Protein 6LP3 (pdb70)

Structure (mmCIF, N/CA/C/O backbone):
data_6LP3
#
_entry.id   6LP3
#
_cell.length_a   119.405
_cell.length_b   119.405
_cell.length_c   144.575
_cell.angle_alpha   90.000
_cell.angle_beta   90.000
_cell.angle_gamma   90.000
#
_symmetry.space_group_name_H-M   'P 41 21 2'
#
loop_
_entity.id
_entity.type
_entity.pdbx_description
1 polymer 'Uncharacterized protein YMR124W'
2 polymer 'GTPase-activating protein BEM3'
#
loop_
_atom_site.group_PDB
_atom_site.id
_atom_site.type_symbol
_atom_site.label_atom_id
_atom_site.label_alt_id
_atom_site.label_comp_id
_atom_site.label_asym_id
_atom_site.label_entity_id
_atom_site.label_seq_id
_atom_site.pdbx_PDB_ins_code
_atom_site.Cartn_x
_atom_site.Cartn_y
_atom_site.Cartn_z
_atom_site.occupancy
_atom_site.B_iso_or_equiv
_atom_site.auth_seq_id
_atom_site.auth_comp_id
_atom_site.auth_asym_id
_atom_site.auth_atom_id
_atom_site.pdbx_PDB_model_num
ATOM 1 N N . ILE A 1 62 ? -72.275 -34.323 17.703 1.00 186.22 807 ILE A N 1
ATOM 2 C CA . ILE A 1 62 ? -71.415 -34.342 16.526 1.00 190.80 807 ILE A CA 1
ATOM 3 C C . ILE A 1 62 ? -71.124 -32.919 16.050 1.00 203.37 807 ILE A C 1
ATOM 4 O O . ILE A 1 62 ? -70.294 -32.225 16.636 1.00 204.06 807 ILE A O 1
ATOM 9 N N . THR A 1 63 ? -71.825 -32.495 14.996 1.00 211.56 808 THR A N 1
ATOM 10 C CA . THR A 1 63 ? -71.663 -31.174 14.390 1.00 219.07 808 THR A CA 1
ATOM 11 C C . THR A 1 63 ? -70.189 -30.916 14.094 1.00 227.02 808 THR A C 1
ATOM 12 O O . THR A 1 63 ? -69.615 -29.917 14.541 1.00 234.93 808 THR A O 1
ATOM 16 N N . ILE A 1 64 ? -69.568 -31.820 13.335 1.00 228.95 809 ILE A N 1
ATOM 17 C CA . ILE A 1 64 ? -68.161 -31.706 12.974 1.00 231.38 809 ILE A CA 1
ATOM 18 C C . ILE A 1 64 ? -67.879 -30.536 12.044 1.00 239.09 809 ILE A C 1
ATOM 19 O O . ILE A 1 64 ? -66.708 -30.246 11.776 1.00 240.83 809 ILE A O 1
ATOM 24 N N . SER A 1 65 ? -68.911 -29.866 11.540 1.00 240.95 810 SER A N 1
ATOM 25 C CA . SER A 1 65 ? -68.738 -28.753 10.622 1.00 243.91 810 SER A CA 1
ATOM 26 C C . SER A 1 65 ? -69.228 -27.434 11.184 1.00 245.93 810 SER A C 1
ATOM 27 O O . SER A 1 65 ? -68.686 -26.388 10.830 1.00 250.21 810 SER A O 1
ATOM 30 N N . GLY A 1 66 ? -70.234 -27.460 12.053 1.00 242.91 811 GLY A N 1
ATOM 31 C CA . GLY A 1 66 ? -70.727 -26.252 12.685 1.00 238.34 811 GLY A CA 1
ATOM 32 C C . GLY A 1 66 ? -69.633 -25.551 13.462 1.00 239.81 811 GLY A C 1
ATOM 33 O O . GLY A 1 66 ? -69.706 -24.346 13.721 1.00 242.28 811 GLY A O 1
ATOM 34 N N . GLU A 1 67 ? -68.614 -26.316 13.849 1.00 239.70 812 GLU A N 1
ATOM 35 C CA . GLU A 1 67 ? -67.387 -25.758 14.398 1.00 236.06 812 GLU A CA 1
ATOM 36 C C . GLU A 1 67 ? -66.624 -25.001 13.315 1.00 229.73 812 GLU A C 1
ATOM 37 O O . GLU A 1 67 ? -66.615 -23.767 13.302 1.00 230.48 812 GLU A O 1
ATOM 43 N N . GLN A 1 68 ? -65.937 -25.807 12.533 1.00 230.08 813 GLN A N 1
ATOM 44 C CA . GLN A 1 68 ? -65.139 -25.241 11.525 1.00 227.23 813 GLN A CA 1
ATOM 45 C C . GLN A 1 68 ? -64.325 -24.225 12.295 1.00 226.23 813 GLN A C 1
ATOM 46 O O . GLN A 1 68 ? -64.826 -23.519 13.170 1.00 234.89 813 GLN A O 1
ATOM 52 N N . LEU A 1 69 ? -63.047 -24.204 11.988 1.00 219.20 814 LEU A N 1
ATOM 53 C CA . LEU A 1 69 ? -62.126 -23.265 12.557 1.00 215.36 814 LEU A CA 1
ATOM 54 C C . LEU A 1 69 ? -62.180 -23.171 14.064 1.00 210.71 814 LEU A C 1
ATOM 55 O O . LEU A 1 69 ? -61.484 -23.884 14.733 1.00 216.97 814 LEU A O 1
ATOM 60 N N . ASN A 1 70 ? -63.042 -22.317 14.584 1.00 212.62 815 ASN A N 1
ATOM 61 C CA . ASN A 1 70 ? -62.865 -21.706 15.896 1.00 207.19 815 ASN A CA 1
ATOM 62 C C . ASN A 1 70 ? -62.544 -22.640 17.042 1.00 201.26 815 ASN A C 1
ATOM 63 O O . ASN A 1 70 ? -63.430 -23.354 17.463 1.00 210.72 815 ASN A O 1
ATOM 68 N N . LEU A 1 71 ? -61.346 -22.578 17.637 1.00 196.97 816 LEU A N 1
ATOM 69 C CA . LEU A 1 71 ? -60.102 -22.109 17.031 1.00 193.58 816 LEU A CA 1
ATOM 70 C C . LEU A 1 71 ? -58.922 -23.040 17.290 1.00 193.36 816 LEU A C 1
ATOM 71 O O . LEU A 1 71 ? -58.374 -23.657 16.368 1.00 199.78 816 LEU A O 1
ATOM 76 N N . ILE A 1 72 ? -58.510 -23.201 18.531 1.00 184.84 817 ILE A N 1
ATOM 77 C CA . ILE A 1 72 ? -57.324 -24.025 18.599 1.00 180.86 817 ILE A CA 1
ATOM 78 C C . ILE A 1 72 ? -57.434 -25.095 17.533 1.00 183.87 817 ILE A C 1
ATOM 79 O O . ILE A 1 72 ? -57.812 -26.237 17.811 1.00 188.86 817 ILE A O 1
ATOM 84 N N . THR A 1 73 ? -57.161 -24.710 16.299 1.00 187.66 818 THR A N 1
ATOM 85 C CA . THR A 1 73 ? -56.861 -25.650 15.240 1.00 194.94 818 THR A CA 1
ATOM 86 C C . THR A 1 73 ? -55.456 -25.348 14.742 1.00 199.42 818 THR A C 1
ATOM 87 O O . THR A 1 73 ? -54.949 -24.233 14.903 1.00 212.02 818 THR A O 1
ATOM 91 N N . GLU A 1 74 ? -54.826 -26.366 14.157 1.00 207.40 819 GLU A N 1
ATOM 92 C CA . GLU A 1 74 ? -53.418 -26.296 13.785 1.00 199.92 819 GLU A CA 1
ATOM 93 C C . GLU A 1 74 ? -52.542 -26.042 15.006 1.00 187.56 819 GLU A C 1
ATOM 94 O O . GLU A 1 74 ? -52.242 -24.889 15.332 1.00 188.47 819 GLU A O 1
ATOM 100 N N . ASN A 1 75 ? -52.135 -27.105 15.695 1.00 169.70 820 ASN A N 1
ATOM 101 C CA . ASN A 1 75 ? -51.139 -26.971 16.750 1.00 154.99 820 ASN A CA 1
ATOM 102 C C . ASN A 1 75 ? -49.722 -26.915 16.202 1.00 144.07 820 ASN A C 1
ATOM 103 O O . ASN A 1 75 ? -48.781 -26.722 16.982 1.00 136.50 820 ASN A O 1
ATOM 108 N N . LYS A 1 76 ? -49.555 -27.079 14.885 1.00 146.92 821 LYS A N 1
ATOM 109 C CA . LYS A 1 76 ? -48.251 -27.000 14.237 1.00 141.98 821 LYS A CA 1
ATOM 110 C C . LYS A 1 76 ? -47.530 -25.700 14.576 1.00 138.72 821 LYS A C 1
ATOM 111 O O . LYS A 1 76 ? -46.312 -25.604 14.389 1.00 141.97 821 LYS A O 1
ATOM 117 N N . GLU A 1 77 ? -48.251 -24.714 15.108 1.00 143.32 822 GLU A N 1
ATOM 118 C CA . GLU A 1 77 ? -47.667 -23.554 15.768 1.00 139.14 822 GLU A CA 1
ATOM 119 C C . GLU A 1 77 ? -47.675 -23.671 17.288 1.00 129.15 822 GLU A C 1
ATOM 120 O O . GLU A 1 77 ? -46.740 -23.190 17.937 1.00 117.96 822 GLU A O 1
ATOM 126 N N . LEU A 1 78 ? -48.701 -24.299 17.870 1.00 130.23 823 LEU A N 1
ATOM 127 C CA . LEU A 1 78 ? -48.775 -24.404 19.325 1.00 124.69 823 LEU A CA 1
ATOM 128 C C . LEU A 1 78 ? -47.601 -25.197 19.888 1.00 118.91 823 LEU A C 1
ATOM 129 O O . LEU A 1 78 ? -47.034 -24.826 20.923 1.00 114.91 823 LEU A O 1
ATOM 134 N N . MET A 1 79 ? -47.228 -26.299 19.234 1.00 120.90 824 MET A N 1
ATOM 135 C CA . MET A 1 79 ? -46.056 -27.036 19.683 1.00 118.31 824 MET A CA 1
ATOM 136 C C . MET A 1 79 ? -44.762 -26.308 19.340 1.00 116.73 824 MET A C 1
ATOM 137 O O . MET A 1 79 ? -43.742 -26.553 19.990 1.00 120.64 824 MET A O 1
ATOM 142 N N . ASN A 1 80 ? -44.787 -25.414 18.346 1.00 112.47 825 ASN A N 1
ATOM 143 C CA . ASN A 1 80 ? -43.610 -24.606 18.031 1.00 112.53 825 ASN A CA 1
ATOM 144 C C . ASN A 1 80 ? -43.226 -23.725 19.217 1.00 110.59 825 ASN A C 1
ATOM 145 O O . ASN A 1 80 ? -42.067 -23.720 19.648 1.00 108.85 825 ASN A O 1
ATOM 150 N N . GLU A 1 81 ? -44.189 -22.969 19.756 1.00 106.50 826 GLU A N 1
ATOM 151 C CA . GLU A 1 81 ? -43.929 -22.193 20.965 1.00 100.37 826 GLU A CA 1
ATOM 152 C C . GLU A 1 81 ? -43.434 -23.086 22.093 1.00 99.36 826 GLU A C 1
ATOM 153 O O . GLU A 1 81 ? -42.580 -22.680 22.889 1.00 97.01 826 GLU A O 1
ATOM 159 N N . LEU A 1 82 ? -43.956 -24.313 22.169 1.00 106.58 827 LEU A N 1
ATOM 160 C CA . LEU A 1 82 ? -43.525 -25.242 23.207 1.00 103.76 827 LEU A CA 1
ATOM 161 C C . LEU A 1 82 ? -42.055 -25.611 23.042 1.00 104.88 827 LEU A C 1
ATOM 162 O O . LEU A 1 82 ? -41.344 -25.808 24.033 1.00 103.59 827 LEU A O 1
ATOM 167 N N . THR A 1 83 ? -41.581 -25.713 21.798 1.00 106.17 828 THR A N 1
ATOM 168 C CA . THR A 1 83 ? -40.160 -25.960 21.571 1.00 107.80 828 THR A CA 1
ATOM 169 C C . THR A 1 83 ? -39.341 -24.692 21.802 1.00 105.44 828 THR A C 1
ATOM 170 O O . THR A 1 83 ? -38.349 -24.710 22.540 1.00 100.36 828 THR A O 1
ATOM 174 N N . LEU A 1 84 ? -39.753 -23.572 21.193 1.00 106.46 829 LEU A N 1
ATOM 175 C CA . LEU A 1 84 ? -39.049 -22.304 21.375 1.00 105.00 829 LEU A CA 1
ATOM 176 C C . LEU A 1 84 ? -39.078 -21.800 22.819 1.00 93.63 829 LEU A C 1
ATOM 177 O O . LEU A 1 84 ? -38.445 -20.776 23.106 1.00 90.28 829 LEU A O 1
ATOM 182 N N . VAL A 1 85 ? -39.784 -22.465 23.733 1.00 90.59 830 VAL A N 1
ATOM 183 C CA . VAL A 1 85 ? -39.729 -22.109 25.139 1.00 92.30 830 VAL A CA 1
ATOM 184 C C . VAL A 1 85 ? -38.956 -23.132 25.959 1.00 96.59 830 VAL A C 1
ATOM 185 O O . VAL A 1 85 ? -38.333 -22.761 26.959 1.00 98.85 830 VAL A O 1
ATOM 189 N N . SER A 1 86 ? -38.961 -24.404 25.557 1.00 89.82 831 SER A N 1
ATOM 190 C CA . SER A 1 86 ? -38.053 -25.356 26.178 1.00 86.86 831 SER A CA 1
ATOM 191 C C . SER A 1 86 ? -36.611 -25.036 25.821 1.00 94.78 831 SER A C 1
ATOM 192 O O . SER A 1 86 ? -35.694 -25.356 26.586 1.00 98.98 831 SER A O 1
ATOM 195 N N . THR A 1 87 ? -36.394 -24.400 24.668 1.00 93.85 832 THR A N 1
ATOM 196 C CA . THR A 1 87 ? -35.047 -24.004 24.275 1.00 91.81 832 THR A CA 1
ATOM 197 C C . THR A 1 87 ? -34.581 -22.794 25.071 1.00 90.55 832 THR A C 1
ATOM 198 O O . THR A 1 87 ? -33.459 -22.774 25.584 1.00 93.45 832 THR A O 1
ATOM 202 N N . GLU A 1 88 ? -35.428 -21.769 25.183 1.00 90.24 833 GLU A N 1
ATOM 203 C CA . GLU A 1 88 ? -35.076 -20.652 26.050 1.00 90.26 833 GLU A CA 1
ATOM 204 C C . GLU A 1 88 ? -34.962 -21.114 27.495 1.00 88.49 833 GLU A C 1
ATOM 205 O O . GLU A 1 88 ? -34.215 -20.523 28.284 1.00 88.53 833 GLU A O 1
ATOM 211 N N . LEU A 1 89 ? -35.692 -22.173 27.852 1.00 85.28 834 LEU A N 1
ATOM 212 C CA . LEU A 1 89 ? -35.425 -22.880 29.098 1.00 88.85 834 LEU A CA 1
ATOM 213 C C . LEU A 1 89 ? -34.058 -23.554 29.058 1.00 97.50 834 LEU A C 1
ATOM 214 O O . LEU A 1 89 ? -33.298 -23.487 30.031 1.00 105.16 834 LEU A O 1
ATOM 219 N N . ALA A 1 90 ? -33.727 -24.201 27.936 1.00 94.29 835 ALA A N 1
ATOM 220 C CA . ALA A 1 90 ? -32.424 -24.847 27.800 1.00 91.12 835 ALA A CA 1
ATOM 221 C C . ALA A 1 90 ? -31.291 -23.864 28.073 1.00 94.08 835 ALA A C 1
ATOM 222 O O . ALA A 1 90 ? -30.471 -24.070 28.974 1.00 93.91 835 ALA A O 1
ATOM 224 N N . GLU A 1 91 ? -31.263 -22.759 27.334 1.00 93.54 836 GLU A N 1
ATOM 225 C CA . GLU A 1 91 ? -30.196 -21.776 27.473 1.00 87.90 836 GLU A CA 1
ATOM 226 C C . GLU A 1 91 ? -30.376 -20.920 28.722 1.00 93.75 836 GLU A C 1
ATOM 227 O O . GLU A 1 91 ? -29.896 -19.785 28.771 1.00 102.66 836 GLU A O 1
ATOM 233 N N . SER A 1 92 ? -31.058 -21.446 29.737 1.00 91.03 837 SER A N 1
ATOM 234 C CA . SER A 1 92 ? -31.261 -20.730 30.990 1.00 93.57 837 SER A CA 1
ATOM 235 C C . SER A 1 92 ? -30.544 -21.380 32.165 1.00 100.28 837 SER A C 1
ATOM 236 O O . SER A 1 92 ? -29.826 -20.694 32.899 1.00 104.95 837 SER A O 1
ATOM 239 N N . ILE A 1 93 ? -30.715 -22.689 32.365 1.00 105.57 838 ILE A N 1
ATOM 240 C CA . ILE A 1 93 ? -30.030 -23.366 33.463 1.00 106.57 838 ILE A CA 1
ATOM 241 C C . ILE A 1 93 ? -28.525 -23.315 33.251 1.00 107.62 838 ILE A C 1
ATOM 242 O O . ILE A 1 93 ? -27.759 -22.987 34.166 1.00 111.40 838 ILE A O 1
ATOM 247 N N . LYS A 1 94 ? -28.082 -23.659 32.040 1.00 105.68 839 LYS A N 1
ATOM 248 C CA . LYS A 1 94 ? -26.702 -23.437 31.630 1.00 106.98 839 LYS A CA 1
ATOM 249 C C . LYS A 1 94 ? -26.267 -22.012 31.941 1.00 111.08 839 LYS A C 1
ATOM 250 O O . LYS A 1 94 ? -25.269 -21.785 32.631 1.00 116.72 839 LYS A O 1
ATOM 256 N N . ARG A 1 95 ? -27.036 -21.041 31.438 1.00 106.84 840 ARG A N 1
ATOM 257 C CA . ARG A 1 95 ? -26.747 -19.630 31.679 1.00 108.64 840 ARG A CA 1
ATOM 258 C C . ARG A 1 95 ? -26.553 -19.351 33.160 1.00 107.31 840 ARG A C 1
ATOM 259 O O . ARG A 1 95 ? -25.741 -18.502 33.545 1.00 108.20 840 ARG A O 1
ATOM 267 N N . GLU A 1 96 ? -27.274 -20.078 34.006 1.00 104.39 841 GLU A N 1
ATOM 268 C CA . GLU A 1 96 ? -27.236 -19.859 35.442 1.00 107.71 841 GLU A CA 1
ATOM 269 C C . GLU A 1 96 ? -26.177 -20.715 36.129 1.00 111.46 841 GLU A C 1
ATOM 270 O O . GLU A 1 96 ? -25.597 -20.284 37.131 1.00 121.93 841 GLU A O 1
ATOM 276 N N . THR A 1 97 ? -25.887 -21.910 35.604 1.00 114.20 842 THR A N 1
ATOM 277 C CA . THR A 1 97 ? -24.853 -22.741 36.218 1.00 120.72 842 THR A CA 1
ATOM 278 C C . THR A 1 97 ? -23.477 -22.088 36.102 1.00 123.85 842 THR A C 1
ATOM 279 O O . THR A 1 97 ? -22.686 -22.130 37.050 1.00 131.82 842 THR A O 1
ATOM 283 N N . GLU A 1 98 ? -23.181 -21.466 34.955 1.00 122.75 843 GLU A N 1
ATOM 284 C CA . GLU A 1 98 ? -21.923 -20.737 34.790 1.00 126.02 843 GLU A CA 1
ATOM 285 C C . GLU A 1 98 ? -21.744 -19.695 35.887 1.00 131.79 843 GLU A C 1
ATOM 286 O O . GLU A 1 98 ? -20.721 -19.662 36.577 1.00 134.76 843 GLU A O 1
ATOM 292 N N . LEU A 1 99 ? -22.735 -18.816 36.040 1.00 132.33 844 LEU A N 1
ATOM 293 C CA . LEU A 1 99 ? -22.707 -17.821 37.109 1.00 133.70 844 LEU A CA 1
ATOM 294 C C . LEU A 1 99 ? -22.615 -18.495 38.472 1.00 144.31 844 LEU A C 1
ATOM 295 O O . LEU A 1 99 ? -21.741 -18.171 39.286 1.00 155.71 844 LEU A O 1
ATOM 300 N N . GLU A 1 100 ? -23.521 -19.441 38.736 1.00 135.64 845 GLU A N 1
ATOM 301 C CA . GLU A 1 100 ? -23.515 -20.217 39.970 1.00 132.10 845 GLU A CA 1
ATOM 302 C C . GLU A 1 100 ? -22.143 -20.820 40.228 1.00 144.01 845 GLU A C 1
ATOM 303 O O . GLU A 1 100 ? -21.679 -20.846 41.370 1.00 151.21 845 GLU A O 1
ATOM 309 N N . GLU A 1 101 ? -21.486 -21.306 39.174 1.00 143.01 846 GLU A N 1
ATOM 310 C CA . GLU A 1 101 ? -20.149 -21.861 39.341 1.00 151.12 846 GLU A CA 1
ATOM 311 C C . GLU A 1 101 ? -19.123 -20.766 39.600 1.00 157.15 846 GLU A C 1
ATOM 312 O O . GLU A 1 101 ? -18.215 -20.947 40.418 1.00 173.15 846 GLU A O 1
ATOM 318 N N . ARG A 1 102 ? -19.254 -19.618 38.927 1.00 153.20 847 ARG A N 1
ATOM 319 C CA . ARG A 1 102 ? -18.258 -18.564 39.098 1.00 157.85 847 ARG A CA 1
ATOM 320 C C . ARG A 1 102 ? -18.233 -18.054 40.532 1.00 168.06 847 ARG A C 1
ATOM 321 O O . ARG A 1 102 ? -17.156 -17.851 41.103 1.00 176.03 847 ARG A O 1
ATOM 329 N N . ILE A 1 103 ? -19.405 -17.840 41.133 1.00 164.11 848 ILE A N 1
ATOM 330 C CA . ILE A 1 103 ? -19.455 -17.491 42.550 1.00 173.44 848 ILE A CA 1
ATOM 331 C C . ILE A 1 103 ? -18.989 -18.666 43.399 1.00 182.40 848 ILE A C 1
ATOM 332 O O . ILE A 1 103 ? -18.235 -18.496 44.364 1.00 190.00 848 ILE A O 1
ATOM 337 N N . ARG A 1 104 ? -19.430 -19.878 43.048 1.00 178.85 849 ARG A N 1
ATOM 338 C CA . ARG A 1 104 ? -18.969 -21.070 43.753 1.00 183.36 849 ARG A CA 1
ATOM 339 C C . ARG A 1 104 ? -17.462 -21.233 43.627 1.00 190.95 849 ARG A C 1
ATOM 340 O O . ARG A 1 104 ? -16.793 -21.656 44.576 1.00 198.17 849 ARG A O 1
ATOM 348 N N . LEU A 1 105 ? -16.910 -20.907 42.460 1.00 190.29 850 LEU A N 1
ATOM 349 C CA . LEU A 1 105 ? -15.465 -20.889 42.302 1.00 202.34 850 LEU A CA 1
ATOM 350 C C . LEU A 1 105 ? -14.842 -19.591 42.800 1.00 201.19 850 LEU A C 1
ATOM 351 O O . LEU A 1 105 ? -13.614 -19.457 42.764 1.00 214.29 850 LEU A O 1
ATOM 356 N N . TYR A 1 106 ? -15.653 -18.639 43.266 1.00 196.24 851 TYR A N 1
ATOM 357 C CA . TYR A 1 106 ? -15.126 -17.409 43.875 1.00 197.00 851 TYR A CA 1
ATOM 358 C C . TYR A 1 106 ? -15.132 -17.543 45.389 1.00 197.87 851 TYR A C 1
ATOM 359 O O . TYR A 1 106 ? -14.070 -17.506 46.032 1.00 204.13 851 TYR A O 1
ATOM 368 N N . GLU A 1 107 ? -16.310 -17.702 45.982 1.00 196.40 852 GLU A N 1
ATOM 369 C CA . GLU A 1 107 ? -16.412 -18.018 47.403 1.00 194.82 852 GLU A CA 1
ATOM 370 C C . GLU A 1 107 ? -15.950 -19.444 47.680 1.00 198.26 852 GLU A C 1
ATOM 371 O O . GLU A 1 107 ? -15.681 -20.216 46.758 1.00 199.88 852 GLU A O 1
ATOM 377 N N . SER A 1 120 ? -17.685 -8.521 29.109 1.00 119.66 865 SER A N 1
ATOM 378 C CA . SER A 1 120 ? -17.439 -9.438 28.004 1.00 137.87 865 SER A CA 1
ATOM 379 C C . SER A 1 120 ? -18.518 -10.508 27.964 1.00 136.32 865 SER A C 1
ATOM 380 O O . SER A 1 120 ? -19.602 -10.289 27.421 1.00 135.32 865 SER A O 1
ATOM 383 N N . VAL A 1 121 ? -18.215 -11.673 28.538 1.00 144.02 866 VAL A N 1
ATOM 384 C CA . VAL A 1 121 ? -19.211 -12.737 28.598 1.00 136.71 866 VAL A CA 1
ATOM 385 C C . VAL A 1 121 ? -20.232 -12.445 29.686 1.00 126.19 866 VAL A C 1
ATOM 386 O O . VAL A 1 121 ? -21.438 -12.628 29.485 1.00 126.79 866 VAL A O 1
ATOM 390 N N . SER A 1 122 ? -19.762 -11.989 30.851 1.00 129.16 867 SER A N 1
ATOM 391 C CA . SER A 1 122 ? -20.656 -11.713 31.970 1.00 122.89 867 SER A CA 1
ATOM 392 C C . SER A 1 122 ? -21.743 -10.722 31.575 1.00 122.53 867 SER A C 1
ATOM 393 O O . SER A 1 122 ? -22.932 -10.951 31.826 1.00 121.56 867 SER A O 1
ATOM 396 N N . PHE A 1 123 ? -21.351 -9.616 30.939 1.00 125.84 868 PHE A N 1
ATOM 397 C CA . PHE A 1 123 ? -22.335 -8.628 30.508 1.00 125.70 868 PHE A CA 1
ATOM 398 C C . PHE A 1 123 ? -23.254 -9.190 29.432 1.00 115.74 868 PHE A C 1
ATOM 399 O O . PHE A 1 123 ? -24.457 -8.898 29.422 1.00 113.83 868 PHE A O 1
ATOM 407 N N . SER A 1 124 ? -22.703 -9.987 28.514 1.00 111.46 869 SER A N 1
ATOM 408 C CA . SER A 1 124 ? -23.512 -10.576 27.453 1.00 107.90 869 SER A CA 1
ATOM 409 C C . SER A 1 124 ? -24.671 -11.373 28.032 1.00 111.68 869 SER A C 1
ATOM 410 O O . SER A 1 124 ? -25.827 -11.184 27.639 1.00 117.25 869 SER A O 1
ATOM 413 N N . ASP A 1 125 ? -24.384 -12.248 28.997 1.00 109.52 870 ASP A N 1
ATOM 414 C CA . ASP A 1 125 ? -25.424 -13.082 29.582 1.00 105.72 870 ASP A CA 1
ATOM 415 C C . ASP A 1 125 ? -26.357 -12.293 30.494 1.00 104.60 870 ASP A C 1
ATOM 416 O O . ASP A 1 125 ? -27.487 -12.732 30.735 1.00 98.49 870 ASP A O 1
ATOM 421 N N . PHE A 1 126 ? -25.914 -11.142 31.008 1.00 108.77 871 PHE A N 1
ATOM 422 C CA . PHE A 1 126 ? -26.813 -10.307 31.796 1.00 107.84 871 PHE A CA 1
ATOM 423 C C . PHE A 1 126 ? -27.883 -9.689 30.907 1.00 103.55 871 PHE A C 1
ATOM 424 O O . PHE A 1 126 ? -29.055 -9.606 31.293 1.00 97.43 871 PHE A O 1
ATOM 432 N N . GLU A 1 127 ? -27.495 -9.257 29.708 1.00 105.20 872 GLU A N 1
ATOM 433 C CA . GLU A 1 127 ? -28.425 -8.699 28.740 1.00 99.01 872 GLU A CA 1
ATOM 434 C C . GLU A 1 127 ? -29.048 -9.756 27.839 1.00 99.76 872 GLU A C 1
ATOM 435 O O . GLU A 1 127 ? -30.128 -9.517 27.287 1.00 101.67 872 GLU A O 1
ATOM 441 N N . LYS A 1 128 ? -28.399 -10.912 27.669 1.00 101.17 873 LYS A N 1
ATOM 442 C CA . LYS A 1 128 ? -29.014 -11.986 26.900 1.00 99.29 873 LYS A CA 1
ATOM 443 C C . LYS A 1 128 ? -30.093 -12.707 27.692 1.00 97.82 873 LYS A C 1
ATOM 444 O O . LYS A 1 128 ? -30.992 -13.308 27.092 1.00 97.92 873 LYS A O 1
ATOM 450 N N . GLU A 1 129 ? -30.033 -12.654 29.022 1.00 96.69 874 GLU A N 1
ATOM 451 C CA . GLU A 1 129 ? -31.174 -13.084 29.813 1.00 96.23 874 GLU A CA 1
ATOM 452 C C . GLU A 1 129 ? -32.229 -11.990 29.908 1.00 99.08 874 GLU A C 1
ATOM 453 O O . GLU A 1 129 ? -33.405 -12.296 30.133 1.00 96.01 874 GLU A O 1
ATOM 459 N N . LEU A 1 130 ? -31.831 -10.727 29.718 1.00 102.50 875 LEU A N 1
ATOM 460 C CA . LEU A 1 130 ? -32.772 -9.617 29.642 1.00 97.55 875 LEU A CA 1
ATOM 461 C C . LEU A 1 130 ? -33.704 -9.734 28.445 1.00 92.31 875 LEU A C 1
ATOM 462 O O . LEU A 1 130 ? -34.685 -8.988 28.365 1.00 93.60 875 LEU A O 1
ATOM 467 N N . ARG A 1 131 ? -33.425 -10.651 27.519 1.00 88.91 876 ARG A N 1
ATOM 468 C CA . ARG A 1 131 ? -34.260 -10.847 26.348 1.00 85.77 876 ARG A CA 1
ATOM 469 C C . ARG A 1 131 ? -35.213 -12.021 26.499 1.00 91.30 876 ARG A C 1
ATOM 470 O O . ARG A 1 131 ? -36.258 -12.033 25.844 1.00 95.74 876 ARG A O 1
ATOM 478 N N . LYS A 1 132 ? -34.879 -12.999 27.342 1.00 94.51 877 LYS A N 1
ATOM 479 C CA . LYS A 1 132 ? -35.757 -14.142 27.554 1.00 94.63 877 LYS A CA 1
ATOM 480 C C . LYS A 1 132 ? -36.929 -13.786 28.457 1.00 98.05 877 LYS A C 1
ATOM 481 O O . LYS A 1 132 ? -38.012 -14.369 28.320 1.00 98.34 877 LYS A O 1
ATOM 487 N N . LYS A 1 133 ? -36.730 -12.847 29.384 1.00 93.83 878 LYS A N 1
ATOM 488 C CA . LYS A 1 133 ? -37.814 -12.332 30.212 1.00 86.40 878 LYS A CA 1
ATOM 489 C C . LYS A 1 133 ? -38.932 -11.781 29.339 1.00 88.51 878 LYS A C 1
ATOM 490 O O . LYS A 1 133 ? -40.031 -12.342 29.294 1.00 92.56 878 LYS A O 1
ATOM 496 N N . SER A 1 134 ? -38.654 -10.688 28.629 1.00 90.93 879 SER A N 1
ATOM 497 C CA . SER A 1 134 ? -39.609 -10.076 27.708 1.00 90.51 879 SER A CA 1
ATOM 498 C C . SER A 1 134 ? -39.950 -10.976 26.512 1.00 86.68 879 SER A C 1
ATOM 499 O O . SER A 1 134 ? -40.630 -10.503 25.601 1.00 91.96 879 SER A O 1
ATOM 502 N N . SER A 1 135 ? -39.485 -12.226 26.480 1.00 81.00 880 SER A N 1
ATOM 503 C CA . SER A 1 135 ? -39.939 -13.226 25.518 1.00 85.89 880 SER A CA 1
ATOM 504 C C . SER A 1 135 ? -41.021 -14.111 26.127 1.00 89.92 880 SER A C 1
ATOM 505 O O . SER A 1 135 ? -42.131 -14.209 25.599 1.00 88.98 880 SER A O 1
ATOM 508 N N . LYS A 1 136 ? -40.692 -14.770 27.238 1.00 88.48 881 LYS A N 1
ATOM 509 C CA . LYS A 1 136 ? -41.669 -15.479 28.056 1.00 85.81 881 LYS A CA 1
ATOM 510 C C . LYS A 1 136 ? -42.859 -14.594 28.388 1.00 87.09 881 LYS A C 1
ATOM 511 O O . LYS A 1 136 ? -44.015 -14.942 28.121 1.00 85.14 881 LYS A O 1
ATOM 517 N N . ILE A 1 137 ? -42.574 -13.431 28.985 1.00 84.97 882 ILE A N 1
ATOM 518 C CA . ILE A 1 137 ? -43.603 -12.513 29.460 1.00 81.45 882 ILE A CA 1
ATOM 519 C C . ILE A 1 137 ? -44.606 -12.232 28.358 1.00 82.44 882 ILE A C 1
ATOM 520 O O . ILE A 1 137 ? -45.774 -11.928 28.628 1.00 90.37 882 ILE A O 1
ATOM 525 N N . VAL A 1 138 ? -44.188 -12.381 27.102 1.00 76.95 883 VAL A N 1
ATOM 526 C CA . VAL A 1 138 ? -45.130 -12.289 25.997 1.00 77.72 883 VAL A CA 1
ATOM 527 C C . VAL A 1 138 ? -45.916 -13.586 25.850 1.00 79.01 883 VAL A C 1
ATOM 528 O O . VAL A 1 138 ? -47.131 -13.562 25.629 1.00 87.57 883 VAL A O 1
ATOM 532 N N . GLN A 1 139 ? -45.247 -14.736 25.964 1.00 78.62 884 GLN A N 1
ATOM 533 C CA . GLN A 1 139 ? -45.943 -16.008 25.789 1.00 82.98 884 GLN A CA 1
ATOM 534 C C . GLN A 1 139 ? -46.810 -16.354 26.993 1.00 82.60 884 GLN A C 1
ATOM 535 O O . GLN A 1 139 ? -47.875 -16.962 26.833 1.00 78.64 884 GLN A O 1
ATOM 541 N N . LEU A 1 140 ? -46.361 -16.011 28.205 1.00 82.55 885 LEU A N 1
ATOM 542 C CA . LEU A 1 140 ? -47.243 -16.113 29.363 1.00 83.14 885 LEU A CA 1
ATOM 543 C C . LEU A 1 140 ? -48.517 -15.310 29.139 1.00 84.59 885 LEU A C 1
ATOM 544 O O . LEU A 1 140 ? -49.598 -15.711 29.587 1.00 89.72 885 LEU A O 1
ATOM 549 N N . ILE A 1 141 ? -48.408 -14.185 28.432 1.00 79.25 886 ILE A N 1
ATOM 550 C CA . ILE A 1 141 ? -49.579 -13.419 28.020 1.00 75.75 886 ILE A CA 1
ATOM 551 C C . ILE A 1 141 ? -50.276 -14.094 26.842 1.00 73.20 886 ILE A C 1
ATOM 552 O O . ILE A 1 141 ? -51.508 -14.073 26.744 1.00 80.06 886 ILE A O 1
ATOM 557 N N . GLN A 1 142 ? -49.502 -14.710 25.942 1.00 72.37 887 GLN A N 1
ATOM 558 C CA . GLN A 1 142 ? -50.068 -15.395 24.781 1.00 75.99 887 GLN A CA 1
ATOM 559 C C . GLN A 1 142 ? -51.130 -16.404 25.198 1.00 79.86 887 GLN A C 1
ATOM 560 O O . GLN A 1 142 ? -52.278 -16.339 24.745 1.00 82.81 887 GLN A O 1
ATOM 566 N N . GLN A 1 143 ? -50.759 -17.349 26.064 1.00 82.58 888 GLN A N 1
ATOM 567 C CA . GLN A 1 143 ? -51.719 -18.321 26.577 1.00 78.65 888 GLN A CA 1
ATOM 568 C C . GLN A 1 143 ? -52.923 -17.637 27.209 1.00 80.67 888 GLN A C 1
ATOM 569 O O . GLN A 1 143 ? 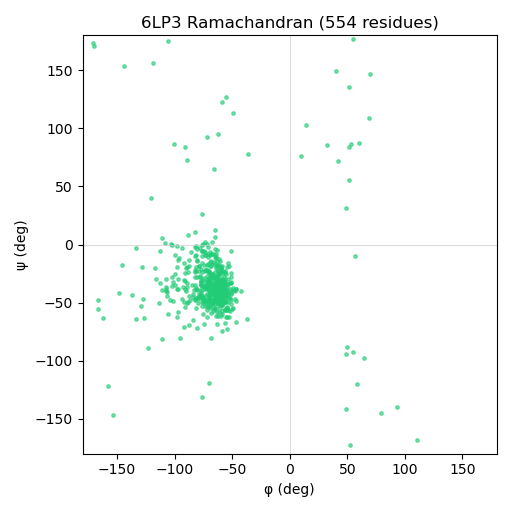-54.066 -17.910 26.837 1.00 86.51 888 GLN A O 1
ATOM 575 N N . LEU A 1 144 ? -52.675 -16.734 28.163 1.00 81.29 889 LEU A N 1
ATOM 576 C CA . LEU A 1 144 ? -53.757 -16.066 28.881 1.00 80.37 889 LEU A CA 1
ATOM 577 C C . LEU A 1 144 ? -54.822 -15.526 27.935 1.00 80.51 889 LEU A C 1
ATOM 578 O O . LEU A 1 144 ? -56.019 -15.744 28.141 1.00 86.39 889 LEU A O 1
ATOM 583 N N . ASN A 1 145 ? -54.401 -14.837 26.874 1.00 76.38 890 ASN A N 1
ATOM 584 C CA . ASN A 1 145 ? -55.365 -14.348 25.895 1.00 82.09 890 ASN A CA 1
ATOM 585 C C . ASN A 1 145 ? -55.867 -15.481 25.008 1.00 83.96 890 ASN A C 1
ATOM 586 O O . ASN A 1 145 ? -57.072 -15.591 24.754 1.00 87.20 890 ASN A O 1
ATOM 591 N N . ASP A 1 146 ? -54.957 -16.334 24.528 1.00 85.36 891 ASP A N 1
ATOM 592 C CA . ASP A 1 146 ? -55.371 -17.569 23.863 1.00 88.19 891 ASP A CA 1
ATOM 593 C C . ASP A 1 146 ? -56.343 -18.358 24.725 1.00 87.78 891 ASP A C 1
ATOM 594 O O . ASP A 1 146 ? -57.295 -18.965 24.217 1.00 90.80 891 ASP A O 1
ATOM 599 N N . GLU A 1 147 ? -56.111 -18.369 26.037 1.00 85.84 892 GLU A N 1
ATOM 600 C CA . GLU A 1 147 ? -57.088 -18.928 26.961 1.00 79.96 892 GLU A CA 1
ATOM 601 C C . GLU A 1 147 ? -58.352 -18.081 26.988 1.00 86.86 892 GLU A C 1
ATOM 602 O O . GLU A 1 147 ? -59.462 -18.590 26.793 1.00 97.36 892 GLU A O 1
ATOM 608 N N . ARG A 1 148 ? -58.202 -16.778 27.236 1.00 85.20 893 ARG A N 1
ATOM 609 C CA . ARG A 1 148 ? -59.369 -15.905 27.308 1.00 85.96 893 ARG A CA 1
ATOM 610 C C . ARG A 1 148 ? -60.141 -15.914 25.997 1.00 84.27 893 ARG A C 1
ATOM 611 O O . ARG A 1 148 ? -61.370 -15.778 25.995 1.00 82.96 893 ARG A O 1
ATOM 619 N N . LEU A 1 149 ? -59.435 -16.099 24.879 1.00 86.32 894 LEU A N 1
ATOM 620 C CA . LEU A 1 149 ? -60.093 -16.359 23.605 1.00 87.16 894 LEU A CA 1
ATOM 621 C C . LEU A 1 149 ? -60.800 -17.713 23.618 1.00 88.82 894 LEU A C 1
ATOM 622 O O . LEU A 1 149 ? -61.927 -17.836 23.121 1.00 90.85 894 LEU A O 1
ATOM 627 N N . LYS A 1 150 ? -60.161 -18.735 24.206 1.00 92.61 895 LYS A N 1
ATOM 628 C CA . LYS A 1 150 ? -60.753 -20.071 24.259 1.00 89.94 895 LYS A CA 1
ATOM 629 C C . LYS A 1 150 ? -61.963 -20.119 25.182 1.00 89.47 895 LYS A C 1
ATOM 630 O O . LYS A 1 150 ? -62.921 -20.856 24.921 1.00 87.11 895 LYS A O 1
ATOM 636 N N . ARG A 1 151 ? -61.938 -19.347 26.265 1.00 89.97 896 ARG A N 1
ATOM 637 C CA . ARG A 1 151 ? -62.965 -19.408 27.298 1.00 87.27 896 ARG A CA 1
ATOM 638 C C . ARG A 1 151 ? -64.326 -18.961 26.774 1.00 90.49 896 ARG A C 1
ATOM 639 O O . ARG A 1 151 ? -65.326 -19.020 27.496 1.00 88.72 896 ARG A O 1
ATOM 647 N N . PHE A 1 152 ? -64.380 -18.516 25.519 1.00 88.15 897 PHE A N 1
ATOM 648 C CA . PHE A 1 152 ? -65.543 -17.772 25.058 1.00 84.23 897 PHE A CA 1
ATOM 649 C C . PHE A 1 152 ? -66.146 -18.344 23.783 1.00 91.42 897 PHE A C 1
ATOM 650 O O . PHE A 1 152 ? -67.369 -18.489 23.694 1.00 102.48 897 PHE A O 1
ATOM 658 N N . ILE A 1 153 ? -65.314 -18.651 22.782 1.00 88.96 898 ILE A N 1
ATOM 659 C CA . ILE A 1 153 ? -65.838 -19.334 21.606 1.00 92.32 898 ILE A CA 1
ATOM 660 C C . ILE A 1 153 ? -66.385 -20.699 21.999 1.00 93.84 898 ILE A C 1
ATOM 661 O O . ILE A 1 153 ? -67.237 -21.255 21.297 1.00 97.31 898 ILE A O 1
ATOM 666 N N . ALA A 1 154 ? -65.924 -21.250 23.125 1.00 93.10 899 ALA A N 1
ATOM 667 C CA . ALA A 1 154 ? -66.554 -22.449 23.664 1.00 88.47 899 ALA A CA 1
ATOM 668 C C . ALA A 1 154 ? -68.047 -22.231 23.879 1.00 90.03 899 ALA A C 1
ATOM 669 O O . ALA A 1 154 ? -68.861 -23.096 23.539 1.00 99.26 899 ALA A O 1
ATOM 671 N N . GLU A 1 155 ? -68.428 -21.077 24.436 1.00 87.64 900 GLU A N 1
ATOM 672 C CA . GLU A 1 155 ? -69.844 -20.747 24.561 1.00 84.84 900 GLU A CA 1
ATOM 673 C C . GLU A 1 155 ? -70.439 -20.270 23.245 1.00 91.51 900 GLU A C 1
ATOM 674 O O . GLU A 1 155 ? -71.643 -20.434 23.021 1.00 90.53 900 GLU A O 1
ATOM 680 N N . GLU A 1 156 ? -69.620 -19.686 22.367 1.00 95.13 901 GLU A N 1
ATOM 681 C CA . GLU A 1 156 ? -70.093 -19.338 21.033 1.00 102.43 901 GLU A CA 1
ATOM 682 C C . GLU A 1 156 ? -70.484 -20.573 20.231 1.00 104.19 901 GLU A C 1
ATOM 683 O O . GLU A 1 156 ? -71.201 -20.454 19.231 1.00 104.46 901 GLU A O 1
ATOM 689 N N . GLN A 1 157 ? -70.019 -21.750 20.644 1.00 106.30 902 GLN A N 1
ATOM 690 C CA . GLN A 1 157 ? -70.414 -23.020 20.054 1.00 105.22 902 GLN A CA 1
ATOM 691 C C . GLN A 1 157 ? -71.608 -23.624 20.781 1.00 106.99 902 GLN A C 1
ATOM 692 O O . GLN A 1 157 ? -72.592 -24.011 20.144 1.00 114.23 902 GLN A O 1
ATOM 698 N N . LEU A 1 158 ? -71.532 -23.702 22.114 1.00 102.84 903 LEU A N 1
ATOM 699 C CA . LEU A 1 158 ? -72.594 -24.330 22.892 1.00 106.46 903 LEU A CA 1
ATOM 700 C C . LEU A 1 158 ? -73.903 -23.552 22.808 1.00 115.18 903 LEU A C 1
ATOM 701 O O . LEU A 1 158 ? -74.981 -24.146 22.933 1.00 117.54 903 LEU A O 1
ATOM 706 N N . LEU A 1 159 ? -73.840 -22.232 22.602 1.00 112.86 904 LEU A N 1
ATOM 707 C CA . LEU A 1 159 ? -75.074 -21.470 22.436 1.00 114.58 904 LEU A CA 1
ATOM 708 C C . LEU A 1 159 ? -75.647 -21.670 21.035 1.00 116.74 904 LEU A C 1
ATOM 709 O O . LEU A 1 159 ? -76.850 -21.910 20.885 1.00 122.71 904 LEU A O 1
ATOM 714 N N . LEU A 1 160 ? -74.802 -21.585 20.002 1.00 113.60 905 LEU A N 1
ATOM 715 C CA . LEU A 1 160 ? -75.221 -21.981 18.662 1.00 115.17 905 LEU A CA 1
ATOM 716 C C . LEU A 1 160 ? -75.655 -23.439 18.628 1.00 107.93 905 LEU A C 1
ATOM 717 O O . LEU A 1 160 ? -76.451 -23.825 17.763 1.00 101.28 905 LEU A O 1
ATOM 722 N N . GLN A 1 161 ? -75.148 -24.250 19.558 1.00 111.56 906 GLN A N 1
ATOM 723 C CA . GLN A 1 161 ? -75.665 -25.585 19.828 1.00 116.57 906 GLN A CA 1
ATOM 724 C C . GLN A 1 161 ? -76.960 -25.507 20.626 1.00 120.16 906 GLN A C 1
ATOM 725 O O . GLN A 1 161 ? -77.863 -24.741 20.278 1.00 117.92 906 GLN A O 1
ATOM 731 N N . GLU A 1 162 ? -77.052 -26.284 21.708 1.00 127.07 907 GLU A N 1
ATOM 732 C CA . GLU A 1 162 ? -78.279 -26.341 22.495 1.00 131.81 907 GLU A CA 1
ATOM 733 C C . GLU A 1 162 ? -78.273 -25.358 23.667 1.00 124.39 907 GLU A C 1
ATOM 734 O O . GLU A 1 162 ? -79.248 -24.626 23.853 1.00 128.14 907 GLU A O 1
ATOM 740 N N . ASN A 1 163 ? -77.187 -25.300 24.438 1.00 124.87 908 ASN A N 1
ATOM 741 C CA . ASN A 1 163 ? -77.114 -24.456 25.628 1.00 130.91 908 ASN A CA 1
ATOM 742 C C . ASN A 1 163 ? -75.679 -24.436 26.138 1.00 121.81 908 ASN A C 1
ATOM 743 O O . ASN A 1 163 ? -74.827 -25.207 25.690 1.00 117.10 908 ASN A O 1
ATOM 748 N N . GLY A 1 164 ? -75.433 -23.552 27.103 1.00 112.56 909 GLY A N 1
ATOM 749 C CA . GLY A 1 164 ? -74.139 -23.452 27.750 1.00 106.44 909 GLY A CA 1
ATOM 750 C C . GLY A 1 164 ? -74.058 -24.310 28.997 1.00 110.62 909 GLY A C 1
ATOM 751 O O . GLY A 1 164 ? -73.866 -23.807 30.103 1.00 132.54 909 GLY A O 1
ATOM 752 N N . SER A 1 168 ? -77.084 -21.854 32.373 1.00 152.27 913 SER A N 1
ATOM 753 C CA . SER A 1 168 ? -75.629 -21.916 32.286 1.00 139.21 913 SER A CA 1
ATOM 754 C C . SER A 1 168 ? -74.985 -21.389 33.563 1.00 135.06 913 SER A C 1
ATOM 755 O O . SER A 1 168 ? -74.208 -22.091 34.218 1.00 136.47 913 SER A O 1
ATOM 758 N N . SER A 1 169 ? -75.323 -20.153 33.941 1.00 135.02 914 SER A N 1
ATOM 759 C CA . SER A 1 169 ? -74.762 -19.549 35.148 1.00 125.73 914 SER A CA 1
ATOM 760 C C . SER A 1 169 ? -75.051 -20.396 36.380 1.00 114.51 914 SER A C 1
ATOM 761 O O . SER A 1 169 ? -74.154 -20.679 37.182 1.00 104.84 914 SER A O 1
ATOM 764 N N . MET A 1 170 ? -76.314 -20.791 36.554 1.00 123.21 915 MET A N 1
ATOM 765 C CA . MET A 1 170 ? -76.675 -21.646 37.681 1.00 121.28 915 MET A CA 1
ATOM 766 C C . MET A 1 170 ? -75.877 -22.945 37.663 1.00 116.33 915 MET A C 1
ATOM 767 O O . MET A 1 170 ? -75.515 -23.481 38.718 1.00 116.92 915 MET A O 1
ATOM 772 N N . GLU A 1 171 ? -75.582 -23.455 36.464 1.00 119.06 916 GLU A N 1
ATOM 773 C CA . GLU A 1 171 ? -74.838 -24.704 36.318 1.00 113.72 916 GLU A CA 1
ATOM 774 C C . GLU A 1 171 ? -73.383 -24.538 36.739 1.00 107.21 916 GLU A C 1
ATOM 775 O O . GLU A 1 171 ? -72.839 -25.368 37.477 1.00 102.35 916 GLU A O 1
ATOM 781 N N . LEU A 1 172 ? -72.728 -23.480 36.256 1.00 109.24 917 LEU A N 1
ATOM 782 C CA . LEU A 1 172 ? -71.307 -23.294 36.529 1.00 94.42 917 LEU A CA 1
ATOM 783 C C . LEU A 1 172 ? -71.062 -23.011 38.005 1.00 93.40 917 LEU A C 1
ATOM 784 O O . LEU A 1 172 ? -70.189 -23.624 38.627 1.00 99.25 917 LEU A O 1
ATOM 789 N N . VAL A 1 173 ? -71.831 -22.088 38.588 1.00 91.44 918 VAL A N 1
ATOM 790 C CA . VAL A 1 173 ? -71.779 -21.880 40.036 1.00 90.23 918 VAL A CA 1
ATOM 791 C C . VAL A 1 173 ? -72.043 -23.188 40.758 1.00 94.85 918 VAL A C 1
ATOM 792 O O . VAL A 1 173 ? -71.598 -23.392 41.894 1.00 94.79 918 VAL A O 1
ATOM 796 N N . GLY A 1 174 ? -72.753 -24.103 40.102 1.00 102.02 919 GLY A N 1
ATOM 797 C CA . GLY A 1 174 ? -72.854 -25.459 40.609 1.00 108.82 919 GLY A CA 1
ATOM 798 C C . GLY A 1 174 ? -71.512 -26.145 40.704 1.00 103.81 919 GLY A C 1
ATOM 799 O O . GLY A 1 174 ? -71.181 -26.754 41.724 1.00 109.44 919 GLY A O 1
ATOM 800 N N . ARG A 1 175 ? -70.709 -26.045 39.644 1.00 92.82 920 ARG A N 1
ATOM 801 C CA . ARG A 1 175 ? -69.466 -26.804 39.605 1.00 92.41 920 ARG A CA 1
ATOM 802 C C . ARG A 1 175 ? -68.381 -26.156 40.462 1.00 103.14 920 ARG A C 1
ATOM 803 O O . ARG A 1 175 ? -67.506 -26.856 40.985 1.00 109.78 920 ARG A O 1
ATOM 811 N N . ILE A 1 176 ? -68.429 -24.832 40.636 1.00 104.16 921 ILE A N 1
ATOM 812 C CA . ILE A 1 176 ? -67.517 -24.174 41.573 1.00 102.70 921 ILE A CA 1
ATOM 813 C C . ILE A 1 176 ? -67.744 -24.704 42.983 1.00 109.01 921 ILE A C 1
ATOM 814 O O . ILE A 1 176 ? -66.801 -25.103 43.678 1.00 113.09 921 ILE A O 1
ATOM 819 N N . GLU A 1 177 ? -69.008 -24.723 43.417 1.00 108.10 922 GLU A N 1
ATOM 820 C CA . GLU A 1 177 ? -69.352 -25.138 44.774 1.00 111.23 922 GLU A CA 1
ATOM 821 C C . GLU A 1 177 ? -68.830 -26.534 45.091 1.00 111.27 922 GLU A C 1
ATOM 822 O O . GLU A 1 177 ? -68.364 -26.794 46.206 1.00 108.36 922 GLU A O 1
ATOM 828 N N . ASN A 1 178 ? -68.908 -27.449 44.123 1.00 111.19 923 ASN A N 1
ATOM 829 C CA . ASN A 1 178 ? -68.372 -28.789 44.330 1.00 112.18 923 ASN A CA 1
ATOM 830 C C . ASN A 1 178 ? -66.849 -28.778 44.322 1.00 111.38 923 ASN A C 1
ATOM 831 O O . ASN A 1 178 ? -66.213 -29.501 45.099 1.00 115.07 923 ASN A O 1
ATOM 836 N N . LEU A 1 179 ? -66.250 -27.956 43.456 1.00 105.92 924 LEU A N 1
ATOM 837 C CA . LEU A 1 179 ? -64.801 -27.981 43.279 1.00 106.66 924 LEU A CA 1
ATOM 838 C C . LEU A 1 179 ? -64.079 -27.541 44.548 1.00 115.52 924 LEU A C 1
ATOM 839 O O . LEU A 1 179 ? -63.130 -28.198 44.993 1.00 127.55 924 LEU A O 1
ATOM 844 N N . ASN A 1 180 ? -64.513 -26.424 45.142 1.00 110.77 925 ASN A N 1
ATOM 845 C CA . ASN A 1 180 ? -63.925 -25.982 46.406 1.00 113.52 925 ASN A CA 1
ATOM 846 C C . ASN A 1 180 ? -64.069 -27.053 47.477 1.00 126.89 925 ASN A C 1
ATOM 847 O O . ASN A 1 180 ? -63.149 -27.271 48.276 1.00 133.00 925 ASN A O 1
ATOM 852 N N . LYS A 1 181 ? -65.221 -27.725 47.514 1.00 126.34 926 LYS A N 1
ATOM 853 C CA . LYS A 1 181 ? -65.404 -28.828 48.449 1.00 126.65 926 LYS A CA 1
ATOM 854 C C . LYS A 1 181 ? -64.470 -29.982 48.108 1.00 129.16 926 LYS A C 1
ATOM 855 O O . LYS A 1 181 ? -63.948 -30.656 49.003 1.00 137.58 926 LYS A O 1
ATOM 861 N N . LEU A 1 182 ? -64.233 -30.210 46.813 1.00 121.40 927 LEU A N 1
ATOM 862 C CA . LEU A 1 182 ? -63.263 -31.221 46.405 1.00 123.56 927 LEU A CA 1
ATOM 863 C C . LEU A 1 182 ? -61.836 -30.755 46.671 1.00 129.39 927 LEU A C 1
ATOM 864 O O . LEU A 1 182 ? -60.972 -31.561 47.035 1.00 142.08 927 LEU A O 1
ATOM 869 N N . ILE A 1 183 ? -61.569 -29.458 46.494 1.00 128.77 928 ILE A N 1
ATOM 870 C CA . ILE A 1 183 ? -60.264 -28.906 46.858 1.00 132.37 928 ILE A CA 1
ATOM 871 C C . ILE A 1 183 ? -60.015 -29.097 48.348 1.00 140.72 928 ILE A C 1
ATOM 872 O O . ILE A 1 183 ? -59.001 -29.670 48.760 1.00 148.74 928 ILE A O 1
ATOM 877 N N . ASP A 1 184 ? -60.952 -28.624 49.175 1.00 140.02 929 ASP A N 1
ATOM 878 C CA . ASP A 1 184 ? -60.801 -28.739 50.621 1.00 145.47 929 ASP A CA 1
ATOM 879 C C . ASP A 1 184 ? -60.668 -30.193 51.049 1.00 148.72 929 ASP A C 1
ATOM 880 O O . ASP A 1 184 ? -59.854 -30.517 51.921 1.00 159.09 929 ASP A O 1
ATOM 885 N N . GLU A 1 185 ? -61.460 -31.083 50.447 1.00 142.22 930 GLU A N 1
ATOM 886 C CA . GLU A 1 185 ? -61.299 -32.507 50.715 1.00 150.98 930 GLU A CA 1
ATOM 887 C C . GLU A 1 185 ? -59.910 -32.981 50.306 1.00 155.05 930 GLU A C 1
ATOM 888 O O . GLU A 1 185 ? -59.245 -33.698 51.060 1.00 158.90 930 GLU A O 1
ATOM 894 N N . ARG A 1 186 ? -59.443 -32.570 49.125 1.00 153.93 931 ARG A N 1
ATOM 895 C CA . ARG A 1 186 ? -58.101 -32.958 48.703 1.00 151.39 931 ARG A CA 1
ATOM 896 C C . ARG A 1 186 ? -57.036 -32.186 49.470 1.00 158.11 931 ARG A C 1
ATOM 897 O O . ARG A 1 186 ? -55.961 -32.724 49.761 1.00 167.35 931 ARG A O 1
ATOM 905 N N . ASP A 1 187 ? -57.309 -30.921 49.801 1.00 156.51 932 ASP A N 1
ATOM 906 C CA . ASP A 1 187 ? -56.452 -30.222 50.752 1.00 162.10 932 ASP A CA 1
ATOM 907 C C . ASP A 1 187 ? -56.438 -30.948 52.088 1.00 169.31 932 ASP A C 1
ATOM 908 O O . ASP A 1 187 ? -55.397 -31.034 52.749 1.00 177.25 932 ASP A O 1
ATOM 913 N N . SER A 1 188 ? -57.585 -31.489 52.498 1.00 167.72 933 SER A N 1
ATOM 914 C CA . SER A 1 188 ? -57.638 -32.288 53.716 1.00 174.10 933 SER A CA 1
ATOM 915 C C . SER A 1 188 ? -56.693 -33.481 53.621 1.00 184.53 933 SER A C 1
ATOM 916 O O . SER A 1 188 ? -55.755 -33.611 54.417 1.00 192.42 933 SER A O 1
ATOM 919 N N . GLU A 1 189 ? -56.904 -34.356 52.629 1.00 178.49 934 GLU A N 1
ATOM 920 C CA . GLU A 1 189 ? -56.052 -35.535 52.497 1.00 178.42 934 GLU A CA 1
ATOM 921 C C . GLU A 1 189 ? -54.598 -35.187 52.204 1.00 187.70 934 GLU A C 1
ATOM 922 O O . GLU A 1 189 ? -53.754 -36.089 52.233 1.00 188.85 934 GLU A O 1
ATOM 928 N N . ILE A 1 190 ? -54.287 -33.915 51.932 1.00 189.47 935 ILE A N 1
ATOM 929 C CA . ILE A 1 190 ? -52.900 -33.459 51.980 1.00 190.81 935 ILE A CA 1
ATOM 930 C C . ILE A 1 190 ? -52.446 -33.301 53.429 1.00 198.36 935 ILE A C 1
ATOM 931 O O . ILE A 1 190 ? -51.388 -33.807 53.821 1.00 202.41 935 ILE A O 1
ATOM 936 N N . GLU A 1 191 ? -53.248 -32.617 54.253 1.00 199.24 936 GLU A N 1
ATOM 937 C CA . GLU A 1 191 ? -52.841 -32.315 55.622 1.00 205.42 936 GLU A CA 1
ATOM 938 C C . GLU A 1 191 ? -52.788 -33.548 56.519 1.00 212.85 936 GLU A C 1
ATOM 939 O O . GLU A 1 191 ? -52.300 -33.446 57.650 1.00 216.69 936 GLU A O 1
ATOM 945 N N . MET A 1 192 ? -53.268 -34.701 56.053 1.00 211.73 937 MET A N 1
ATOM 946 C CA . MET A 1 192 ? -53.222 -35.915 56.861 1.00 214.93 937 MET A CA 1
ATOM 947 C C . MET A 1 192 ? -51.917 -36.676 56.658 1.00 215.99 937 MET A C 1
ATOM 948 O O . MET A 1 192 ? -51.260 -37.064 57.630 1.00 220.79 937 MET A O 1
ATOM 953 N N . LEU A 1 193 ? -51.533 -36.899 55.398 1.00 215.11 938 LEU A N 1
ATOM 954 C CA . LEU A 1 193 ? -50.318 -37.656 55.113 1.00 216.58 938 LEU A CA 1
ATOM 955 C C . LEU A 1 193 ? -49.082 -36.921 55.615 1.00 215.77 938 LEU A C 1
ATOM 956 O O . LEU A 1 193 ? -48.190 -37.530 56.216 1.00 211.31 938 LEU A O 1
ATOM 961 N N . LYS A 1 194 ? -49.011 -35.616 55.370 1.00 222.46 939 LYS A N 1
ATOM 962 C CA . LYS A 1 194 ? -47.999 -34.753 55.971 1.00 218.75 939 LYS A CA 1
ATOM 963 C C . LYS A 1 194 ? -48.392 -33.290 55.796 1.00 215.56 939 LYS A C 1
ATOM 964 O O . LYS A 1 194 ? -49.172 -32.749 56.580 1.00 213.48 939 LYS A O 1
ATOM 970 N N . GLN B 1 58 ? -62.682 -30.817 32.261 1.00 162.04 803 GLN B N 1
ATOM 971 C CA . GLN B 1 58 ? -64.077 -30.973 32.668 1.00 160.91 803 GLN B CA 1
ATOM 972 C C . GLN B 1 58 ? -65.044 -30.005 31.960 1.00 160.62 803 GLN B C 1
ATOM 973 O O . GLN B 1 58 ? -66.203 -30.359 31.737 1.00 156.93 803 GLN B O 1
ATOM 979 N N . PRO B 1 59 ? -64.593 -28.777 31.619 1.00 158.27 804 PRO B N 1
ATOM 980 C CA . PRO B 1 59 ? -65.384 -27.960 30.686 1.00 152.97 804 PRO B CA 1
ATOM 981 C C . PRO B 1 59 ? -64.987 -28.162 29.229 1.00 148.95 804 PRO B C 1
ATOM 982 O O . PRO B 1 59 ? -64.195 -27.388 28.680 1.00 149.10 804 PRO B O 1
ATOM 986 N N . LYS B 1 60 ? -65.536 -29.197 28.591 1.00 147.74 805 LYS B N 1
ATOM 987 C CA . LYS B 1 60 ? -65.301 -29.452 27.170 1.00 144.39 805 LYS B CA 1
ATOM 988 C C . LYS B 1 60 ? -66.503 -30.046 26.444 1.00 138.49 805 LYS B C 1
ATOM 989 O O . LYS B 1 60 ? -66.545 -29.974 25.213 1.00 137.56 805 LYS B O 1
ATOM 991 N N . MET B 1 61 ? -67.490 -30.601 27.152 1.00 142.36 806 MET B N 1
ATOM 992 C CA . MET B 1 61 ? -68.659 -31.266 26.580 1.00 151.42 806 MET B CA 1
ATOM 993 C C . MET B 1 61 ? -68.206 -32.255 25.513 1.00 145.18 806 MET B C 1
ATOM 994 O O . MET B 1 61 ? -67.181 -32.926 25.694 1.00 139.78 806 MET B O 1
ATOM 999 N N . ILE B 1 62 ? -68.963 -32.359 24.415 1.00 144.00 807 ILE B N 1
ATOM 1000 C CA . ILE B 1 62 ? -68.638 -33.181 23.251 1.00 134.80 807 ILE B CA 1
ATOM 1001 C C . ILE B 1 62 ? -68.757 -34.660 23.600 1.00 134.20 807 ILE B C 1
ATOM 1002 O O . ILE B 1 62 ? -68.502 -35.067 24.739 1.00 142.00 807 ILE B O 1
ATOM 1007 N N . THR B 1 63 ? -69.167 -35.471 22.625 1.00 133.09 808 THR B N 1
ATOM 1008 C CA . THR B 1 63 ? -69.356 -36.897 22.860 1.00 139.51 808 THR B CA 1
ATOM 1009 C C . THR B 1 63 ? -68.804 -37.774 21.735 1.00 138.24 808 THR B C 1
ATOM 1010 O O . THR B 1 63 ? -68.176 -38.802 22.010 1.00 136.18 808 THR B O 1
ATOM 1014 N N . ILE B 1 64 ? -69.038 -37.406 20.474 1.00 132.18 809 ILE B N 1
ATOM 1015 C CA . ILE B 1 64 ? -68.467 -38.164 19.363 1.00 137.66 809 ILE B CA 1
ATOM 1016 C C . ILE B 1 64 ? -67.635 -37.208 18.518 1.00 143.04 809 ILE B C 1
ATOM 1017 O O . ILE B 1 64 ? -66.433 -37.048 18.754 1.00 138.07 809 ILE B O 1
ATOM 1022 N N . SER B 1 65 ? -68.262 -36.568 17.526 1.00 156.18 810 SER B N 1
ATOM 1023 C CA . SER B 1 65 ? -67.614 -35.625 16.616 1.00 153.64 810 SER B CA 1
ATOM 1024 C C . SER B 1 65 ? -66.409 -36.212 15.874 1.00 146.99 810 SER B C 1
ATOM 1025 O O . SER B 1 65 ? -65.891 -35.586 14.944 1.00 143.63 810 SER B O 1
ATOM 1028 N N . GLY B 1 66 ? -65.953 -37.403 16.266 1.00 142.07 811 GLY B N 1
ATOM 1029 C CA . GLY B 1 66 ? -64.886 -38.080 15.551 1.00 132.07 811 GLY B CA 1
ATOM 1030 C C . GLY B 1 66 ? -63.490 -37.813 16.081 1.00 123.89 811 GLY B C 1
ATOM 1031 O O . GLY B 1 66 ? -63.270 -37.753 17.295 1.00 112.34 811 GLY B O 1
ATOM 1032 N N . GLU B 1 67 ? -62.533 -37.656 15.163 1.00 128.53 812 GLU B N 1
ATOM 1033 C CA . GLU B 1 67 ? -61.142 -37.402 15.520 1.00 125.78 812 GLU B CA 1
ATOM 1034 C C . GLU B 1 67 ? -60.914 -36.008 16.087 1.00 123.12 812 GLU B C 1
ATOM 1035 O O . GLU B 1 67 ? -59.805 -35.725 16.553 1.00 117.82 812 GLU B O 1
ATOM 1041 N N . GLN B 1 68 ? -61.922 -35.135 16.044 1.00 127.94 813 GLN B N 1
ATOM 1042 C CA . GLN B 1 68 ? -61.742 -33.770 16.525 1.00 122.36 813 GLN B CA 1
ATOM 1043 C C . GLN B 1 68 ? -61.547 -33.741 18.035 1.00 115.16 813 GLN B C 1
ATOM 1044 O O . GLN B 1 68 ? -60.787 -32.914 18.551 1.00 117.55 813 GLN B O 1
ATOM 1050 N N . LEU B 1 69 ? -62.229 -34.629 18.762 1.00 114.96 814 LEU B N 1
ATOM 1051 C CA . LEU B 1 69 ? -61.965 -34.734 20.190 1.00 111.43 814 LEU B CA 1
ATOM 1052 C C . LEU B 1 69 ? -60.582 -35.324 20.438 1.00 113.24 814 LEU B C 1
ATOM 1053 O O . LEU B 1 69 ? -59.916 -34.958 21.413 1.00 107.54 814 LEU B O 1
ATOM 1058 N N . ASN B 1 70 ? -60.123 -36.218 19.554 1.00 117.96 815 ASN B N 1
ATOM 1059 C CA . ASN B 1 70 ? -58.724 -36.631 19.552 1.00 116.23 815 ASN B CA 1
ATOM 1060 C C . ASN B 1 70 ? -57.785 -35.489 19.183 1.00 112.46 815 ASN B C 1
ATOM 1061 O O . ASN B 1 70 ? -56.565 -35.654 19.286 1.00 117.59 815 ASN B O 1
ATOM 1066 N N . LEU B 1 71 ? -58.322 -34.351 18.751 1.00 106.35 816 LEU B N 1
ATOM 1067 C CA . LEU B 1 71 ? -57.548 -33.146 18.485 1.00 110.29 816 LEU B CA 1
ATOM 1068 C C . LEU B 1 71 ? -57.757 -32.064 19.531 1.00 110.12 816 LEU B C 1
ATOM 1069 O O . LEU B 1 71 ? -56.796 -31.398 19.925 1.00 108.76 816 LEU B O 1
ATOM 1074 N N . ILE B 1 72 ? -58.990 -31.878 20.003 1.00 110.22 817 ILE B N 1
ATOM 1075 C CA . ILE B 1 72 ? -59.262 -30.747 20.882 1.00 104.54 817 ILE B CA 1
ATOM 1076 C C . ILE B 1 72 ? -58.870 -31.068 22.320 1.00 103.80 817 ILE B C 1
ATOM 1077 O O . ILE B 1 72 ? -58.385 -30.194 23.046 1.00 95.85 817 ILE B O 1
ATOM 1082 N N . THR B 1 73 ? -59.035 -32.322 22.756 1.00 106.13 818 THR B N 1
ATOM 1083 C CA . THR B 1 73 ? -58.497 -32.691 24.060 1.00 101.35 818 THR B CA 1
ATOM 1084 C C . THR B 1 73 ? -56.979 -32.767 24.028 1.00 96.26 818 THR B C 1
ATOM 1085 O O . THR B 1 73 ? -56.344 -32.731 25.087 1.00 96.68 818 THR B O 1
ATOM 1089 N N . GLU B 1 74 ? -56.392 -32.861 22.835 1.00 97.69 819 GLU B N 1
ATOM 1090 C CA . GLU B 1 74 ? -54.944 -32.797 22.691 1.00 102.43 819 GLU B CA 1
ATOM 1091 C C . GLU B 1 74 ? -54.450 -31.357 22.761 1.00 104.79 819 GLU B C 1
ATOM 1092 O O . GLU B 1 74 ? -53.455 -31.066 23.434 1.00 100.99 819 GLU B O 1
ATOM 1098 N N . ASN B 1 75 ? -55.128 -30.444 22.059 1.00 107.44 820 ASN B N 1
ATOM 1099 C CA . ASN B 1 75 ? -54.687 -29.053 22.034 1.00 99.88 820 ASN B CA 1
ATOM 1100 C C . ASN B 1 75 ? -54.881 -28.375 23.385 1.00 91.24 820 ASN B C 1
ATOM 1101 O O . ASN B 1 75 ? -54.192 -27.396 23.690 1.00 88.73 820 ASN B O 1
ATOM 1106 N N . LYS B 1 76 ? -55.815 -28.870 24.200 1.00 85.98 821 LYS B N 1
ATOM 1107 C CA . LYS B 1 76 ? -55.955 -28.352 25.558 1.00 77.91 821 LYS B CA 1
ATOM 1108 C C . LYS B 1 76 ? -54.774 -28.763 26.427 1.00 85.53 821 LYS B C 1
ATOM 1109 O O . LYS B 1 76 ? -54.299 -27.971 27.250 1.00 88.85 821 LYS B O 1
ATOM 1115 N N . GLU B 1 77 ? -54.300 -30.002 26.273 1.00 84.90 822 GLU B N 1
ATOM 1116 C CA . GLU B 1 77 ? -53.081 -30.461 26.930 1.00 86.23 822 GLU B CA 1
ATOM 1117 C C . GLU B 1 77 ? -51.953 -29.452 26.771 1.00 91.71 822 GLU B C 1
ATOM 1118 O O . GLU B 1 77 ? -51.510 -28.837 27.746 1.00 91.66 822 GLU B O 1
ATOM 1124 N N . LEU B 1 78 ? -51.496 -29.280 25.528 1.00 95.91 823 LEU B N 1
ATOM 1125 C CA . LEU B 1 78 ? -50.371 -28.401 25.230 1.00 92.17 823 LEU B CA 1
ATOM 1126 C C . LEU B 1 78 ? -50.606 -26.973 25.707 1.00 84.29 823 LEU B C 1
ATOM 1127 O O . LEU B 1 78 ? -49.641 -26.265 26.011 1.00 87.24 823 LEU B O 1
ATOM 1132 N N . MET B 1 79 ? -51.864 -26.538 25.788 1.00 81.10 824 MET B N 1
ATOM 1133 C CA . MET B 1 79 ? -52.160 -25.249 26.401 1.00 81.88 824 MET B CA 1
ATOM 1134 C C . MET B 1 79 ? -51.949 -25.302 27.910 1.00 86.85 824 MET B C 1
ATOM 1135 O O . MET B 1 79 ? -51.259 -24.450 28.479 1.00 90.07 824 MET B O 1
ATOM 1140 N N . ASN B 1 80 ? -52.534 -26.300 28.578 1.00 84.36 825 ASN B N 1
ATOM 1141 C CA . ASN B 1 80 ? -52.344 -26.460 30.015 1.00 79.27 825 ASN B CA 1
ATOM 1142 C C . ASN B 1 80 ? -50.948 -26.942 30.364 1.00 84.29 825 ASN B C 1
ATOM 1143 O O . ASN B 1 80 ? -50.658 -27.147 31.549 1.00 87.86 825 ASN B O 1
ATOM 1148 N N . GLU B 1 81 ? -50.093 -27.137 29.357 1.00 88.64 826 GLU B N 1
ATOM 1149 C CA . GLU B 1 81 ? -48.707 -27.537 29.542 1.00 94.14 826 GLU B CA 1
ATOM 1150 C C . GLU B 1 81 ? -47.718 -26.497 29.032 1.00 90.79 826 GLU B C 1
ATOM 1151 O O . GLU B 1 81 ? -46.554 -26.515 29.452 1.00 88.36 826 GLU B O 1
ATOM 1157 N N . LEU B 1 82 ? -48.147 -25.588 28.152 1.00 87.69 827 LEU B N 1
ATOM 1158 C CA . LEU B 1 82 ? -47.290 -24.477 27.751 1.00 85.45 827 LEU B CA 1
ATOM 1159 C C . LEU B 1 82 ? -47.115 -23.482 28.889 1.00 84.73 827 LEU B C 1
ATOM 1160 O O . LEU B 1 82 ? -46.029 -22.918 29.066 1.00 89.72 827 LEU B O 1
ATOM 1165 N N . THR B 1 83 ? -48.173 -23.250 29.669 1.00 80.87 828 THR B N 1
ATOM 1166 C CA . THR B 1 83 ? -48.046 -22.408 30.852 1.00 82.86 828 THR B CA 1
ATOM 1167 C C . THR B 1 83 ? -47.214 -23.069 31.940 1.00 91.15 828 THR B C 1
ATOM 1168 O O . THR B 1 83 ? -46.747 -22.377 32.852 1.00 92.53 828 THR B O 1
ATOM 1172 N N . LEU B 1 84 ? -47.037 -24.393 31.876 1.00 94.41 829 LEU B N 1
ATOM 1173 C CA . LEU B 1 84 ? -46.154 -25.070 32.820 1.00 95.25 829 LEU B CA 1
ATOM 1174 C C . LEU B 1 84 ? -44.690 -24.799 32.497 1.00 92.70 829 LEU B C 1
ATOM 1175 O O . LEU B 1 84 ? -43.918 -24.425 33.386 1.00 95.21 829 LEU B O 1
ATOM 1180 N N . VAL B 1 85 ? -44.297 -24.967 31.232 1.00 87.32 830 VAL B N 1
ATOM 1181 C CA . VAL B 1 85 ? -42.920 -24.690 30.839 1.00 88.68 830 VAL B CA 1
ATOM 1182 C C . VAL B 1 85 ? -42.587 -23.217 31.035 1.00 84.66 830 VAL B C 1
ATOM 1183 O O . VAL B 1 85 ? -41.444 -22.870 31.350 1.00 84.28 830 VAL B O 1
ATOM 1187 N N . SER B 1 86 ? -43.572 -22.331 30.870 1.00 84.27 831 SER B N 1
ATOM 1188 C CA . SER B 1 86 ? -43.302 -20.899 30.924 1.00 88.29 831 SER B CA 1
ATOM 1189 C C . SER B 1 86 ? -43.210 -20.382 32.357 1.00 89.22 831 SER B C 1
ATOM 1190 O O . SER B 1 86 ? -42.369 -19.526 32.651 1.00 93.59 831 SER B O 1
ATOM 1193 N N . THR B 1 87 ? -44.059 -20.875 33.260 1.00 89.05 832 THR B N 1
ATOM 1194 C CA . THR B 1 87 ? -43.949 -20.458 34.653 1.00 89.86 832 THR B CA 1
ATOM 1195 C C . THR B 1 87 ? -42.794 -21.155 35.361 1.00 91.30 832 THR B C 1
ATOM 1196 O O . THR B 1 87 ? -42.171 -20.562 36.247 1.00 90.87 832 THR B O 1
ATOM 1200 N N . GLU B 1 88 ? -42.483 -22.395 34.984 1.00 96.78 833 GLU B N 1
ATOM 1201 C CA . GLU B 1 88 ? -41.324 -23.077 35.546 1.00 98.93 833 GLU B CA 1
ATOM 1202 C C . GLU B 1 88 ? -40.026 -22.667 34.860 1.00 90.88 833 GLU B C 1
ATOM 1203 O O . GLU B 1 88 ? -38.956 -23.152 35.244 1.00 87.85 833 GLU B O 1
ATOM 1209 N N . LEU B 1 89 ? -40.103 -21.799 33.850 1.00 90.27 834 LEU B N 1
ATOM 1210 C CA . LEU B 1 89 ? -38.948 -21.074 33.338 1.00 90.74 834 LEU B CA 1
ATOM 1211 C C . LEU B 1 89 ? -38.849 -19.675 33.931 1.00 92.17 834 LEU B C 1
ATOM 1212 O O . LEU B 1 89 ? -37.739 -19.152 34.087 1.00 93.15 834 LEU B O 1
ATOM 1217 N N . ALA B 1 90 ? -39.988 -19.062 34.278 1.00 91.22 835 ALA B N 1
ATOM 1218 C CA . ALA B 1 90 ? -39.964 -17.799 35.011 1.00 86.59 835 ALA B CA 1
ATOM 1219 C C . ALA B 1 90 ? -39.308 -17.970 36.368 1.00 95.10 835 ALA B C 1
ATOM 1220 O O . ALA B 1 90 ? -38.531 -17.113 36.803 1.00 105.00 835 ALA B O 1
ATOM 1222 N N . GLU B 1 91 ? -39.613 -19.071 37.054 1.00 91.17 836 GLU B N 1
ATOM 1223 C CA . GLU B 1 91 ? -38.936 -19.365 38.308 1.00 96.05 836 GLU B CA 1
ATOM 1224 C C . GLU B 1 91 ? -37.453 -19.628 38.106 1.00 102.24 836 GLU B C 1
ATOM 1225 O O . GLU B 1 91 ? -36.691 -19.577 39.074 1.00 104.25 836 GLU B O 1
ATOM 1231 N N . SER B 1 92 ? -37.026 -19.908 36.874 1.00 100.97 837 SER B N 1
ATOM 1232 C CA . SER B 1 92 ? -35.610 -20.120 36.598 1.00 99.94 837 SER B CA 1
ATOM 1233 C C . SER B 1 92 ? -34.902 -18.807 36.286 1.00 101.64 837 SER B C 1
ATOM 1234 O O . SER B 1 92 ? -33.804 -18.548 36.790 1.00 107.54 837 SER B O 1
ATOM 1237 N N . ILE B 1 93 ? -35.525 -17.963 35.461 1.00 92.92 838 ILE B N 1
ATOM 1238 C CA . ILE B 1 93 ? -34.873 -16.739 35.010 1.00 88.35 838 ILE B CA 1
ATOM 1239 C C . ILE B 1 93 ? -34.653 -15.779 36.172 1.00 97.19 838 ILE B C 1
ATOM 1240 O O . ILE B 1 93 ? -33.590 -15.155 36.283 1.00 107.24 838 ILE B O 1
ATOM 1245 N N . LYS B 1 94 ? -35.653 -15.636 37.047 1.00 98.68 839 LYS B N 1
ATOM 1246 C CA . LYS B 1 94 ? -35.505 -14.773 38.215 1.00 100.13 839 LYS B CA 1
ATOM 1247 C C . LYS B 1 94 ? -34.241 -15.111 38.992 1.00 105.07 839 LYS B C 1
ATOM 1248 O O . LYS B 1 94 ? -33.468 -14.220 39.360 1.00 113.36 839 LYS B O 1
ATOM 1254 N N . ARG B 1 95 ? -34.000 -16.406 39.224 1.00 99.89 840 ARG B N 1
ATOM 1255 C CA . ARG B 1 95 ? -32.868 -16.817 40.048 1.00 105.23 840 ARG B CA 1
ATOM 1256 C C . ARG B 1 95 ? -31.540 -16.382 39.446 1.00 106.64 840 ARG B C 1
ATOM 1257 O O . ARG B 1 95 ? -30.586 -16.129 40.188 1.00 113.45 840 ARG B O 1
ATOM 1265 N N . GLU B 1 96 ? -31.455 -16.280 38.115 1.00 103.58 841 GLU B N 1
ATOM 1266 C CA . GLU B 1 96 ? -30.239 -15.761 37.496 1.00 104.69 841 GLU B CA 1
ATOM 1267 C C . GLU B 1 96 ? -29.938 -14.356 37.999 1.00 105.40 841 GLU B C 1
ATOM 1268 O O . GLU B 1 96 ? -28.785 -14.023 38.294 1.00 107.71 841 GLU B O 1
ATOM 1274 N N . THR B 1 97 ? -30.970 -13.514 38.099 1.00 106.93 842 THR B N 1
ATOM 1275 C CA . THR B 1 97 ? -30.773 -12.176 38.645 1.00 113.79 842 THR B CA 1
ATOM 1276 C C . THR B 1 97 ? -30.380 -12.242 40.116 1.00 114.63 842 THR B C 1
ATOM 1277 O O . THR B 1 97 ? -29.488 -11.510 40.562 1.00 116.32 842 THR B O 1
ATOM 1281 N N . GLU B 1 98 ? -31.016 -13.133 40.884 1.00 113.75 843 GLU B N 1
ATOM 1282 C CA . GLU B 1 98 ? -30.581 -13.377 42.256 1.00 116.34 843 GLU B CA 1
ATOM 1283 C C . GLU B 1 98 ? -29.148 -13.890 42.321 1.00 116.86 843 GLU B C 1
ATOM 1284 O O . GLU B 1 98 ? -28.554 -13.902 43.404 1.00 121.34 843 GLU B O 1
ATOM 1290 N N . LEU B 1 99 ? -28.587 -14.327 41.193 1.00 114.94 844 LEU B N 1
ATOM 1291 C CA . LEU B 1 99 ? -27.160 -14.591 41.068 1.00 111.04 844 LEU B CA 1
ATOM 1292 C C . LEU B 1 99 ? -26.427 -13.483 40.328 1.00 119.22 844 LEU B C 1
ATOM 1293 O O . LEU B 1 99 ? -25.234 -13.275 40.570 1.00 124.98 844 LEU B O 1
ATOM 1298 N N . GLU B 1 100 ? -27.116 -12.768 39.435 1.00 116.94 845 GLU B N 1
ATOM 1299 C CA . GLU B 1 100 ? -26.516 -11.617 38.766 1.00 114.06 845 GLU B CA 1
ATOM 1300 C C . GLU B 1 100 ? -26.360 -10.445 39.725 1.00 120.76 845 GLU B C 1
ATOM 1301 O O . GLU B 1 100 ? -25.261 -9.901 39.887 1.00 125.74 845 GLU B O 1
ATOM 1307 N N . GLU B 1 101 ? -27.465 -10.020 40.346 1.00 120.20 846 GLU B N 1
ATOM 1308 C CA . GLU B 1 101 ? -27.383 -8.994 41.381 1.00 121.49 846 GLU B CA 1
ATOM 1309 C C . GLU B 1 101 ? -26.441 -9.436 42.493 1.00 126.26 846 GLU B C 1
ATOM 1310 O O . GLU B 1 101 ? -25.766 -8.610 43.118 1.00 132.61 846 GLU B O 1
ATOM 1316 N N . ARG B 1 102 ? -26.390 -10.746 42.748 1.00 127.39 847 ARG B N 1
ATOM 1317 C CA . ARG B 1 102 ? -25.446 -11.314 43.705 1.00 135.57 847 ARG B CA 1
ATOM 1318 C C . ARG B 1 102 ? -24.004 -10.992 43.339 1.00 136.34 847 ARG B C 1
ATOM 1319 O O . ARG B 1 102 ? -23.166 -10.757 44.218 1.00 141.94 847 ARG B O 1
ATOM 1327 N N . ILE B 1 103 ? -23.699 -10.973 42.041 1.00 132.21 848 ILE B N 1
ATOM 1328 C CA . ILE B 1 103 ? -22.314 -10.882 41.592 1.00 135.56 848 ILE B CA 1
ATOM 1329 C C . ILE B 1 103 ? -21.715 -9.524 41.931 1.00 136.21 848 ILE B C 1
ATOM 1330 O O . ILE B 1 103 ? -20.556 -9.431 42.354 1.00 142.07 848 ILE B O 1
ATOM 1335 N N . ARG B 1 104 ? -22.496 -8.454 41.768 1.00 133.59 849 ARG B N 1
ATOM 1336 C CA . ARG B 1 104 ? -21.938 -7.106 41.827 1.00 135.50 849 ARG B CA 1
ATOM 1337 C C . ARG B 1 104 ? -21.278 -6.816 43.169 1.00 145.77 849 ARG B C 1
ATOM 1338 O O . ARG B 1 104 ? -20.359 -5.993 43.241 1.00 150.69 849 ARG B O 1
ATOM 1346 N N . LEU B 1 105 ? -21.857 -7.350 44.214 1.00 146.30 850 LEU B N 1
ATOM 1347 C CA . LEU B 1 105 ? -21.161 -7.253 45.466 1.00 149.23 850 LEU B CA 1
ATOM 1348 C C . LEU B 1 105 ? -20.237 -8.481 45.571 1.00 156.49 850 LEU B C 1
ATOM 1349 O O . LEU B 1 105 ? -19.628 -8.704 46.593 1.00 170.67 850 LEU B O 1
ATOM 1354 N N . TYR B 1 106 ? -20.133 -9.244 44.474 1.00 158.56 851 TYR B N 1
ATOM 1355 C CA . TYR B 1 106 ? -19.265 -10.381 44.291 1.00 165.51 851 TYR B CA 1
ATOM 1356 C C . TYR B 1 106 ? -19.157 -11.282 45.510 1.00 176.76 851 TYR B C 1
ATOM 1357 O O . TYR B 1 106 ? -18.684 -12.408 45.416 1.00 179.04 851 TYR B O 1
ATOM 1366 N N . PHE B 1 123 ? -18.665 -10.879 25.621 1.00 198.38 868 PHE B N 1
ATOM 1367 C CA . PHE B 1 123 ? -17.463 -11.218 24.873 1.00 200.66 868 PHE B CA 1
ATOM 1368 C C . PHE B 1 123 ? -17.373 -10.684 23.466 1.00 180.27 868 PHE B C 1
ATOM 1369 O O . PHE B 1 123 ? -17.444 -9.496 23.251 1.00 176.55 868 PHE B O 1
ATOM 1377 N N . SER B 1 124 ? -17.239 -11.581 22.511 1.00 169.56 869 SER B N 1
ATOM 1378 C CA . SER B 1 124 ? -16.982 -11.182 21.135 1.00 157.53 869 SER B CA 1
ATOM 1379 C C . SER B 1 124 ? -18.058 -10.213 20.660 1.00 148.08 869 SER B C 1
ATOM 1380 O O . SER B 1 124 ? -19.252 -10.512 20.747 1.00 147.64 869 SER B O 1
ATOM 1383 N N . ASP B 1 125 ? -17.626 -9.056 20.149 1.00 153.33 870 ASP B N 1
ATOM 1384 C CA . ASP B 1 125 ? -18.565 -8.033 19.704 1.00 148.63 870 ASP B CA 1
ATOM 1385 C C . ASP B 1 125 ? -19.124 -8.325 18.314 1.00 143.72 870 ASP B C 1
ATOM 1386 O O . ASP B 1 125 ? -20.248 -7.915 18.008 1.00 138.56 870 ASP B O 1
ATOM 1391 N N . PHE B 1 126 ? -18.370 -9.026 17.463 1.00 144.84 871 PHE B N 1
ATOM 1392 C CA . PHE B 1 126 ? -18.852 -9.326 16.118 1.00 139.70 871 PHE B CA 1
ATOM 1393 C C . PHE B 1 126 ? -19.882 -10.447 16.100 1.00 135.99 871 PHE B C 1
ATOM 1394 O O . PHE B 1 126 ? -20.447 -10.729 15.036 1.00 135.62 871 PHE B O 1
ATOM 1402 N N . GLU B 1 127 ? -20.138 -11.094 17.239 1.00 131.06 872 GLU B N 1
ATOM 1403 C CA . GLU B 1 127 ? -21.209 -12.072 17.333 1.00 131.78 872 GLU B CA 1
ATOM 1404 C C . GLU B 1 127 ? -22.082 -11.881 18.571 1.00 130.53 872 GLU B C 1
ATOM 1405 O O . GLU B 1 127 ? -23.061 -12.618 18.732 1.00 132.11 872 GLU B O 1
ATOM 1411 N N . LYS B 1 128 ? -21.770 -10.917 19.444 1.00 131.48 873 LYS B N 1
ATOM 1412 C CA . LYS B 1 128 ? -22.690 -10.594 20.533 1.00 126.04 873 LYS B CA 1
ATOM 1413 C C . LYS B 1 128 ? -24.025 -10.111 19.983 1.00 123.63 873 LYS B C 1
ATOM 1414 O O . LYS B 1 128 ? -25.086 -10.418 20.540 1.00 125.22 873 LYS B O 1
ATOM 1420 N N . GLU B 1 129 ? -23.986 -9.364 18.876 1.00 123.44 874 GLU B N 1
ATOM 1421 C CA . GLU B 1 129 ? -25.201 -8.823 18.276 1.00 122.28 874 GLU B CA 1
ATOM 1422 C C . GLU B 1 129 ? -26.070 -9.929 17.685 1.00 116.52 874 GLU B C 1
ATOM 1423 O O . GLU B 1 129 ? -27.277 -9.993 17.951 1.00 111.33 874 GLU B O 1
ATOM 1429 N N . LEU B 1 130 ? -25.474 -10.807 16.875 1.00 119.35 875 LEU B N 1
ATOM 1430 C CA . LEU B 1 130 ? -26.217 -11.851 16.180 1.00 116.57 875 LEU B CA 1
ATOM 1431 C C . LEU B 1 130 ? -26.684 -12.971 17.104 1.00 112.04 875 LEU B C 1
ATOM 1432 O O . LEU B 1 130 ? -27.468 -13.821 16.671 1.00 107.96 875 LEU B O 1
ATOM 1437 N N . ARG B 1 131 ? -26.228 -12.997 18.355 1.00 117.25 876 ARG B N 1
ATOM 1438 C CA . ARG B 1 131 ? -26.802 -13.864 19.373 1.00 117.42 876 ARG B CA 1
ATOM 1439 C C . ARG B 1 131 ? -27.872 -13.158 20.191 1.00 112.15 876 ARG B C 1
ATOM 1440 O O . ARG B 1 131 ? -28.489 -13.783 21.057 1.00 113.34 876 ARG B O 1
ATOM 1448 N N . LYS B 1 132 ? -28.095 -11.870 19.937 1.00 112.01 877 LYS B N 1
ATOM 1449 C CA . LYS B 1 132 ? -29.247 -11.146 20.453 1.00 110.45 877 LYS B CA 1
ATOM 1450 C C . LYS B 1 132 ? -30.220 -10.726 19.362 1.00 111.26 877 LYS B C 1
ATOM 1451 O O . LYS B 1 132 ? -31.426 -10.694 19.612 1.00 109.62 877 LYS B O 1
ATOM 1457 N N . LYS B 1 133 ? -29.727 -10.415 18.156 1.00 112.78 878 LYS B N 1
ATOM 1458 C CA . LYS B 1 133 ? -30.622 -10.236 17.015 1.00 107.54 878 LYS B CA 1
ATOM 1459 C C . LYS B 1 133 ? -31.459 -11.484 16.776 1.00 108.54 878 LYS B C 1
ATOM 1460 O O . LYS B 1 133 ? -32.614 -11.384 16.344 1.00 106.54 878 LYS B O 1
ATOM 1466 N N . SER B 1 134 ? -30.896 -12.665 17.047 1.00 112.44 879 SER B N 1
ATOM 1467 C CA . SER B 1 134 ? -31.684 -13.889 16.981 1.00 109.94 879 SER B CA 1
ATOM 1468 C C . SER B 1 134 ? -32.770 -13.905 18.048 1.00 105.80 879 SER B C 1
ATOM 1469 O O . SER B 1 134 ? -33.822 -14.522 17.851 1.00 103.56 879 SER B O 1
ATOM 1472 N N . SER B 1 135 ? -32.538 -13.236 19.178 1.00 102.01 880 SER B N 1
ATOM 1473 C CA . SER B 1 135 ? -33.552 -13.137 20.221 1.00 102.58 880 SER B CA 1
ATOM 1474 C C . SER B 1 135 ? -34.432 -11.907 20.065 1.00 105.53 880 SER B C 1
ATOM 1475 O O . SER B 1 135 ? -35.571 -11.906 20.548 1.00 104.06 880 SER B O 1
ATOM 1478 N N . LYS B 1 136 ? -33.929 -10.863 19.403 1.00 106.31 881 LYS B N 1
ATOM 1479 C CA . LYS B 1 136 ? -34.754 -9.692 19.131 1.00 101.29 881 LYS B CA 1
ATOM 1480 C C . LYS B 1 136 ? -35.833 -10.002 18.099 1.00 98.34 881 LYS B C 1
ATOM 1481 O O . LYS B 1 136 ? -36.961 -9.507 18.206 1.00 99.46 881 LYS B O 1
ATOM 1487 N N . ILE B 1 137 ? -35.508 -10.815 17.090 1.00 97.09 882 ILE B N 1
ATOM 1488 C CA . ILE B 1 137 ? -36.455 -11.064 16.005 1.00 94.12 882 ILE B CA 1
ATOM 1489 C C . ILE B 1 137 ? -37.692 -11.788 16.530 1.00 97.69 882 ILE B C 1
ATOM 1490 O O . ILE B 1 137 ? -38.830 -11.409 16.226 1.00 101.81 882 ILE B O 1
ATOM 1495 N N . VAL B 1 138 ? -37.491 -12.822 17.350 1.00 95.67 883 VAL B N 1
ATOM 1496 C CA . VAL B 1 138 ? -38.602 -13.624 17.859 1.00 94.51 883 VAL B CA 1
ATOM 1497 C C . VAL B 1 138 ? -39.324 -12.849 18.956 1.00 94.49 883 VAL B C 1
ATOM 1498 O O . VAL B 1 138 ? -40.301 -13.332 19.539 1.00 98.60 883 VAL B O 1
ATOM 1502 N N . GLN B 1 139 ? -38.844 -11.642 19.253 1.00 93.10 884 GLN B N 1
ATOM 1503 C CA . GLN B 1 139 ? -39.598 -10.688 20.050 1.00 88.91 884 GLN B CA 1
ATOM 1504 C C . GLN B 1 139 ? -40.346 -9.675 19.196 1.00 85.22 884 GLN B C 1
ATOM 1505 O O . GLN B 1 139 ? -41.199 -8.956 19.722 1.00 78.38 884 GLN B O 1
ATOM 1511 N N . LEU B 1 140 ? -40.036 -9.588 17.903 1.00 86.60 885 LEU B N 1
ATOM 1512 C CA . LEU B 1 140 ? -40.890 -8.828 17.001 1.00 87.95 885 LEU B CA 1
ATOM 1513 C C . LEU B 1 140 ? -42.134 -9.628 16.649 1.00 95.24 885 LEU B C 1
ATOM 1514 O O . LEU B 1 140 ? -43.251 -9.098 16.667 1.00 97.60 885 LEU B O 1
ATOM 1519 N N . ILE B 1 141 ? -41.957 -10.916 16.343 1.00 94.38 886 ILE B N 1
ATOM 1520 C CA . ILE B 1 141 ? -43.084 -11.774 15.996 1.00 91.53 886 ILE B CA 1
ATOM 1521 C C . ILE B 1 141 ? -43.949 -12.049 17.221 1.00 89.44 886 ILE B C 1
ATOM 1522 O O . ILE B 1 141 ? -45.178 -12.130 17.112 1.00 101.60 886 ILE B O 1
ATOM 1527 N N . GLN B 1 142 ? -43.339 -12.166 18.404 1.00 85.27 887 GLN B N 1
ATOM 1528 C CA . GLN B 1 142 ? -44.114 -12.380 19.625 1.00 86.89 887 GLN B CA 1
ATOM 1529 C C . GLN B 1 142 ? -45.052 -11.210 19.899 1.00 87.89 887 GLN B C 1
ATOM 1530 O O . GLN B 1 142 ? -46.248 -11.404 20.146 1.00 86.13 887 GLN B O 1
ATOM 1536 N N . GLN B 1 143 ? -44.524 -9.984 19.867 1.00 89.73 888 GLN B N 1
ATOM 1537 C CA . GLN B 1 143 ? -45.357 -8.810 20.111 1.00 88.73 888 GLN B CA 1
ATOM 1538 C C . GLN B 1 143 ? -46.463 -8.696 19.069 1.00 91.00 888 GLN B C 1
ATOM 1539 O O . GLN B 1 143 ? -47.637 -8.512 19.412 1.00 91.67 888 GLN B O 1
ATOM 1545 N N . LEU B 1 144 ? -46.105 -8.805 17.786 1.00 91.90 889 LEU B N 1
ATOM 1546 C CA . LEU B 1 144 ? -47.106 -8.779 16.722 1.00 91.30 889 LEU B CA 1
ATOM 1547 C C . LEU B 1 144 ? -48.154 -9.868 16.923 1.00 83.95 889 LEU B C 1
ATOM 1548 O O . LEU B 1 144 ? -49.358 -9.622 16.785 1.00 88.62 889 LEU B O 1
ATOM 1553 N N . ASN B 1 145 ? -47.711 -11.082 17.258 1.00 84.76 890 ASN B N 1
ATOM 1554 C CA . ASN B 1 145 ? -48.647 -12.182 17.470 1.00 96.55 890 ASN B CA 1
ATOM 1555 C C . ASN B 1 145 ? -49.521 -11.931 18.692 1.00 94.82 890 ASN B C 1
ATOM 1556 O O . ASN B 1 145 ? -50.717 -12.247 18.687 1.00 93.35 890 ASN B O 1
ATOM 1561 N N . ASP B 1 146 ? -48.935 -11.370 19.752 1.00 88.01 891 ASP B N 1
ATOM 1562 C CA . ASP B 1 146 ? -49.685 -11.092 20.972 1.00 79.51 891 ASP B CA 1
ATOM 1563 C C . ASP B 1 146 ? -50.868 -10.173 20.700 1.00 87.67 891 ASP B C 1
ATOM 1564 O O . ASP B 1 146 ? -51.971 -10.395 21.211 1.00 92.42 891 ASP B O 1
ATOM 1569 N N . GLU B 1 147 ? -50.655 -9.133 19.891 1.00 94.03 892 GLU B N 1
ATOM 1570 C CA . GLU B 1 147 ? -51.670 -8.098 19.726 1.00 87.35 892 GLU B CA 1
ATOM 1571 C C . GLU B 1 147 ? -52.812 -8.569 18.835 1.00 90.18 892 GLU B C 1
ATOM 1572 O O . GLU B 1 147 ? -53.982 -8.490 19.225 1.00 93.60 892 GLU B O 1
ATOM 1578 N N . ARG B 1 148 ? -52.493 -9.059 17.631 1.00 90.24 893 ARG B N 1
ATOM 1579 C CA . ARG B 1 148 ? -53.533 -9.559 16.738 1.00 92.93 893 ARG B CA 1
ATOM 1580 C C . ARG B 1 148 ? -54.355 -10.664 17.388 1.00 91.12 893 ARG B C 1
ATOM 1581 O O . ARG B 1 148 ? -55.507 -10.879 16.999 1.00 91.58 893 ARG B O 1
ATOM 1589 N N . LEU B 1 149 ? -53.791 -11.362 18.374 1.00 88.83 894 LEU B N 1
ATOM 1590 C CA . LEU B 1 149 ? -54.560 -12.353 19.116 1.00 91.30 894 LEU B CA 1
ATOM 1591 C C . LEU B 1 149 ? -55.362 -11.705 20.236 1.00 84.04 894 LEU B C 1
ATOM 1592 O O . LEU B 1 149 ? -56.521 -12.063 20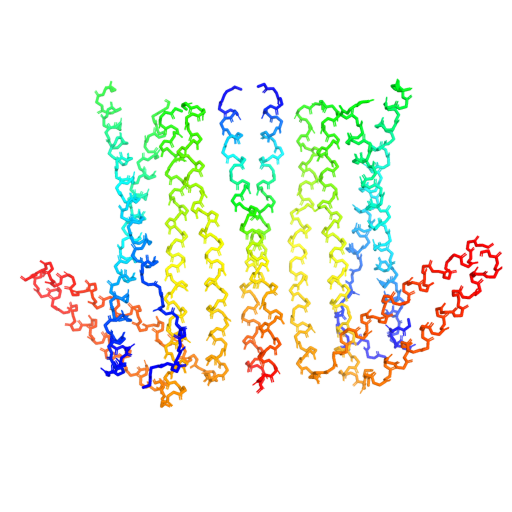.466 1.00 88.87 894 LEU B O 1
ATOM 1597 N N . LYS B 1 150 ? -54.755 -10.760 20.957 1.00 85.58 895 LYS B N 1
ATOM 1598 C CA . LYS B 1 150 ? -55.483 -10.078 22.020 1.00 87.94 895 LYS B CA 1
ATOM 1599 C C . LYS B 1 150 ? -56.690 -9.327 21.477 1.00 94.34 895 LYS B C 1
ATOM 1600 O O . LYS B 1 150 ? -57.653 -9.082 22.213 1.00 95.18 895 LYS B O 1
ATOM 1606 N N . ARG B 1 151 ? -56.661 -8.948 20.198 1.00 97.73 896 ARG B N 1
ATOM 1607 C CA . ARG B 1 151 ? -57.854 -8.382 19.585 1.00 96.19 896 ARG B CA 1
ATOM 1608 C C . ARG B 1 151 ? -58.811 -9.478 19.134 1.00 96.81 896 ARG B C 1
ATOM 1609 O O . ARG B 1 151 ? -60.027 -9.259 19.099 1.00 102.33 896 ARG B O 1
ATOM 1617 N N . PHE B 1 152 ? -58.290 -10.666 18.814 1.00 91.46 897 PHE B N 1
ATOM 1618 C CA . PHE B 1 152 ? -59.158 -11.820 18.612 1.00 90.57 897 PHE B CA 1
ATOM 1619 C C . PHE B 1 152 ? -59.977 -12.156 19.853 1.00 92.28 897 PHE B C 1
ATOM 1620 O O . PHE B 1 152 ? -60.994 -12.846 19.735 1.00 98.28 897 PHE B O 1
ATOM 1628 N N . ILE B 1 153 ? -59.562 -11.700 21.038 1.00 91.19 898 ILE B N 1
ATOM 1629 C CA . ILE B 1 153 ? -60.405 -11.884 22.215 1.00 90.54 898 ILE B CA 1
ATOM 1630 C C . ILE B 1 153 ? -61.331 -10.694 22.439 1.00 96.79 898 ILE B C 1
ATOM 1631 O O . ILE B 1 153 ? -62.301 -10.814 23.198 1.00 105.01 898 ILE B O 1
ATOM 1636 N N . ALA B 1 154 ? -61.062 -9.551 21.803 1.00 94.74 899 ALA B N 1
ATOM 1637 C CA . ALA B 1 154 ? -61.891 -8.370 22.014 1.00 91.70 899 ALA B CA 1
ATOM 1638 C C . ALA B 1 154 ? -63.299 -8.586 21.477 1.00 96.06 899 ALA B C 1
ATOM 1639 O O . ALA B 1 154 ? -64.282 -8.481 22.219 1.00 104.87 899 ALA B O 1
ATOM 1641 N N . GLU B 1 155 ? -63.409 -8.900 20.183 1.00 91.06 900 GLU B N 1
ATOM 1642 C CA . GLU B 1 155 ? -64.710 -9.133 19.563 1.00 103.01 900 GLU B CA 1
ATOM 1643 C C . GLU B 1 155 ? -65.425 -10.319 20.200 1.00 108.02 900 GLU B C 1
ATOM 1644 O O . GLU B 1 155 ? -66.633 -10.265 20.459 1.00 103.18 900 GLU B O 1
ATOM 1650 N N . GLU B 1 156 ? -64.691 -11.404 20.463 1.00 110.08 901 GLU B N 1
ATOM 1651 C CA . GLU B 1 156 ? -65.337 -12.641 20.885 1.00 102.78 901 GLU B CA 1
ATOM 1652 C C . GLU B 1 156 ? -65.714 -12.602 22.361 1.00 99.78 901 GLU B C 1
ATOM 1653 O O . GLU B 1 156 ? -66.622 -13.325 22.785 1.00 102.62 901 GLU B O 1
ATOM 1659 N N . GLN B 1 157 ? -65.044 -11.762 23.152 1.00 100.67 902 GLN B N 1
ATOM 1660 C CA . GLN B 1 157 ? -65.573 -11.412 24.465 1.00 101.49 902 GLN B CA 1
ATOM 1661 C C . GLN B 1 157 ? -66.701 -10.399 24.340 1.00 102.76 902 GLN B C 1
ATOM 1662 O O . GLN B 1 157 ? -67.660 -10.436 25.120 1.00 103.33 902 GLN B O 1
ATOM 1668 N N . LEU B 1 158 ? -66.595 -9.486 23.372 1.00 100.51 903 LEU B N 1
ATOM 1669 C CA . LEU B 1 158 ? -67.663 -8.524 23.122 1.00 104.48 903 LEU B CA 1
ATOM 1670 C C . LEU B 1 158 ? -68.965 -9.235 22.782 1.00 104.05 903 LEU B C 1
ATOM 1671 O O . LEU B 1 158 ? -70.011 -8.966 23.383 1.00 108.66 903 LEU B O 1
ATOM 1676 N N . LEU B 1 159 ? -68.916 -10.154 21.811 1.00 102.32 904 LEU B N 1
ATOM 1677 C CA . LEU B 1 159 ? -70.124 -10.871 21.411 1.00 100.98 904 LEU B CA 1
ATOM 1678 C C . LEU B 1 159 ? -70.693 -11.704 22.554 1.00 100.36 904 LEU B C 1
ATOM 1679 O O . LEU B 1 159 ? -71.898 -11.978 22.576 1.00 103.99 904 LEU B O 1
ATOM 1684 N N . LEU B 1 160 ? -69.855 -12.112 23.511 1.00 93.43 905 LEU B N 1
ATOM 1685 C CA . LEU B 1 160 ? -70.372 -12.825 24.676 1.00 94.42 905 LEU B CA 1
ATOM 1686 C C . LEU B 1 160 ? -71.097 -11.868 25.615 1.00 104.58 905 LEU B C 1
ATOM 1687 O O . LEU B 1 160 ? -72.245 -12.116 26.001 1.00 110.07 905 LEU B O 1
ATOM 1692 N N . GLN B 1 161 ? -70.437 -10.773 26.006 1.00 109.93 906 GLN B N 1
ATOM 1693 C CA . GLN B 1 161 ? -71.115 -9.725 26.762 1.00 110.58 906 GLN B CA 1
ATOM 1694 C C . GLN B 1 161 ? -72.284 -9.138 25.982 1.00 107.42 906 GLN B C 1
ATOM 1695 O O . GLN B 1 161 ? -73.165 -8.506 26.576 1.00 105.93 906 GLN B O 1
ATOM 1701 N N . GLU B 1 162 ? -72.298 -9.330 24.665 1.00 107.49 907 GLU B N 1
ATOM 1702 C CA . GLU B 1 162 ? -73.445 -9.050 23.811 1.00 99.29 907 GLU B CA 1
ATOM 1703 C C . GLU B 1 162 ? -74.523 -10.111 23.992 1.00 102.65 907 GLU B C 1
ATOM 1704 O O . GLU B 1 162 ? -75.600 -9.830 24.528 1.00 107.58 907 GLU B O 1
ATOM 1710 N N . ASN B 1 163 ? -74.240 -11.339 23.548 1.00 107.36 908 ASN B N 1
ATOM 1711 C CA . ASN B 1 163 ? -75.177 -12.460 23.664 1.00 112.25 908 ASN B CA 1
ATOM 1712 C C . ASN B 1 163 ? -75.470 -12.880 25.116 1.00 115.02 908 ASN B C 1
ATOM 1713 O O . ASN B 1 163 ? -76.065 -13.954 25.279 1.00 118.50 908 ASN B O 1
ATOM 1718 N N . GLY B 1 164 ? -75.114 -12.130 26.158 1.00 117.39 909 GLY B N 1
ATOM 1719 C CA . GLY B 1 164 ? -75.390 -12.570 27.514 1.00 121.72 909 GLY B CA 1
ATOM 1720 C C . GLY B 1 164 ? -76.135 -11.562 28.364 1.00 131.62 909 GLY B C 1
ATOM 1721 O O . GLY B 1 164 ? -77.260 -11.827 28.797 1.00 136.60 909 GLY B O 1
ATOM 1722 N N . THR B 1 165 ? -75.508 -10.406 28.601 1.00 137.70 910 THR B N 1
ATOM 1723 C CA . THR B 1 165 ? -75.989 -9.348 29.490 1.00 145.97 910 THR B CA 1
ATOM 1724 C C . THR B 1 165 ? -75.949 -9.770 30.958 1.00 176.00 910 THR B C 1
ATOM 1725 O O . THR B 1 165 ? -76.735 -10.617 31.395 1.00 181.02 910 THR B O 1
ATOM 1729 N N . LYS B 1 166 ? -75.008 -9.172 31.717 1.00 152.17 911 LYS B N 1
ATOM 1730 C CA . LYS B 1 166 ? -74.780 -9.139 33.170 1.00 141.58 911 LYS B CA 1
ATOM 1731 C C . LYS B 1 166 ? -74.671 -10.529 33.819 1.00 133.59 911 LYS B C 1
ATOM 1732 O O . LYS B 1 166 ? -74.900 -11.537 33.139 1.00 135.01 911 LYS B O 1
ATOM 1738 N N . PRO B 1 167 ? -74.383 -10.629 35.170 1.00 129.50 912 PRO B N 1
ATOM 1739 C CA . PRO B 1 167 ? -73.502 -11.694 35.680 1.00 125.21 912 PRO B CA 1
ATOM 1740 C C . PRO B 1 167 ? -72.680 -12.456 34.652 1.00 123.47 912 PRO B C 1
ATOM 1741 O O . PRO B 1 167 ? -73.169 -13.365 33.974 1.00 122.75 912 PRO B O 1
ATOM 1745 N N . SER B 1 168 ? -71.400 -12.100 34.589 1.00 118.89 913 SER B N 1
ATOM 1746 C CA . SER B 1 168 ? -70.492 -12.639 33.588 1.00 103.95 913 SER B CA 1
ATOM 1747 C C . SER B 1 168 ? -70.409 -14.155 33.673 1.00 96.94 913 SER B C 1
ATOM 1748 O O . SER B 1 168 ? -70.078 -14.712 34.723 1.00 103.86 913 SER B O 1
ATOM 1751 N N . SER B 1 169 ? -70.722 -14.825 32.562 1.00 95.40 914 SER B N 1
ATOM 1752 C CA . SER B 1 169 ? -70.251 -16.191 32.389 1.00 90.54 914 SER B CA 1
ATOM 1753 C C . SER B 1 169 ? -68.739 -16.223 32.237 1.00 88.55 914 SER B C 1
ATOM 1754 O O . SER B 1 169 ? -68.129 -17.285 32.391 1.00 88.18 914 SER B O 1
ATOM 1757 N N . MET B 1 170 ? -68.130 -15.075 31.931 1.00 99.90 915 MET B N 1
ATOM 1758 C CA . MET B 1 170 ? -66.686 -14.922 31.830 1.00 99.44 915 MET B CA 1
ATOM 1759 C C . MET B 1 170 ? -65.980 -15.374 33.098 1.00 93.18 915 MET B C 1
ATOM 1760 O O . MET B 1 170 ? -65.318 -16.417 33.121 1.00 92.67 915 MET B O 1
ATOM 1765 N N . GLU B 1 171 ? -66.113 -14.564 34.154 1.00 89.35 916 GLU B N 1
ATOM 1766 C CA . GLU B 1 171 ? -65.374 -14.783 35.390 1.00 91.24 916 GLU B CA 1
ATOM 1767 C C . GLU B 1 171 ? -65.718 -16.110 36.049 1.00 95.13 916 GLU B C 1
ATOM 1768 O O . GLU B 1 171 ? -64.956 -16.578 36.902 1.00 97.41 916 GLU B O 1
ATOM 1774 N N . LEU B 1 172 ? -66.844 -16.725 35.683 1.00 93.72 917 LEU B N 1
ATOM 1775 C CA . LEU B 1 172 ? -67.174 -18.037 36.226 1.00 90.43 917 LEU B CA 1
ATOM 1776 C C . LEU B 1 172 ? -66.320 -19.122 35.582 1.00 90.54 917 LEU B C 1
ATOM 1777 O O . LEU B 1 172 ? -65.562 -19.818 36.266 1.00 95.83 917 LEU B O 1
ATOM 1782 N N . VAL B 1 173 ? -66.419 -19.269 34.256 1.00 84.28 918 VAL B N 1
ATOM 1783 C CA . VAL B 1 173 ? -65.572 -20.216 33.532 1.00 78.31 918 VAL B CA 1
ATOM 1784 C C . VAL B 1 173 ? -64.100 -19.911 33.774 1.00 86.89 918 VAL B C 1
ATOM 1785 O O . VAL B 1 173 ? -63.261 -20.821 33.795 1.00 88.70 918 VAL B O 1
ATOM 1789 N N . GLY B 1 174 ? -63.763 -18.638 33.977 1.00 89.01 919 GLY B N 1
ATOM 1790 C CA . GLY B 1 174 ? -62.419 -18.258 34.362 1.00 88.50 919 GLY B CA 1
ATOM 1791 C C . GLY B 1 174 ? -62.034 -18.809 35.718 1.00 94.28 919 GLY B C 1
ATOM 1792 O O . GLY B 1 174 ? -61.088 -19.594 35.831 1.00 104.52 919 GLY B O 1
ATOM 1793 N N . ARG B 1 175 ? -62.771 -18.414 36.758 1.00 95.76 920 ARG B N 1
ATOM 1794 C CA . ARG B 1 175 ? -62.506 -18.934 38.093 1.00 101.31 920 ARG B CA 1
ATOM 1795 C C . ARG B 1 175 ? -62.845 -20.414 38.219 1.00 95.94 920 ARG B C 1
ATOM 1796 O O . ARG B 1 175 ? -62.527 -21.016 39.249 1.00 96.79 920 ARG B O 1
ATOM 1804 N N . ILE B 1 176 ? -63.482 -21.008 37.209 1.00 91.67 921 ILE B N 1
ATOM 1805 C CA . ILE B 1 176 ? -63.630 -22.459 37.166 1.00 93.01 921 ILE B CA 1
ATOM 1806 C C . ILE B 1 176 ? -62.349 -23.106 36.665 1.00 100.95 921 ILE B C 1
ATOM 1807 O O . ILE B 1 176 ? -61.876 -24.102 37.225 1.00 106.86 921 ILE B O 1
ATOM 1812 N N . GLU B 1 177 ? -61.768 -22.547 35.601 1.00 102.95 922 GLU B N 1
ATOM 1813 C CA . GLU B 1 177 ? -60.603 -23.169 34.981 1.00 105.22 922 GLU B CA 1
ATOM 1814 C C . GLU B 1 177 ? -59.382 -23.081 35.889 1.00 107.63 922 GLU B C 1
ATOM 1815 O O . GLU B 1 177 ? -58.637 -24.057 36.038 1.00 115.71 922 GLU B O 1
ATOM 1821 N N . ASN B 1 178 ? -59.160 -21.917 36.506 1.00 100.49 923 ASN B N 1
ATOM 1822 C CA . ASN B 1 178 ? -58.071 -21.783 37.469 1.00 106.39 923 ASN B CA 1
ATOM 1823 C C . ASN B 1 178 ? -58.226 -22.739 38.643 1.00 115.13 923 ASN B C 1
ATOM 1824 O O . ASN B 1 178 ? -57.231 -23.067 39.298 1.00 125.64 923 ASN B O 1
ATOM 1829 N N . LEU B 1 179 ? -59.449 -23.200 38.915 1.00 114.16 924 LEU B N 1
ATOM 1830 C CA . LEU B 1 179 ? -59.690 -24.122 40.019 1.00 115.50 924 LEU B CA 1
ATOM 1831 C C . LEU B 1 179 ? -59.209 -25.528 39.683 1.00 117.22 924 LEU B C 1
ATOM 1832 O O . LEU B 1 179 ? -58.587 -26.193 40.519 1.00 122.10 924 LEU B O 1
ATOM 1837 N N . ASN B 1 180 ? -59.507 -26.002 38.468 1.00 112.61 925 ASN B N 1
ATOM 1838 C CA . ASN B 1 180 ? -58.954 -27.275 38.018 1.00 111.06 925 ASN B CA 1
ATOM 1839 C C . ASN B 1 180 ? -57.436 -27.274 38.124 1.00 125.65 925 ASN B C 1
ATOM 1840 O O . ASN B 1 180 ? -56.839 -28.257 38.576 1.00 134.84 925 ASN B O 1
ATOM 1845 N N . LYS B 1 181 ? -56.799 -26.162 37.740 1.00 119.17 926 LYS B N 1
ATOM 1846 C CA . LYS B 1 181 ? -55.343 -26.059 37.806 1.00 118.84 926 LYS B CA 1
ATOM 1847 C C . LYS B 1 181 ? -54.827 -26.346 39.209 1.00 126.94 926 LYS B C 1
ATOM 1848 O O . LYS B 1 181 ? -53.896 -27.137 39.392 1.00 140.51 926 LYS B O 1
ATOM 1854 N N . LEU B 1 182 ? -55.422 -25.705 40.217 1.00 119.71 927 LEU B N 1
ATOM 1855 C CA . LEU B 1 182 ? -54.968 -25.916 41.586 1.00 127.12 927 LEU B CA 1
ATOM 1856 C C . LEU B 1 182 ? -55.240 -27.345 42.041 1.00 136.49 927 LEU B C 1
ATOM 1857 O O . LEU B 1 182 ? -54.422 -27.939 42.754 1.00 144.55 927 LEU B O 1
ATOM 1862 N N . ILE B 1 183 ? -56.373 -27.921 41.630 1.00 131.48 928 ILE B N 1
ATOM 1863 C CA . ILE B 1 183 ? -56.560 -29.363 41.782 1.00 127.93 928 ILE B CA 1
ATOM 1864 C C . ILE B 1 183 ? -55.473 -30.103 41.019 1.00 138.86 928 ILE B C 1
ATOM 1865 O O . ILE B 1 183 ? -54.779 -30.970 41.563 1.00 152.19 928 ILE B O 1
ATOM 1870 N N . ASP B 1 184 ? -55.296 -29.750 39.745 1.00 133.70 929 ASP B N 1
ATOM 1871 C CA . ASP B 1 184 ? -54.266 -30.361 38.918 1.00 137.44 929 ASP B CA 1
ATOM 1872 C C . ASP B 1 184 ? -52.860 -30.028 39.402 1.00 146.27 929 ASP B C 1
ATOM 1873 O O . ASP B 1 184 ? -51.905 -30.687 38.980 1.00 155.71 929 ASP B O 1
ATOM 1878 N N . GLU B 1 185 ? -52.708 -29.026 40.271 1.00 143.23 930 GLU B N 1
ATOM 1879 C CA . GLU B 1 185 ? -51.432 -28.748 40.916 1.00 150.41 930 GLU B CA 1
ATOM 1880 C C . GLU B 1 185 ? -51.320 -29.380 42.297 1.00 165.02 930 GLU B C 1
ATOM 1881 O O . GLU B 1 185 ? -50.223 -29.399 42.861 1.00 175.96 930 GLU B O 1
ATOM 1887 N N . ARG B 1 186 ? -52.418 -29.890 42.850 1.00 164.04 931 ARG B N 1
ATOM 1888 C CA . ARG B 1 186 ? -52.405 -30.634 44.105 1.00 175.78 931 ARG B CA 1
ATOM 1889 C C . ARG B 1 186 ? -52.598 -32.130 43.920 1.00 194.79 931 ARG B C 1
ATOM 1890 O O . ARG B 1 186 ? -51.930 -32.916 44.596 1.00 214.93 931 ARG B O 1
ATOM 1898 N N . ASP B 1 187 ? -53.501 -32.553 43.029 1.00 188.22 932 ASP B N 1
ATOM 1899 C CA . ASP B 1 187 ? -53.657 -33.982 42.760 1.00 205.49 932 ASP B CA 1
ATOM 1900 C C . ASP B 1 187 ? -52.352 -34.591 42.263 1.00 224.46 932 ASP B C 1
ATOM 1901 O O . ASP B 1 187 ? -52.019 -35.729 42.611 1.00 241.66 932 ASP B O 1
ATOM 1906 N N . SER B 1 188 ? -51.599 -33.847 41.447 1.00 216.73 933 SER B N 1
ATOM 1907 C CA . SER B 1 188 ? -50.266 -34.294 41.055 1.00 230.94 933 SER B CA 1
ATOM 1908 C C . SER B 1 188 ? -49.393 -34.543 42.277 1.00 251.22 933 SER B C 1
ATOM 1909 O O . SER B 1 188 ? -48.625 -35.511 42.319 1.00 266.85 933 SER B O 1
ATOM 1912 N N . GLU B 1 189 ? -49.505 -33.679 43.290 1.00 238.32 934 GLU B N 1
ATOM 1913 C CA . GLU B 1 189 ? -48.734 -33.877 44.511 1.00 248.59 934 GLU B CA 1
ATOM 1914 C C . GLU B 1 189 ? -49.230 -35.078 45.303 1.00 264.82 934 GLU B C 1
ATOM 1915 O O . GLU B 1 189 ? -48.424 -35.759 45.947 1.00 284.13 934 GLU B O 1
ATOM 1921 N N . ILE B 1 190 ? -50.538 -35.358 45.270 1.00 256.69 935 ILE B N 1
ATOM 1922 C CA . ILE B 1 190 ? -51.043 -36.598 45.860 1.00 260.09 935 ILE B CA 1
ATOM 1923 C C . ILE B 1 190 ? -50.304 -37.786 45.268 1.00 278.56 935 ILE B C 1
ATOM 1924 O O . ILE B 1 190 ? -50.010 -38.764 45.968 1.00 295.63 935 ILE B O 1
ATOM 1929 N N . GLU B 1 191 ? -49.963 -37.707 43.982 1.00 278.23 936 GLU B N 1
ATOM 1930 C CA . GLU B 1 191 ? -49.199 -38.737 43.296 1.00 292.56 936 GLU B CA 1
ATOM 1931 C C . GLU B 1 191 ? -47.690 -38.559 43.421 1.00 319.04 936 GLU B C 1
ATOM 1932 O O . GLU B 1 191 ? -46.951 -39.487 43.082 1.00 338.03 936 GLU B O 1
ATOM 1938 N N . MET B 1 192 ? -47.210 -37.397 43.877 1.00 312.26 937 MET B N 1
ATOM 1939 C CA . MET B 1 192 ? -45.810 -37.309 44.284 1.00 327.57 937 MET B CA 1
ATOM 1940 C C . MET B 1 192 ? -45.591 -38.014 45.615 1.00 344.95 937 MET B C 1
ATOM 1941 O O . MET B 1 192 ? -44.564 -38.674 45.814 1.00 366.66 937 MET B O 1
ATOM 1946 N N . LEU B 1 193 ? -46.544 -37.885 46.533 1.00 334.92 938 LEU B N 1
ATOM 1947 C CA . LEU B 1 193 ? -46.455 -38.520 47.842 1.00 347.33 938 LEU B CA 1
ATOM 1948 C C . LEU B 1 193 ? -46.797 -40.002 47.738 1.00 362.07 938 LEU B C 1
ATOM 1949 O O . LEU B 1 193 ? -46.051 -40.857 48.217 1.00 369.98 938 LEU B O 1
ATOM 1954 N N . TYR C 2 49 ? -15.419 4.128 24.792 1.00 132.03 49 TYR C N 1
ATOM 1955 C CA . TYR C 2 49 ? -14.789 2.816 24.877 1.00 137.76 49 TYR C CA 1
ATOM 1956 C C . TYR C 2 49 ? -15.549 1.771 24.069 1.00 137.28 49 TYR C C 1
ATOM 1957 O O . TYR C 2 49 ? -16.247 2.096 23.108 1.00 136.23 49 TYR C O 1
ATOM 1966 N N . ASP C 2 50 ? -15.401 0.508 24.471 1.00 139.64 50 ASP C N 1
ATOM 1967 C CA . ASP C 2 50 ? -16.136 -0.587 23.851 1.00 143.01 50 ASP C CA 1
ATOM 1968 C C . ASP C 2 50 ? -17.477 -0.833 24.531 1.00 143.68 50 ASP C C 1
ATOM 1969 O O . ASP C 2 50 ? -18.458 -1.156 23.855 1.00 143.54 50 ASP C O 1
ATOM 1974 N N . GLU C 2 51 ? -17.541 -0.679 25.858 1.00 141.98 51 GLU C N 1
ATOM 1975 C CA . GLU C 2 51 ? -18.817 -0.804 26.556 1.00 139.44 51 GLU C CA 1
ATOM 1976 C C . GLU C 2 51 ? -19.818 0.234 26.072 1.00 140.90 51 GLU C C 1
ATOM 1977 O O . GLU C 2 51 ? -21.028 -0.024 26.064 1.00 138.12 51 GLU C O 1
ATOM 1983 N N . ILE C 2 52 ? -19.336 1.411 25.671 1.00 142.73 52 ILE C N 1
ATOM 1984 C CA . ILE C 2 52 ? -20.218 2.409 25.082 1.00 133.66 52 ILE C CA 1
ATOM 1985 C C . ILE C 2 52 ? -20.688 1.938 23.713 1.00 130.00 52 ILE C C 1
ATOM 1986 O O . ILE C 2 52 ? -21.820 2.221 23.302 1.00 134.64 52 ILE C O 1
ATOM 1991 N N . PHE C 2 53 ? -19.847 1.184 23.000 1.00 130.65 53 PHE C N 1
ATOM 1992 C CA . PHE C 2 53 ? -20.291 0.559 21.760 1.00 132.43 53 PHE C CA 1
ATOM 1993 C C . PHE C 2 53 ? -21.248 -0.597 22.028 1.00 142.07 53 PHE C C 1
ATOM 1994 O O . PHE C 2 53 ? -22.087 -0.910 21.177 1.00 149.06 53 PHE C O 1
ATOM 2002 N N . THR C 2 54 ? -21.144 -1.242 23.195 1.00 149.58 54 THR C N 1
ATOM 2003 C CA . THR C 2 54 ? -22.051 -2.342 23.516 1.00 148.56 54 THR C CA 1
ATOM 2004 C C . THR C 2 54 ? -23.479 -1.842 23.697 1.00 145.41 54 THR C C 1
ATOM 2005 O O . THR C 2 54 ? -24.415 -2.384 23.098 1.00 145.67 54 THR C O 1
ATOM 2009 N N . GLU C 2 55 ? -23.669 -0.813 24.529 1.00 133.45 55 GLU C N 1
ATOM 2010 C CA . GLU C 2 55 ? -24.985 -0.189 24.632 1.00 124.77 55 GLU C CA 1
ATOM 2011 C C . GLU C 2 55 ? -25.465 0.300 23.275 1.00 124.67 55 GLU C C 1
ATOM 2012 O O . GLU C 2 55 ? -26.670 0.300 22.999 1.00 118.43 55 GLU C O 1
ATOM 2018 N N . ASN C 2 56 ? -24.535 0.699 22.409 1.00 130.83 56 ASN C N 1
ATOM 2019 C CA . ASN C 2 56 ? -24.857 1.073 21.040 1.00 124.23 56 ASN C CA 1
ATOM 2020 C C . ASN C 2 56 ? -25.325 -0.106 20.194 1.00 116.20 56 ASN C C 1
ATOM 2021 O O . ASN C 2 56 ? -25.589 0.077 19.000 1.00 110.97 56 ASN C O 1
ATOM 2026 N N . ILE C 2 57 ? -25.429 -1.301 20.770 1.00 119.73 57 ILE C N 1
ATOM 2027 C CA . ILE C 2 57 ? -25.991 -2.465 20.094 1.00 120.24 57 ILE C CA 1
ATOM 2028 C C . ILE C 2 57 ? -27.384 -2.783 20.611 1.00 116.64 57 ILE C C 1
ATOM 2029 O O . ILE C 2 57 ? -28.360 -2.766 19.856 1.00 116.48 57 ILE C O 1
ATOM 2034 N N . LYS C 2 58 ? -27.513 -3.069 21.913 1.00 117.79 58 LYS C N 1
ATOM 2035 C CA . LYS C 2 58 ? -28.791 -3.504 22.461 1.00 108.79 58 LYS C CA 1
ATOM 2036 C C . LYS C 2 58 ? -29.846 -2.407 22.364 1.00 110.89 58 LYS C C 1
ATOM 2037 O O . LYS C 2 58 ? -31.024 -2.693 22.127 1.00 106.62 58 LYS C O 1
ATOM 2043 N N . LEU C 2 59 ? -29.443 -1.146 22.543 1.00 118.89 59 LEU C N 1
ATOM 2044 C CA . LEU C 2 59 ? -30.400 -0.052 22.417 1.00 114.25 59 LEU C CA 1
ATOM 2045 C C . LEU C 2 59 ? -30.732 0.229 20.959 1.00 111.60 59 LEU C C 1
ATOM 2046 O O . LEU C 2 59 ? -31.847 0.667 20.652 1.00 110.93 59 LEU C O 1
ATOM 2051 N N . LYS C 2 60 ? -29.785 -0.017 20.050 1.00 109.73 60 LYS C N 1
ATOM 2052 C CA . LYS C 2 60 ? -30.098 0.033 18.627 1.00 102.69 60 LYS C CA 1
ATOM 2053 C C . LYS C 2 60 ? -31.133 -1.021 18.253 1.00 103.03 60 LYS C C 1
ATOM 2054 O O . LYS C 2 60 ? -31.879 -0.842 17.284 1.00 100.49 60 LYS C O 1
ATOM 2060 N N . LEU C 2 61 ? -31.194 -2.118 19.011 1.00 108.19 61 LEU C N 1
ATOM 2061 C CA . LEU C 2 61 ? -32.202 -3.155 18.823 1.00 107.32 61 LEU C CA 1
ATOM 2062 C C . LEU C 2 61 ? -33.452 -2.902 19.658 1.00 102.10 61 LEU C C 1
ATOM 2063 O O . LEU C 2 61 ? -34.571 -3.117 19.180 1.00 98.80 61 LEU C O 1
ATOM 2068 N N . GLN C 2 62 ? -33.280 -2.447 20.903 1.00 102.25 62 GLN C N 1
ATOM 2069 C CA . GLN C 2 62 ? -34.420 -2.187 21.774 1.00 96.88 62 GLN C CA 1
ATOM 2070 C C . GLN C 2 62 ? -35.312 -1.079 21.226 1.00 100.36 62 GLN C C 1
ATOM 2071 O O . GLN C 2 62 ? -36.472 -0.964 21.637 1.00 100.33 62 GLN C O 1
ATOM 2077 N N . VAL C 2 63 ? -34.795 -0.265 20.303 1.00 102.92 63 VAL C N 1
ATOM 2078 C CA . VAL C 2 63 ? -35.638 0.690 19.592 1.00 98.45 63 VAL C CA 1
ATOM 2079 C C . VAL C 2 63 ? -36.553 -0.036 18.613 1.00 97.66 63 VAL C C 1
ATOM 2080 O O . VAL C 2 63 ? -37.752 0.257 18.526 1.00 93.63 63 VAL C O 1
ATOM 2084 N N . GLN C 2 64 ? -36.008 -1.010 17.880 1.00 101.40 64 GLN C N 1
ATOM 2085 C CA . GLN C 2 64 ? -36.698 -1.665 16.775 1.00 100.15 64 GLN C CA 1
ATOM 2086 C C . GLN C 2 64 ? -37.755 -2.668 17.228 1.00 100.88 64 GLN C C 1
ATOM 2087 O O . GLN C 2 64 ? -38.472 -3.211 16.379 1.00 100.63 64 GLN C O 1
ATOM 2093 N N . GLU C 2 65 ? -37.873 -2.928 18.529 1.00 97.10 65 GLU C N 1
ATOM 2094 C CA . GLU C 2 65 ? -38.968 -3.727 19.063 1.00 90.66 65 GLU C CA 1
ATOM 2095 C C . GLU C 2 65 ? -40.108 -2.873 19.594 1.00 95.37 65 GLU C C 1
ATOM 2096 O O . GLU C 2 65 ? -41.276 -3.239 19.433 1.00 98.32 65 GLU C O 1
ATOM 2102 N N . TYR C 2 66 ? -39.794 -1.745 20.232 1.00 94.34 66 TYR C N 1
ATOM 2103 C CA . TYR C 2 66 ? -40.825 -0.756 20.514 1.00 93.78 66 TYR C CA 1
ATOM 2104 C C . TYR C 2 66 ? -41.505 -0.322 19.223 1.00 90.18 66 TYR C C 1
ATOM 2105 O O . TYR C 2 66 ? -42.735 -0.351 19.115 1.00 94.06 66 TYR C O 1
ATOM 2114 N N . GLU C 2 67 ? -40.705 0.040 18.213 1.00 84.29 67 GLU C N 1
ATOM 2115 C CA . GLU C 2 67 ? -41.235 0.533 16.946 1.00 88.43 67 GLU C CA 1
ATOM 2116 C C . GLU C 2 67 ? -42.234 -0.420 16.306 1.00 96.96 67 GLU C C 1
ATOM 2117 O O . GLU C 2 67 ? -43.021 0.006 15.453 1.00 101.55 67 GLU C O 1
ATOM 2123 N N . THR C 2 68 ? -42.226 -1.696 16.691 1.00 92.44 68 THR C N 1
ATOM 2124 C CA . THR C 2 68 ? -43.230 -2.633 16.220 1.00 88.22 68 THR C CA 1
ATOM 2125 C C . THR C 2 68 ? -44.167 -3.106 17.323 1.00 89.04 68 THR C C 1
ATOM 2126 O O . THR C 2 68 ? -45.125 -3.829 17.030 1.00 98.23 68 THR C O 1
ATOM 2130 N N . GLU C 2 69 ? -43.915 -2.730 18.580 1.00 87.56 69 GLU C N 1
ATOM 2131 C CA . GLU C 2 69 ? -44.990 -2.724 19.568 1.00 93.03 69 GLU C CA 1
ATOM 2132 C C . GLU C 2 69 ? -45.923 -1.548 19.326 1.00 94.10 69 GLU C C 1
ATOM 2133 O O . GLU C 2 69 ? -47.150 -1.704 19.332 1.00 96.34 69 GLU C O 1
ATOM 2139 N N . ILE C 2 70 ? -45.349 -0.355 19.125 1.00 91.16 70 ILE C N 1
ATOM 2140 C CA . ILE C 2 70 ? -46.139 0.833 18.812 1.00 80.43 70 ILE C CA 1
ATOM 2141 C C . ILE C 2 70 ? -47.039 0.576 17.614 1.00 86.67 70 ILE C C 1
ATOM 2142 O O . ILE C 2 70 ? -48.214 0.962 17.605 1.00 97.16 70 ILE C O 1
ATOM 2147 N N . GLU C 2 71 ? -46.499 -0.073 16.581 1.00 87.00 71 GLU C N 1
ATOM 2148 C CA . GLU C 2 71 ? -47.303 -0.412 15.410 1.00 96.58 71 GLU C CA 1
ATOM 2149 C C . GLU C 2 71 ? -48.479 -1.305 15.786 1.00 98.96 71 GLU C C 1
ATOM 2150 O O . GLU C 2 71 ? -49.630 -1.018 15.436 1.00 101.61 71 GLU C O 1
ATOM 2156 N N . SER C 2 72 ? -48.205 -2.398 16.502 1.00 89.66 72 SER C N 1
ATOM 2157 C CA . SER C 2 72 ? -49.233 -3.396 16.770 1.00 84.65 72 SER C CA 1
ATOM 2158 C C . SER C 2 72 ? -50.363 -2.849 17.630 1.00 96.10 72 SER C C 1
ATOM 2159 O O . SER C 2 72 ? -51.477 -3.384 17.590 1.00 109.48 72 SER C O 1
ATOM 2162 N N . LEU C 2 73 ? -50.106 -1.797 18.405 1.00 91.72 73 LEU C N 1
ATOM 2163 C CA . LEU C 2 73 ? -51.174 -1.172 19.169 1.00 87.65 73 LEU C CA 1
ATOM 2164 C C . LEU C 2 73 ? -51.982 -0.190 18.336 1.00 93.43 73 LEU C C 1
ATOM 2165 O O . LEU C 2 73 ? -53.124 0.112 18.694 1.00 99.93 73 LEU C O 1
ATOM 2170 N N . GLU C 2 74 ? -51.417 0.324 17.242 1.00 93.80 74 GLU C N 1
ATOM 2171 C CA . GLU C 2 74 ? -52.252 0.972 16.236 1.00 105.41 74 GLU C CA 1
ATOM 2172 C C . GLU C 2 74 ? -53.088 -0.051 15.484 1.00 105.19 74 GLU C C 1
ATOM 2173 O O . GLU C 2 74 ? -54.242 0.220 15.131 1.00 111.14 74 GLU C O 1
ATOM 2179 N N . LYS C 2 75 ? -52.517 -1.230 15.221 1.00 101.45 75 LYS C N 1
ATOM 2180 C CA . LYS C 2 75 ? -53.220 -2.222 14.418 1.00 104.55 75 LYS C CA 1
ATOM 2181 C C . LYS C 2 75 ? -54.472 -2.717 15.128 1.00 105.31 75 LYS C C 1
ATOM 2182 O O . LYS C 2 75 ? -55.443 -3.115 14.476 1.00 111.56 75 LYS C O 1
ATOM 2188 N N . VAL C 2 76 ? -54.481 -2.685 16.459 1.00 102.69 76 VAL C N 1
ATOM 2189 C CA . VAL C 2 76 ? -55.706 -3.015 17.174 1.00 101.34 76 VAL C CA 1
ATOM 2190 C C . VAL C 2 76 ? -56.639 -1.808 17.208 1.00 102.15 76 VAL C C 1
ATOM 2191 O O . VAL C 2 76 ? -57.779 -1.891 16.743 1.00 105.55 76 VAL C O 1
ATOM 2195 N N . ILE C 2 77 ? -56.146 -0.662 17.699 1.00 102.32 77 ILE C N 1
ATOM 2196 C CA . ILE C 2 77 ? -56.955 0.557 17.805 1.00 103.15 77 ILE C CA 1
ATOM 2197 C C . ILE C 2 77 ? -57.727 0.812 16.515 1.00 106.26 77 ILE C C 1
ATOM 2198 O O . ILE C 2 77 ? -58.937 1.066 16.533 1.00 106.66 77 ILE C O 1
ATOM 2203 N N . ASP C 2 78 ? -57.035 0.747 15.374 1.00 109.81 78 ASP C N 1
ATOM 2204 C CA . ASP C 2 78 ? -57.688 0.929 14.081 1.00 119.08 78 ASP C CA 1
ATOM 2205 C C . ASP C 2 78 ? -58.798 -0.101 13.879 1.00 114.33 78 ASP C C 1
ATOM 2206 O O . ASP C 2 78 ? -59.967 0.249 13.675 1.00 111.93 78 ASP C O 1
ATOM 2211 N N . MET C 2 79 ? -58.446 -1.385 13.952 1.00 108.77 79 MET C N 1
ATOM 2212 C CA . MET C 2 79 ? -59.401 -2.465 13.748 1.00 106.33 79 MET C CA 1
ATOM 2213 C C . MET C 2 79 ? -60.359 -2.647 14.920 1.00 115.19 79 MET C C 1
ATOM 2214 O O . MET C 2 79 ? -61.299 -3.438 14.807 1.00 119.44 79 MET C O 1
ATOM 2219 N N . LEU C 2 80 ? -60.161 -1.932 16.027 1.00 110.47 80 LEU C N 1
ATOM 2220 C CA . LEU C 2 80 ? -61.001 -2.097 17.210 1.00 113.04 80 LEU C CA 1
ATOM 2221 C C . LEU C 2 80 ? -62.220 -1.182 17.201 1.00 115.65 80 LEU C C 1
ATOM 2222 O O . LEU C 2 80 ? -63.343 -1.645 17.418 1.00 126.82 80 LEU C O 1
ATOM 2227 N N . GLN C 2 81 ? -62.017 0.117 16.970 1.00 112.51 81 GLN C N 1
ATOM 2228 C CA . GLN C 2 81 ? -63.142 1.047 17.000 1.00 118.31 81 GLN C CA 1
ATOM 2229 C C . GLN C 2 81 ? -64.129 0.770 15.873 1.00 131.47 81 GLN C C 1
ATOM 2230 O O . GLN C 2 81 ? -65.338 0.962 16.047 1.00 138.83 81 GLN C O 1
ATOM 2236 N N . LYS C 2 82 ? -63.643 0.312 14.722 1.00 129.63 82 LYS C N 1
ATOM 2237 C CA . LYS C 2 82 ? -64.531 -0.105 13.646 1.00 128.23 82 LYS C CA 1
ATOM 2238 C C . LYS C 2 82 ? -65.128 -1.485 13.892 1.00 131.52 82 LYS C C 1
ATOM 2239 O O . LYS C 2 82 ? -65.942 -1.945 13.083 1.00 134.89 82 LYS C O 1
ATOM 2245 N N . ASN C 2 83 ? -64.739 -2.153 14.980 1.00 131.27 83 ASN C N 1
ATOM 2246 C CA . ASN C 2 83 ? -65.404 -3.371 15.427 1.00 137.68 83 ASN C CA 1
ATOM 2247 C C . ASN C 2 83 ? -66.495 -3.074 16.450 1.00 137.82 83 ASN C C 1
ATOM 2248 O O . ASN C 2 83 ? -67.533 -3.744 16.461 1.00 148.50 83 ASN C O 1
ATOM 2253 N N . ARG C 2 84 ? -66.264 -2.086 17.318 1.00 133.31 84 ARG C N 1
ATOM 2254 C CA . ARG C 2 84 ? -67.309 -1.627 18.227 1.00 134.24 84 ARG C CA 1
ATOM 2255 C C . ARG C 2 84 ? -68.527 -1.146 17.454 1.00 142.01 84 ARG C C 1
ATOM 2256 O O . ARG C 2 84 ? -69.665 -1.519 17.761 1.00 152.00 84 ARG C O 1
ATOM 2264 N N . GLU C 2 85 ? -68.300 -0.312 16.441 1.00 137.11 85 GLU C N 1
ATOM 2265 C CA . GLU C 2 85 ? -69.383 0.217 15.628 1.00 142.74 85 GLU C CA 1
ATOM 2266 C C . GLU C 2 85 ? -69.982 -0.846 14.717 1.00 157.96 85 GLU C C 1
ATOM 2267 O O . GLU C 2 85 ? -71.129 -0.698 14.286 1.00 167.93 85 GLU C O 1
ATOM 2273 N N . ALA C 2 86 ? -69.233 -1.915 14.423 1.00 158.49 86 ALA C N 1
ATOM 2274 C CA . ALA C 2 86 ? -69.786 -3.015 13.641 1.00 161.88 86 ALA C CA 1
ATOM 2275 C C . ALA C 2 86 ? -70.828 -3.800 14.431 1.00 163.68 86 ALA C C 1
ATOM 2276 O O . ALA C 2 86 ? -71.746 -4.373 13.833 1.00 167.66 86 ALA C O 1
ATOM 2278 N N . SER C 2 87 ? -70.704 -3.847 15.761 1.00 160.61 87 SER C N 1
ATOM 2279 C CA . SER C 2 87 ? -71.783 -4.378 16.589 1.00 164.32 87 SER C CA 1
ATOM 2280 C C . SER C 2 87 ? -73.089 -3.635 16.312 1.00 169.96 87 SER C C 1
ATOM 2281 O O . SER C 2 87 ? -74.064 -4.225 15.834 1.00 171.90 87 SER C O 1
ATOM 2284 N N . LEU C 2 88 ? -73.112 -2.323 16.580 1.00 169.50 88 LEU C N 1
ATOM 2285 C CA . LEU C 2 88 ? -74.303 -1.519 16.308 1.00 171.68 88 LEU C CA 1
ATOM 2286 C C . LEU C 2 88 ? -74.797 -1.693 14.873 1.00 174.98 88 LEU C C 1
ATOM 2287 O O . LEU C 2 88 ? -76.007 -1.641 14.626 1.00 181.46 88 LEU C O 1
ATOM 2292 N N . GLU C 2 89 ? -73.885 -1.899 13.916 1.00 175.78 89 GLU C N 1
ATOM 2293 C CA . GLU C 2 89 ? -74.312 -2.109 12.536 1.00 178.19 89 GLU C CA 1
ATOM 2294 C C . GLU C 2 89 ? -75.052 -3.432 12.390 1.00 179.65 89 GLU C C 1
ATOM 2295 O O . GLU C 2 89 ? -76.063 -3.509 11.681 1.00 179.90 89 GLU C O 1
ATOM 2301 N N . VAL C 2 90 ? -74.577 -4.479 13.070 1.00 176.76 90 VAL C N 1
ATOM 2302 C CA . VAL C 2 90 ? -75.290 -5.750 13.056 1.00 177.76 90 VAL C CA 1
ATOM 2303 C C . VAL C 2 90 ? -76.357 -5.813 14.149 1.00 178.67 90 VAL C C 1
ATOM 2304 O O . VAL C 2 90 ? -77.278 -6.633 14.052 1.00 177.44 90 VAL C O 1
ATOM 2308 N N . VAL C 2 91 ? -76.283 -4.968 15.177 1.00 179.13 91 VAL C N 1
ATOM 2309 C CA . VAL C 2 91 ? -77.436 -4.805 16.067 1.00 177.91 91 VAL C CA 1
ATOM 2310 C C . VAL C 2 91 ? -78.692 -4.461 15.288 1.00 177.88 91 VAL C C 1
ATOM 2311 O O . VAL C 2 91 ? -79.573 -5.303 15.126 1.00 176.64 91 VAL C O 1
ATOM 2315 N N . THR D 1 63 ? -79.195 27.540 29.530 1.00 211.56 808 THR D N 1
ATOM 2316 C CA . THR D 1 63 ? -78.644 26.518 30.426 1.00 219.07 808 THR D CA 1
ATOM 2317 C C . THR D 1 63 ? -77.121 26.534 30.511 1.00 227.02 808 THR D C 1
ATOM 2318 O O . THR D 1 63 ? -76.431 26.093 29.589 1.00 234.93 808 THR D O 1
ATOM 2322 N N . ILE D 1 64 ? -76.575 27.001 31.628 1.00 228.95 809 ILE D N 1
ATOM 2323 C CA . ILE D 1 64 ? -75.127 26.935 31.743 1.00 231.38 809 ILE D CA 1
ATOM 2324 C C . ILE D 1 64 ? -74.689 25.671 32.491 1.00 239.09 809 ILE D C 1
ATOM 2325 O O . ILE D 1 64 ? -74.317 24.681 31.850 1.00 240.83 809 ILE D O 1
ATOM 2330 N N . SER 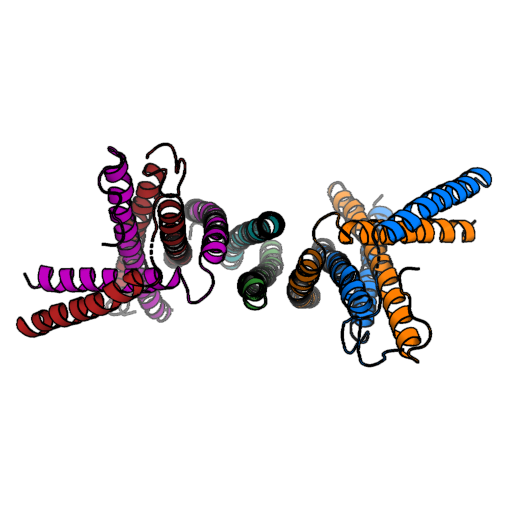D 1 65 ? -74.743 25.656 33.838 1.00 240.95 810 SER D N 1
ATOM 2331 C CA . SER D 1 65 ? -74.033 24.650 34.654 1.00 243.91 810 SER D CA 1
ATOM 2332 C C . SER D 1 65 ? -74.314 23.238 34.215 1.00 245.93 810 SER D C 1
ATOM 2333 O O . SER D 1 65 ? -73.697 22.310 34.754 1.00 250.21 810 SER D O 1
ATOM 2336 N N . GLY D 1 66 ? -75.226 23.096 33.254 1.00 242.91 811 GLY D N 1
ATOM 2337 C CA . GLY D 1 66 ? -75.624 21.802 32.736 1.00 238.34 811 GLY D CA 1
ATOM 2338 C C . GLY D 1 66 ? -74.539 21.010 32.021 1.00 237.37 811 GLY D C 1
ATOM 2339 O O . GLY D 1 66 ? -74.325 19.839 32.341 1.00 238.85 811 GLY D O 1
ATOM 2340 N N . GLU D 1 67 ? -73.883 21.586 31.004 1.00 239.70 812 GLU D N 1
ATOM 2341 C CA . GLU D 1 67 ? -72.818 20.804 30.367 1.00 236.06 812 GLU D CA 1
ATOM 2342 C C . GLU D 1 67 ? -71.608 20.661 31.277 1.00 229.73 812 GLU D C 1
ATOM 2343 O O . GLU D 1 67 ? -70.796 19.742 31.101 1.00 226.09 812 GLU D O 1
ATOM 2349 N N . GLN D 1 68 ? -71.467 21.574 32.231 1.00 230.99 813 GLN D N 1
ATOM 2350 C CA . GLN D 1 68 ? -70.363 21.570 33.172 1.00 227.23 813 GLN D CA 1
ATOM 2351 C C . GLN D 1 68 ? -69.023 21.554 32.447 1.00 226.23 813 GLN D C 1
ATOM 2352 O O . GLN D 1 68 ? -68.496 22.614 32.096 1.00 234.89 813 GLN D O 1
ATOM 2358 N N . LEU D 1 69 ? -68.463 20.364 32.207 1.00 219.20 814 LEU D N 1
ATOM 2359 C CA . LEU D 1 69 ? -67.156 20.312 31.563 1.00 215.36 814 LEU D CA 1
ATOM 2360 C C . LEU D 1 69 ? -67.264 20.557 30.062 1.00 210.71 814 LEU D C 1
ATOM 2361 O O . LEU D 1 69 ? -66.434 21.272 29.491 1.00 216.97 814 LEU D O 1
ATOM 2366 N N . ASN D 1 70 ? -68.303 20.010 29.427 1.00 209.39 815 ASN D N 1
ATOM 2367 C CA . ASN D 1 70 ? -68.397 19.949 27.973 1.00 207.19 815 ASN D CA 1
ATOM 2368 C C . ASN D 1 70 ? -67.103 19.417 27.383 1.00 198.71 815 ASN D C 1
ATOM 2369 O O . ASN D 1 70 ? -66.911 18.204 27.271 1.00 184.10 815 ASN D O 1
ATOM 2374 N N . LEU D 1 71 ? -66.215 20.331 27.002 1.00 196.97 816 LEU D N 1
ATOM 2375 C CA . LEU D 1 71 ? -64.869 19.980 26.572 1.00 193.58 816 LEU D CA 1
ATOM 2376 C C . LEU D 1 71 ? -64.005 21.231 26.629 1.00 193.36 816 LEU D C 1
ATOM 2377 O O . LEU D 1 71 ? -63.044 21.305 27.401 1.00 199.78 816 LEU D O 1
ATOM 2382 N N . ILE D 1 72 ? -64.352 22.228 25.817 1.00 184.84 817 ILE D N 1
ATOM 2383 C CA . ILE D 1 72 ? -63.509 23.397 25.573 1.00 180.86 817 ILE D CA 1
ATOM 2384 C C . ILE D 1 72 ? -63.365 24.228 26.846 1.00 183.87 817 ILE D C 1
ATOM 2385 O O . ILE D 1 72 ? -63.821 25.376 26.919 1.00 188.86 817 ILE D O 1
ATOM 2390 N N . THR D 1 73 ? -62.732 23.640 27.856 1.00 192.43 818 THR D N 1
ATOM 2391 C CA . THR D 1 73 ? -62.405 24.291 29.111 1.00 194.94 818 THR D CA 1
ATOM 2392 C C . THR D 1 73 ? -60.903 24.576 29.125 1.00 199.42 818 THR D C 1
ATOM 2393 O O . THR D 1 73 ? -60.167 24.168 28.223 1.00 212.02 818 THR D O 1
ATOM 2397 N N . GLU D 1 74 ? -60.444 25.269 30.172 1.00 207.40 819 GLU D N 1
ATOM 2398 C CA . GLU D 1 74 ? -59.034 25.606 30.343 1.00 199.92 819 GLU D CA 1
ATOM 2399 C C . GLU D 1 74 ? -58.475 26.300 29.109 1.00 187.56 819 GLU D C 1
ATOM 2400 O O . GLU D 1 74 ? -57.908 25.649 28.226 1.00 188.47 819 GLU D O 1
ATOM 2406 N N . ASN D 1 75 ? -58.630 27.620 29.041 1.00 169.70 820 ASN D N 1
ATOM 2407 C CA . ASN D 1 75 ? -58.110 28.385 27.916 1.00 154.99 820 ASN D CA 1
ATOM 2408 C C . ASN D 1 75 ? -56.654 28.775 28.087 1.00 149.29 820 ASN D C 1
ATOM 2409 O O . ASN D 1 75 ? -55.910 28.823 27.100 1.00 143.21 820 ASN D O 1
ATOM 2414 N N . LYS D 1 76 ? -56.234 29.065 29.318 1.00 149.73 821 LYS D N 1
ATOM 2415 C CA . LYS D 1 76 ? -54.821 29.288 29.585 1.00 148.22 821 LYS D CA 1
ATOM 2416 C C . LYS D 1 76 ? -53.975 28.079 29.206 1.00 143.57 821 LYS D C 1
ATOM 2417 O O . LYS D 1 76 ? -52.763 28.219 29.017 1.00 140.52 821 LYS D O 1
ATOM 2423 N N . GLU D 1 77 ? -54.592 26.902 29.064 1.00 143.32 822 GLU D N 1
ATOM 2424 C CA . GLU D 1 77 ? -53.910 25.777 28.434 1.00 141.10 822 GLU D CA 1
ATOM 2425 C C . GLU D 1 77 ? -53.869 25.935 26.915 1.00 136.90 822 GLU D C 1
ATOM 2426 O O . GLU D 1 77 ? -52.891 25.541 26.270 1.00 128.10 822 GLU D O 1
ATOM 2432 N N . LEU D 1 78 ? -54.920 26.510 26.327 1.00 137.71 823 LEU D N 1
ATOM 2433 C CA . LEU D 1 78 ? -54.965 26.657 24.875 1.00 126.66 823 LEU D CA 1
ATOM 2434 C C . LEU D 1 78 ? -53.949 27.686 24.394 1.00 120.16 823 LEU D C 1
ATOM 2435 O O . LEU D 1 78 ? -53.204 27.437 23.438 1.00 110.71 823 LEU D O 1
ATOM 2440 N N . MET D 1 79 ? -53.895 28.850 25.048 1.00 122.70 824 MET D N 1
ATOM 2441 C CA . MET D 1 79 ? -52.872 29.831 24.707 1.00 118.31 824 MET D CA 1
ATOM 2442 C C . MET D 1 79 ? -51.468 29.336 25.023 1.00 109.99 824 MET D C 1
ATOM 2443 O O . MET D 1 79 ? -50.498 29.964 24.590 1.00 110.57 824 MET D O 1
ATOM 2448 N N . ASN D 1 80 ? -51.332 28.226 25.752 1.00 111.55 825 ASN D N 1
ATOM 2449 C CA . ASN D 1 80 ? -50.013 27.674 26.044 1.00 110.76 825 ASN D CA 1
ATOM 2450 C C . ASN D 1 80 ? -49.436 26.951 24.830 1.00 102.84 825 ASN D C 1
ATOM 2451 O O . ASN D 1 80 ? -48.261 27.134 24.488 1.00 103.69 825 ASN D O 1
ATOM 2456 N N . GLU D 1 81 ? -50.251 26.123 24.169 1.00 102.64 826 GLU D N 1
ATOM 2457 C CA . GLU D 1 81 ? -49.791 25.422 22.974 1.00 94.36 826 GLU D CA 1
ATOM 2458 C C . GLU D 1 81 ? -49.435 26.400 21.865 1.00 89.41 826 GLU D C 1
ATOM 2459 O O . GLU D 1 81 ? -48.482 26.176 21.108 1.00 87.19 826 GLU D O 1
ATOM 2465 N N . LEU D 1 82 ? -50.191 27.493 21.755 1.00 96.70 827 LEU D N 1
ATOM 2466 C CA . LEU D 1 82 ? -49.967 28.449 20.676 1.00 92.68 827 LEU D CA 1
ATOM 2467 C C . LEU D 1 82 ? -48.607 29.124 20.807 1.00 96.55 827 LEU D C 1
ATOM 2468 O O . LEU D 1 82 ? -47.860 29.230 19.826 1.00 89.69 827 LEU D O 1
ATOM 2473 N N . THR D 1 83 ? -48.273 29.601 22.012 1.00 100.50 828 THR D N 1
ATOM 2474 C CA . THR D 1 83 ? -46.965 30.219 22.218 1.00 94.17 828 THR D CA 1
ATOM 2475 C C . THR D 1 83 ? -45.840 29.250 21.885 1.00 93.30 828 THR D C 1
ATOM 2476 O O . THR D 1 83 ? -44.842 29.646 21.276 1.00 87.18 828 THR D O 1
ATOM 2480 N N . LEU D 1 84 ? -45.990 27.976 22.265 1.00 95.32 829 LEU D N 1
ATOM 2481 C CA . LEU D 1 84 ? -44.998 26.959 21.921 1.00 91.00 829 LEU D CA 1
ATOM 2482 C C . LEU D 1 84 ? -44.707 26.947 20.425 1.00 92.12 829 LEU D C 1
ATOM 2483 O O . LEU D 1 84 ? -43.577 27.203 19.999 1.00 98.44 829 LEU D O 1
ATOM 2488 N N . VAL D 1 85 ? -45.724 26.653 19.610 1.00 84.36 830 VAL D N 1
ATOM 2489 C CA . VAL D 1 85 ? -45.515 26.531 18.167 1.00 81.80 830 VAL D CA 1
ATOM 2490 C C . VAL D 1 85 ? -44.941 27.821 17.595 1.00 93.85 830 VAL D C 1
ATOM 2491 O O . VAL D 1 85 ? -44.050 27.798 16.736 1.00 91.56 830 VAL D O 1
ATOM 2495 N N . SER D 1 86 ? -45.447 28.967 18.053 1.00 96.70 831 SER D N 1
ATOM 2496 C CA . SER D 1 86 ? -44.836 30.230 17.655 1.00 94.11 831 SER D CA 1
ATOM 2497 C C . SER D 1 86 ? -43.428 30.356 18.226 1.00 92.33 831 SER D C 1
ATOM 2498 O O . SER D 1 86 ? -42.528 30.882 17.561 1.00 95.76 831 SER D O 1
ATOM 2501 N N . THR D 1 87 ? -43.207 29.853 19.446 1.00 89.81 832 THR D N 1
ATOM 2502 C CA . THR D 1 87 ? -41.850 29.802 19.984 1.00 90.02 832 THR D CA 1
ATOM 2503 C C . THR D 1 87 ? -40.988 28.815 19.199 1.00 87.71 832 THR D C 1
ATOM 2504 O O . THR D 1 87 ? -39.801 29.069 18.964 1.00 90.68 832 THR D O 1
ATOM 2508 N N . GLU D 1 88 ? -41.573 27.691 18.763 1.00 89.37 833 GLU D N 1
ATOM 2509 C CA . GLU D 1 88 ? -40.822 26.746 17.939 1.00 91.06 833 GLU D CA 1
ATOM 2510 C C . GLU D 1 88 ? -40.634 27.262 16.519 1.00 93.96 833 GLU D C 1
ATOM 2511 O O . GLU D 1 88 ? -39.649 26.904 15.861 1.00 92.93 833 GLU D O 1
ATOM 2517 N N . LEU D 1 89 ? -41.566 28.081 16.023 1.00 91.18 834 LEU D N 1
ATOM 2518 C CA . LEU D 1 89 ? -41.396 28.665 14.696 1.00 92.35 834 LEU D CA 1
ATOM 2519 C C . LEU D 1 89 ? -40.118 29.491 14.637 1.00 88.75 834 LEU D C 1
ATOM 2520 O O . LEU D 1 89 ? -39.332 29.375 13.692 1.00 84.35 834 LEU D O 1
ATOM 2525 N N . ALA D 1 90 ? -39.892 30.328 15.654 1.00 84.72 835 ALA D N 1
ATOM 2526 C CA . ALA D 1 90 ? -38.648 31.083 15.725 1.00 84.35 835 ALA D CA 1
ATOM 2527 C C . ALA D 1 90 ? -37.449 30.150 15.784 1.00 87.75 835 ALA D C 1
ATOM 2528 O O . ALA D 1 90 ? -36.378 30.475 15.259 1.00 93.69 835 ALA D O 1
ATOM 2530 N N . GLU D 1 91 ? -37.620 28.975 16.391 1.00 85.67 836 GLU D N 1
ATOM 2531 C CA . GLU D 1 91 ? -36.511 28.037 16.503 1.00 87.36 836 GLU D CA 1
ATOM 2532 C C . GLU D 1 91 ? -36.184 27.385 15.165 1.00 95.20 836 GLU D C 1
ATOM 2533 O O . GLU D 1 91 ? -35.017 27.077 14.902 1.00 96.40 836 GLU D O 1
ATOM 2539 N N . SER D 1 92 ? -37.188 27.171 14.310 1.00 98.51 837 SER D N 1
ATOM 2540 C CA . SER D 1 92 ? -36.944 26.514 13.028 1.00 96.60 837 SER D CA 1
ATOM 2541 C C . SER D 1 92 ? -36.312 27.455 12.007 1.00 99.75 837 SER D C 1
ATOM 2542 O O . SER D 1 92 ? -35.534 27.008 11.154 1.00 102.11 837 SER D O 1
ATOM 2545 N N . ILE D 1 93 ? -36.635 28.748 12.069 1.00 100.77 838 ILE D N 1
ATOM 2546 C CA . ILE D 1 93 ? -36.124 29.686 11.075 1.00 102.93 838 ILE D CA 1
ATOM 2547 C C . ILE D 1 93 ? -34.628 29.911 11.260 1.00 103.64 838 ILE D C 1
ATOM 2548 O O . ILE D 1 93 ? -33.864 29.909 10.288 1.00 107.80 838 ILE D O 1
ATOM 2553 N N . LYS D 1 94 ? -34.184 30.113 12.504 1.00 97.00 839 LYS D N 1
ATOM 2554 C CA . LYS D 1 94 ? -32.768 30.369 12.749 1.00 99.72 839 LYS D CA 1
ATOM 2555 C C . LYS D 1 94 ? -31.917 29.194 12.286 1.00 100.59 839 LYS D C 1
ATOM 2556 O O . LYS D 1 94 ? -30.799 29.382 11.794 1.00 104.82 839 LYS D O 1
ATOM 2562 N N . ARG D 1 95 ? -32.438 27.974 12.431 1.00 101.14 840 ARG D N 1
ATOM 2563 C CA . ARG D 1 95 ? -31.841 26.817 11.775 1.00 100.40 840 ARG D CA 1
ATOM 2564 C C . ARG D 1 95 ? -31.755 27.040 10.271 1.00 105.61 840 ARG D C 1
ATOM 2565 O O . ARG D 1 95 ? -30.673 26.978 9.677 1.00 117.10 840 ARG D O 1
ATOM 2573 N N . GLU D 1 96 ? -32.908 27.315 9.650 1.00 97.87 841 GLU D N 1
ATOM 2574 C CA . GLU D 1 96 ? -32.992 27.476 8.200 1.00 107.94 841 GLU D CA 1
ATOM 2575 C C . GLU D 1 96 ? -31.954 28.455 7.670 1.00 119.46 841 GLU D C 1
ATOM 2576 O O . GLU D 1 96 ? -31.323 28.205 6.636 1.00 128.85 841 GLU D O 1
ATOM 2582 N N . THR D 1 97 ? -31.763 29.575 8.365 1.00 114.95 842 THR D N 1
ATOM 2583 C CA . THR D 1 97 ? -30.859 30.613 7.893 1.00 106.74 842 THR D CA 1
ATOM 2584 C C . THR D 1 97 ? -29.427 30.102 7.823 1.00 113.22 842 THR D C 1
ATOM 2585 O O . THR D 1 97 ? -28.891 29.939 6.725 1.00 121.84 842 THR D O 1
ATOM 2589 N N . GLU D 1 98 ? -28.811 29.829 8.977 1.00 109.61 843 GLU D N 1
ATOM 2590 C CA . GLU D 1 98 ? -27.433 29.350 9.032 1.00 118.18 843 GLU D CA 1
ATOM 2591 C C . GLU D 1 98 ? -27.194 28.230 8.029 1.00 126.17 843 GLU D C 1
ATOM 2592 O O . GLU D 1 98 ? -26.129 28.167 7.408 1.00 139.35 843 GLU D O 1
ATOM 2598 N N . LEU D 1 99 ? -28.180 27.344 7.866 1.00 124.90 844 LEU D N 1
ATOM 2599 C CA . LEU D 1 99 ? -28.128 26.352 6.796 1.00 128.26 844 LEU D CA 1
ATOM 2600 C C . LEU D 1 99 ? -28.097 27.030 5.430 1.00 134.19 844 LEU D C 1
ATOM 2601 O O . LEU D 1 99 ? -27.175 26.818 4.635 1.00 141.51 844 LEU D O 1
ATOM 2606 N N . GLU D 1 100 ? -29.114 27.852 5.144 1.00 136.69 845 GLU D N 1
ATOM 2607 C CA . GLU D 1 100 ? -29.170 28.602 3.890 1.00 138.49 845 GLU D CA 1
ATOM 2608 C C . GLU D 1 100 ? -27.904 29.413 3.66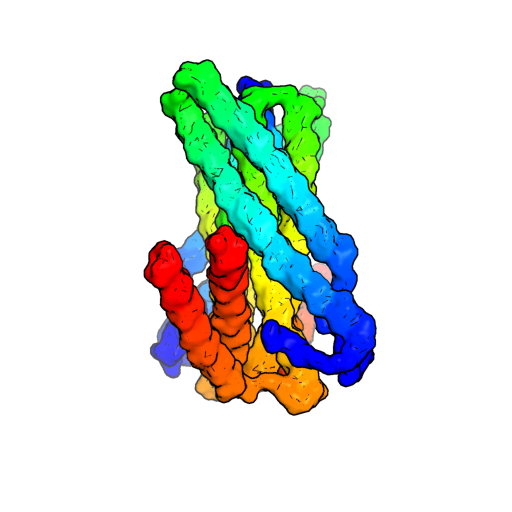3 1.00 144.01 845 GLU D C 1
ATOM 2609 O O . GLU D 1 100 ? -27.510 29.651 2.516 1.00 151.21 845 GLU D O 1
ATOM 2615 N N . GLU D 1 101 ? -27.257 29.849 4.741 1.00 143.01 846 GLU D N 1
ATOM 2616 C CA . GLU D 1 101 ? -26.008 30.584 4.606 1.00 151.12 846 GLU D CA 1
ATOM 2617 C C . GLU D 1 101 ? -24.839 29.637 4.395 1.00 157.15 846 GLU D C 1
ATOM 2618 O O . GLU D 1 101 ? -23.991 29.869 3.527 1.00 164.92 846 GLU D O 1
ATOM 2624 N N . ARG D 1 102 ? -24.776 28.573 5.196 1.00 153.20 847 ARG D N 1
ATOM 2625 C CA . ARG D 1 102 ? -23.692 27.605 5.074 1.00 157.85 847 ARG D CA 1
ATOM 2626 C C . ARG D 1 102 ? -23.588 27.069 3.652 1.00 168.06 847 ARG D C 1
ATOM 2627 O O . ARG D 1 102 ? -22.486 26.796 3.164 1.00 176.03 847 ARG D O 1
ATOM 2635 N N . ILE D 1 103 ? -24.723 26.948 2.960 1.00 164.03 848 ILE D N 1
ATOM 2636 C CA . ILE D 1 103 ? -24.723 26.389 1.609 1.00 173.44 848 ILE D CA 1
ATOM 2637 C C . ILE D 1 103 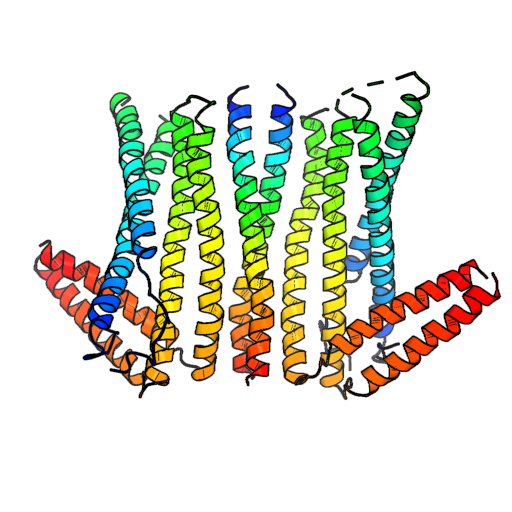? -24.030 27.330 0.634 1.00 182.40 848 ILE D C 1
ATOM 2638 O O . ILE D 1 103 ? -23.058 26.952 -0.030 1.00 190.00 848 ILE D O 1
ATOM 2643 N N . ARG D 1 104 ? -24.532 28.563 0.515 1.00 178.85 849 ARG D N 1
ATOM 2644 C CA . ARG D 1 104 ? -23.904 29.529 -0.380 1.00 183.36 849 ARG D CA 1
ATOM 2645 C C . ARG D 1 104 ? -22.431 29.732 -0.050 1.00 190.95 849 ARG D C 1
ATOM 2646 O O . ARG D 1 104 ? -21.652 30.117 -0.929 1.00 198.17 849 ARG D O 1
ATOM 2654 N N . LEU D 1 105 ? -22.025 29.460 1.192 1.00 190.29 850 LEU D N 1
ATOM 2655 C CA . LEU D 1 105 ? -20.601 29.411 1.498 1.00 202.34 850 LEU D CA 1
ATOM 2656 C C . LEU D 1 105 ? -19.903 28.286 0.743 1.00 201.19 850 LEU D C 1
ATOM 2657 O O . LEU D 1 105 ? -18.739 28.431 0.358 1.00 214.29 850 LEU D O 1
ATOM 2662 N N . TYR D 1 106 ? -20.589 27.165 0.511 1.00 196.24 851 TYR D N 1
ATOM 2663 C CA . TYR D 1 106 ? -19.972 26.048 -0.198 1.00 197.00 851 TYR D CA 1
ATOM 2664 C C . TYR D 1 106 ? -20.006 26.208 -1.712 1.00 197.87 851 TYR D C 1
ATOM 2665 O O . TYR D 1 106 ? -19.358 25.426 -2.413 1.00 204.13 851 TYR D O 1
ATOM 2674 N N . GLU D 1 107 ? -20.741 27.182 -2.234 1.00 196.40 852 GLU D N 1
ATOM 2675 C CA . GLU D 1 107 ? -20.662 27.545 -3.642 1.00 194.82 852 GLU D CA 1
ATOM 2676 C C . GLU D 1 107 ? -20.236 28.999 -3.791 1.00 198.26 852 GLU D C 1
ATOM 2677 O O . GLU D 1 107 ? -20.749 29.745 -4.629 1.00 199.88 852 GLU D O 1
ATOM 2683 N N . THR D 1 108 ? -19.294 29.411 -2.945 1.00 184.65 853 THR D N 1
ATOM 2684 C CA . THR D 1 108 ? -18.613 30.693 -3.065 1.00 173.28 853 THR D CA 1
ATOM 2685 C C . THR D 1 108 ? -17.196 30.539 -2.527 1.00 164.54 853 THR D C 1
ATOM 2686 O O . THR D 1 108 ? -16.240 31.056 -3.115 1.00 154.94 853 THR D O 1
ATOM 2690 N N . ASN D 1 109 ? -17.048 29.818 -1.411 1.00 167.93 854 ASN D N 1
ATOM 2691 C CA . ASN D 1 109 ? -15.723 29.480 -0.903 1.00 162.71 854 ASN D CA 1
ATOM 2692 C C . ASN D 1 109 ? -15.108 28.298 -1.637 1.00 164.81 854 ASN D C 1
ATOM 2693 O O . ASN D 1 109 ? -13.902 28.060 -1.503 1.00 158.49 854 ASN D O 1
ATOM 2698 N N . ASN D 1 110 ? -15.902 27.561 -2.406 1.00 173.24 855 ASN D N 1
ATOM 2699 C CA . ASN D 1 110 ? -15.373 26.502 -3.255 1.00 173.55 855 ASN D CA 1
ATOM 2700 C C . ASN D 1 110 ? -14.616 27.113 -4.429 1.00 172.35 855 ASN D C 1
ATOM 2701 O O . ASN D 1 110 ? -14.843 28.269 -4.790 1.00 169.49 855 ASN D O 1
ATOM 2706 N N . SER D 1 120 ? -21.175 17.706 15.986 1.00 134.70 865 SER D N 1
ATOM 2707 C CA . SER D 1 120 ? -20.770 19.102 15.867 1.00 132.56 865 SER D CA 1
ATOM 2708 C C . SER D 1 120 ? -21.967 20.022 16.066 1.00 132.47 865 SER D C 1
ATOM 2709 O O . SER D 1 120 ? -23.025 19.589 16.522 1.00 131.14 865 SER D O 1
ATOM 2712 N N . VAL D 1 121 ? -21.785 21.303 15.741 1.00 133.54 866 VAL D N 1
ATOM 2713 C CA . VAL D 1 121 ? -22.919 22.218 15.724 1.00 126.74 866 VAL D CA 1
ATOM 2714 C C . VAL D 1 121 ? -23.825 21.901 14.541 1.00 121.78 866 VAL D C 1
ATOM 2715 O O . VAL D 1 121 ? -25.054 21.993 14.640 1.00 120.81 866 VAL D O 1
ATOM 2719 N N . SER D 1 122 ? -23.230 21.520 13.406 1.00 129.16 867 SER D N 1
ATOM 2720 C CA . SER D 1 122 ? -24.012 21.052 12.266 1.00 120.50 867 SER D CA 1
ATOM 2721 C C . SER D 1 122 ? -24.839 19.830 12.640 1.00 113.74 867 SER D C 1
ATOM 2722 O O . SER D 1 122 ? -26.033 19.749 12.329 1.00 111.33 867 SER D O 1
ATOM 2725 N N . PHE D 1 123 ? -24.212 18.866 13.313 1.00 116.93 868 PHE D N 1
ATOM 2726 C CA . PHE D 1 123 ? -24.895 17.638 13.688 1.00 116.67 868 PHE D CA 1
ATOM 2727 C C . PHE D 1 123 ? -25.842 17.831 14.866 1.00 108.89 868 PHE D C 1
ATOM 2728 O O . PHE D 1 123 ? -26.621 16.920 15.163 1.00 111.86 868 PHE D O 1
ATOM 2736 N N . SER D 1 124 ? -25.799 18.983 15.538 1.00 102.63 869 SER D N 1
ATOM 2737 C CA . SER D 1 124 ? -26.677 19.238 16.676 1.00 101.27 869 SER D CA 1
ATOM 2738 C C . SER D 1 124 ? -27.979 19.905 16.242 1.00 98.48 869 SER D C 1
ATOM 2739 O O . SER D 1 124 ? -29.067 19.421 16.566 1.00 98.39 869 SER D O 1
ATOM 2742 N N . ASP D 1 125 ? -27.881 21.025 15.518 1.00 98.49 870 ASP D N 1
ATOM 2743 C CA . ASP D 1 125 ? -29.071 21.638 14.938 1.00 96.80 870 ASP D CA 1
ATOM 2744 C C . ASP D 1 125 ? -29.827 20.656 14.057 1.00 97.63 870 ASP D C 1
ATOM 2745 O O . ASP D 1 125 ? -31.027 20.837 13.817 1.00 100.66 870 ASP D O 1
ATOM 2750 N N . PHE D 1 126 ? -29.142 19.624 13.567 1.00 98.07 871 PHE D N 1
ATOM 2751 C CA . PHE D 1 126 ? -29.821 18.470 12.994 1.00 104.71 871 PHE D CA 1
ATOM 2752 C C . PHE D 1 126 ? -30.662 17.756 14.044 1.00 100.84 871 PHE D C 1
ATOM 2753 O O . PHE D 1 126 ? -31.875 17.589 13.883 1.00 96.34 871 PHE D O 1
ATOM 2761 N N . GLU D 1 127 ? -30.031 17.310 15.126 1.00 104.59 872 GLU D N 1
ATOM 2762 C CA . GLU D 1 127 ? -30.757 16.576 16.151 1.00 99.94 872 GLU D CA 1
ATOM 2763 C C . GLU D 1 127 ? -31.498 17.488 17.116 1.00 99.83 872 GLU D C 1
ATOM 2764 O O . GLU D 1 127 ? -31.982 17.016 18.150 1.00 102.25 872 GLU D O 1
ATOM 2770 N N . LYS D 1 128 ? -31.586 18.779 16.811 1.00 101.68 873 LYS D N 1
ATOM 2771 C CA . LYS D 1 128 ? -32.550 19.659 17.449 1.00 97.49 873 LYS D CA 1
ATOM 2772 C C . LYS D 1 128 ? -33.670 20.062 16.500 1.00 95.58 873 LYS D C 1
ATOM 2773 O O . LYS D 1 128 ? -34.558 20.825 16.896 1.00 101.29 873 LYS D O 1
ATOM 2779 N N . GLU D 1 129 ? -33.660 19.566 15.261 1.00 86.74 874 GLU D N 1
ATOM 2780 C CA . GLU D 1 129 ? -34.771 19.757 14.333 1.00 82.97 874 GLU D CA 1
ATOM 2781 C C . GLU D 1 129 ? -35.586 18.490 14.111 1.00 87.61 874 GLU D C 1
ATOM 2782 O O . GLU D 1 129 ? -36.809 18.569 13.969 1.00 89.97 874 GLU D O 1
ATOM 2788 N N . LEU D 1 130 ? -34.943 17.315 14.078 1.00 92.95 875 LEU D N 1
ATOM 2789 C CA . LEU D 1 130 ? -35.689 16.060 14.061 1.00 82.68 875 LEU D CA 1
ATOM 2790 C C . LEU D 1 130 ? -36.542 15.902 15.309 1.00 76.84 875 LEU D C 1
ATOM 2791 O O . LEU D 1 130 ? -37.555 15.194 15.276 1.00 80.54 875 LEU D O 1
ATOM 2796 N N . ARG D 1 131 ? -36.152 16.551 16.407 1.00 73.65 876 ARG D N 1
ATOM 2797 C CA . ARG D 1 131 ? -36.935 16.508 17.633 1.00 77.61 876 ARG D CA 1
ATOM 2798 C C . ARG D 1 131 ? -38.149 17.424 17.547 1.00 75.78 876 ARG D C 1
ATOM 2799 O O . ARG D 1 131 ? -39.206 17.102 18.102 1.00 74.58 876 ARG D O 1
ATOM 2807 N N . LYS D 1 132 ? -38.021 18.558 16.853 1.00 79.70 877 LYS D N 1
ATOM 2808 C CA . LYS D 1 132 ? -39.175 19.407 16.589 1.00 74.10 877 LYS D CA 1
ATOM 2809 C C . LYS D 1 132 ? -40.093 18.812 15.532 1.00 72.39 877 LYS D C 1
ATOM 2810 O O . LYS D 1 132 ? -41.277 19.161 15.491 1.00 72.32 877 LYS D O 1
ATOM 2816 N N . LYS D 1 133 ? -39.578 17.927 14.674 1.00 79.84 878 LYS D N 1
ATOM 2817 C CA . LYS D 1 133 ? -40.418 17.297 13.665 1.00 80.20 878 LYS D CA 1
ATOM 2818 C C . LYS D 1 133 ? -41.393 16.296 14.271 1.00 80.82 878 LYS D C 1
ATOM 2819 O O . LYS D 1 133 ? -42.299 15.839 13.570 1.00 85.31 878 LYS D O 1
ATOM 2825 N N . SER D 1 134 ? -41.239 15.947 15.547 1.00 75.19 879 SER D N 1
ATOM 2826 C CA . SER D 1 134 ? -42.237 15.150 16.250 1.00 69.48 879 SER D CA 1
ATOM 2827 C C . SER D 1 134 ? -43.179 16.004 17.085 1.00 75.36 879 SER D C 1
ATOM 2828 O O . SER D 1 134 ? -44.379 15.720 17.138 1.00 77.94 879 SER D O 1
ATOM 2831 N N . SER D 1 135 ? -42.658 17.053 17.728 1.00 80.71 880 SER D N 1
ATOM 2832 C CA . SER D 1 135 ? -43.493 17.968 18.500 1.00 78.47 880 SER D CA 1
ATOM 2833 C C . SER D 1 135 ? -44.634 18.514 17.648 1.00 81.60 880 SER D C 1
ATOM 2834 O O . SER D 1 135 ? -45.810 18.411 18.012 1.00 83.95 880 SER D O 1
ATOM 2837 N N . LYS D 1 136 ? -44.291 19.099 16.499 1.00 81.40 881 LYS D N 1
ATOM 2838 C CA . LYS D 1 136 ? -45.301 19.554 15.550 1.00 74.02 881 LYS D CA 1
ATOM 2839 C C . LYS D 1 136 ? -46.196 18.406 15.098 1.00 80.89 881 LYS D C 1
ATOM 2840 O O . LYS D 1 136 ? -47.426 18.534 15.082 1.00 84.01 881 LYS D O 1
ATOM 2846 N N . ILE D 1 137 ? -45.595 17.276 14.710 1.00 82.29 882 ILE D N 1
ATOM 2847 C CA . ILE D 1 137 ? -46.390 16.104 14.349 1.00 78.36 882 ILE D CA 1
ATOM 2848 C C . ILE D 1 137 ? -47.314 15.710 15.493 1.00 71.93 882 ILE D C 1
ATOM 2849 O O . ILE D 1 137 ? -48.444 15.263 15.260 1.00 76.72 882 ILE D O 1
ATOM 2854 N N . VAL D 1 138 ? -46.881 15.903 16.740 1.00 71.35 883 VAL D N 1
ATOM 2855 C CA . VAL D 1 138 ? -47.777 15.646 17.864 1.00 79.30 883 VAL D CA 1
ATOM 2856 C C . VAL D 1 138 ? -48.940 16.631 17.857 1.00 78.94 883 VAL D C 1
ATOM 2857 O O . VAL D 1 138 ? -50.111 16.234 17.876 1.00 85.84 883 VAL D O 1
ATOM 2861 N N . GLN D 1 139 ? -48.634 17.931 17.861 1.00 77.18 884 GLN D N 1
ATOM 2862 C CA . GLN D 1 139 ? -49.687 18.930 18.024 1.00 80.75 884 GLN D CA 1
ATOM 2863 C C . GLN D 1 139 ? -50.704 18.863 16.895 1.00 81.27 884 GLN D C 1
ATOM 2864 O O . GLN D 1 139 ? -51.912 18.942 17.140 1.00 82.36 884 GLN D O 1
ATOM 2870 N N . LEU D 1 140 ? -50.242 18.718 15.651 1.00 76.60 885 LEU D N 1
ATOM 2871 C CA . LEU D 1 140 ? -51.184 18.580 14.546 1.00 82.18 885 LEU D CA 1
ATOM 2872 C C . LEU D 1 140 ? -52.072 17.356 14.738 1.00 89.92 885 LEU D C 1
ATOM 2873 O O . LEU D 1 140 ? -53.261 17.382 14.400 1.00 88.74 885 LEU D O 1
ATOM 2878 N N . ILE D 1 141 ? -51.510 16.276 15.285 1.00 92.00 886 ILE D N 1
ATOM 2879 C CA . ILE D 1 141 ? -52.326 15.149 15.732 1.00 88.41 886 ILE D CA 1
ATOM 2880 C C . ILE D 1 141 ? -53.152 15.549 16.949 1.00 81.80 886 ILE D C 1
ATOM 2881 O O . ILE D 1 141 ? -54.355 15.274 17.025 1.00 82.29 886 ILE D O 1
ATOM 2886 N N . GLN D 1 142 ? -52.509 16.205 17.920 1.00 81.68 887 GLN D N 1
ATOM 2887 C CA . GLN D 1 142 ? -53.211 16.691 19.104 1.00 82.84 887 GLN D CA 1
ATOM 2888 C C . GLN D 1 142 ? -54.330 17.655 18.730 1.00 84.95 887 GLN D C 1
ATOM 2889 O O . GLN D 1 142 ? -55.446 17.562 19.253 1.00 83.49 887 GLN D O 1
ATOM 2895 N N . GLN D 1 143 ? -54.052 18.588 17.818 1.00 83.76 888 GLN D N 1
ATOM 2896 C CA . GLN D 1 143 ? -55.048 19.601 17.495 1.00 80.07 888 GLN D CA 1
ATOM 2897 C C . GLN D 1 143 ? -56.215 19.022 16.704 1.00 84.25 888 GLN D C 1
ATOM 2898 O O . GLN D 1 143 ? -57.348 19.500 16.838 1.00 82.22 888 GLN D O 1
ATOM 2904 N N . LEU D 1 144 ? -55.969 18.004 15.878 1.00 85.11 889 LEU D N 1
ATOM 2905 C CA . LEU D 1 144 ? -57.077 17.356 15.185 1.00 79.45 889 LEU D CA 1
ATOM 2906 C C . LEU D 1 144 ? -57.963 16.602 16.169 1.00 81.58 889 LEU D C 1
ATOM 2907 O O . LEU D 1 144 ? -59.188 16.760 16.161 1.00 92.40 889 LEU D O 1
ATOM 2912 N N . ASN D 1 145 ? -57.363 15.793 17.040 1.00 81.96 890 ASN D N 1
ATOM 2913 C CA . ASN D 1 145 ? -58.128 15.122 18.082 1.00 83.70 890 ASN D CA 1
ATOM 2914 C C . ASN D 1 145 ? -58.546 16.065 19.205 1.00 88.93 890 ASN D C 1
ATOM 2915 O O . ASN D 1 145 ? -59.287 15.643 20.099 1.00 96.13 890 ASN D O 1
ATOM 2920 N N . ASP D 1 146 ? -58.095 17.324 19.183 1.00 84.68 891 ASP D N 1
ATOM 2921 C CA . ASP D 1 146 ? -58.678 18.326 20.072 1.00 89.59 891 ASP D CA 1
ATOM 2922 C C . ASP D 1 146 ? -59.977 18.873 19.491 1.00 89.91 891 ASP D C 1
ATOM 2923 O O . ASP D 1 146 ? -60.941 19.110 20.228 1.00 93.97 891 ASP D O 1
ATOM 2928 N N . GLU D 1 147 ? -60.024 19.057 18.170 1.00 88.87 892 GLU D N 1
ATOM 2929 C CA . GLU D 1 147 ? -61.217 19.585 17.521 1.00 84.91 892 GLU D CA 1
ATOM 2930 C C . GLU D 1 147 ? -62.194 18.493 17.104 1.00 81.47 892 GLU D C 1
ATOM 2931 O O . GLU D 1 147 ? -63.407 18.731 17.110 1.00 80.52 892 GLU D O 1
ATOM 2937 N N . ARG D 1 148 ? -61.707 17.307 16.726 1.00 85.91 893 ARG D N 1
ATOM 2938 C CA . ARG D 1 148 ? -62.626 16.218 16.414 1.00 88.89 893 ARG D CA 1
ATOM 2939 C C . ARG D 1 148 ? -63.523 15.925 17.600 1.00 89.02 893 ARG D C 1
ATOM 2940 O O . ARG D 1 148 ? -64.719 15.658 17.439 1.00 86.50 893 ARG D O 1
ATOM 2948 N N . LEU D 1 149 ? -62.955 15.977 18.802 1.00 87.83 894 LEU D N 1
ATOM 2949 C CA . LEU D 1 149 ? -63.705 15.648 20.000 1.00 92.52 894 LEU D CA 1
ATOM 2950 C C . LEU D 1 149 ? -64.811 16.671 20.194 1.00 94.06 894 LEU D C 1
ATOM 2951 O O . LEU D 1 149 ? -65.936 16.322 20.573 1.00 87.41 894 LEU D O 1
ATOM 2956 N N . LYS D 1 150 ? -64.516 17.939 19.874 1.00 94.27 895 LYS D N 1
ATOM 2957 C CA . LYS D 1 150 ? -65.458 19.055 19.960 1.00 89.03 895 LYS D CA 1
ATOM 2958 C C . LYS D 1 150 ? -66.740 18.782 19.185 1.00 91.71 895 LYS D C 1
ATOM 2959 O O . LYS D 1 150 ? -67.816 18.747 19.790 1.00 91.26 895 LYS D O 1
ATOM 2965 N N . ARG D 1 151 ? -66.635 18.611 17.857 1.00 86.79 896 ARG D N 1
ATOM 2966 C CA . ARG D 1 151 ? -67.820 18.424 17.018 1.00 82.64 896 ARG D CA 1
ATOM 2967 C C . ARG D 1 151 ? -68.735 17.363 17.602 1.00 91.23 896 ARG D C 1
ATOM 2968 O O . ARG D 1 151 ? -69.964 17.481 17.553 1.00 97.57 896 ARG D O 1
ATOM 2976 N N . PHE D 1 152 ? -68.142 16.325 18.175 1.00 93.65 897 PHE D N 1
ATOM 2977 C CA . PHE D 1 152 ? -68.859 15.189 18.721 1.00 94.34 897 PHE D CA 1
ATOM 2978 C C . PHE D 1 152 ? -69.311 15.427 20.157 1.00 92.84 897 PHE D C 1
ATOM 2979 O O . PHE D 1 152 ? -70.040 14.592 20.703 1.00 90.63 897 PHE D O 1
ATOM 2987 N N . ILE D 1 153 ? -68.898 16.541 20.772 1.00 92.45 898 ILE D N 1
ATOM 2988 C CA . ILE D 1 153 ? -69.428 16.987 22.059 1.00 97.59 898 ILE D CA 1
ATOM 2989 C C . ILE D 1 153 ? -70.445 18.102 21.838 1.00 92.83 898 ILE D C 1
ATOM 2990 O O . ILE D 1 153 ? -71.407 18.241 22.603 1.00 90.92 898 ILE D O 1
ATOM 2995 N N . ALA D 1 154 ? -70.233 18.915 20.798 1.00 88.09 899 ALA D N 1
ATOM 2996 C CA . ALA D 1 154 ? -71.208 19.950 20.466 1.00 86.70 899 ALA D CA 1
ATOM 2997 C C . ALA D 1 154 ? -72.566 19.346 20.138 1.00 92.10 899 ALA D C 1
ATOM 2998 O O . ALA D 1 154 ? -73.602 19.952 20.430 1.00 98.93 899 ALA D O 1
ATOM 3000 N N . GLU D 1 155 ? -72.582 18.149 19.549 1.00 89.01 900 GLU D N 1
ATOM 3001 C CA . GLU D 1 155 ? -73.849 17.533 19.172 1.00 78.59 900 GLU D CA 1
ATOM 3002 C C . GLU D 1 155 ? -74.557 16.949 20.386 1.00 89.96 900 GLU D C 1
ATOM 3003 O O . GLU D 1 155 ? -75.780 17.076 20.521 1.00 100.67 900 GLU D O 1
ATOM 3009 N N . GLU D 1 156 ? -73.800 16.304 21.274 1.00 92.42 901 GLU D N 1
ATOM 3010 C CA . GLU D 1 156 ? -74.379 15.695 22.465 1.00 97.10 901 GLU D CA 1
ATOM 3011 C C . GLU D 1 156 ? -75.136 16.721 23.298 1.00 102.95 901 GLU D C 1
ATOM 3012 O O . GLU D 1 156 ? -76.257 16.463 23.753 1.00 113.16 901 GLU D O 1
ATOM 3018 N N . GLN D 1 157 ? -74.531 17.891 23.507 1.00 104.72 902 GLN D N 1
ATOM 3019 C CA . GLN D 1 157 ? -75.188 18.975 24.231 1.00 107.02 902 GLN D CA 1
ATOM 3020 C C . GLN D 1 157 ? -76.468 19.415 23.531 1.00 108.20 902 GLN D C 1
ATOM 3021 O O . GLN D 1 157 ? -77.504 19.615 24.175 1.00 117.82 902 GLN D O 1
ATOM 3027 N N . LEU D 1 158 ? -76.412 19.578 22.208 1.00 104.26 903 LEU D N 1
ATOM 3028 C CA . LEU D 1 158 ? -77.571 20.074 21.472 1.00 109.61 903 LEU D CA 1
ATOM 3029 C C . LEU D 1 158 ? -78.689 19.042 21.412 1.00 113.95 903 LEU D C 1
ATOM 3030 O O . LEU D 1 158 ? -79.868 19.411 21.358 1.00 120.78 903 LEU D O 1
ATOM 3035 N N . LEU D 1 159 ? -78.344 17.752 21.423 1.00 108.71 904 LEU D N 1
ATOM 3036 C CA . LEU D 1 159 ? -79.361 16.713 21.540 1.00 112.59 904 LEU D CA 1
ATOM 3037 C C . LEU D 1 159 ? -80.027 16.758 22.911 1.00 117.18 904 LEU D C 1
ATOM 3038 O O . LEU D 1 159 ? -81.259 16.760 23.014 1.00 121.27 904 LEU D O 1
ATOM 3043 N N . LEU D 1 160 ? -79.220 16.781 23.979 1.00 113.15 905 LEU D N 1
ATOM 3044 C CA . LEU D 1 160 ? -79.767 16.865 25.330 1.00 112.08 905 LEU D CA 1
ATOM 3045 C C . LEU D 1 160 ? -80.611 18.121 25.507 1.00 117.14 905 LEU D C 1
ATOM 3046 O O . LEU D 1 160 ? -81.585 18.115 26.270 1.00 123.56 905 LEU D O 1
ATOM 3051 N N . GLN D 1 161 ? -80.257 19.201 24.809 1.00 122.50 906 GLN D N 1
ATOM 3052 C CA . GLN D 1 161 ? -81.129 20.360 24.659 1.00 125.78 906 GLN D CA 1
ATOM 3053 C C . GLN D 1 161 ? -82.320 20.031 23.774 1.00 129.65 906 GLN D C 1
ATOM 3054 O O . GLN D 1 161 ? -83.114 19.138 24.080 1.00 131.82 906 GLN D O 1
ATOM 3060 N N . GLU D 1 162 ? -82.430 20.756 22.664 1.00 131.91 907 GLU D N 1
ATOM 3061 C CA . GLU D 1 162 ? -83.465 20.494 21.659 1.00 139.81 907 GLU D CA 1
ATOM 3062 C C . GLU D 1 162 ? -82.992 19.448 20.657 1.00 127.91 907 GLU D C 1
ATOM 3063 O O . GLU D 1 162 ? -83.489 18.313 20.662 1.00 128.14 907 GLU D O 1
ATOM 3069 N N . ASN D 1 163 ? -82.015 19.782 19.818 1.00 130.24 908 ASN D N 1
ATOM 3070 C CA . ASN D 1 163 ? -81.572 18.874 18.768 1.00 127.50 908 ASN D CA 1
ATOM 3071 C C . ASN D 1 163 ? -80.310 19.435 18.128 1.00 122.25 908 ASN D C 1
ATOM 3072 O O . ASN D 1 163 ? -79.885 20.557 18.418 1.00 121.24 908 ASN D O 1
ATOM 3077 N N . GLY D 1 164 ? -79.723 18.636 17.243 1.00 112.56 909 GLY D N 1
ATOM 3078 C CA . GLY D 1 164 ? -78.600 19.078 16.440 1.00 106.44 909 GLY D CA 1
ATOM 3079 C C . GLY D 1 164 ? -79.058 19.836 15.208 1.00 110.62 909 GLY D C 1
ATOM 3080 O O . GLY D 1 164 ? -78.431 19.770 14.151 1.00 132.54 909 GLY D O 1
ATOM 3081 N N . SER D 1 168 ? -81.282 17.257 12.536 1.00 145.45 913 SER D N 1
ATOM 3082 C CA . SER D 1 168 ? -79.829 17.314 12.595 1.00 134.00 913 SER D CA 1
ATOM 3083 C C . SER D 1 168 ? -79.233 16.614 11.383 1.00 133.91 913 SER D C 1
ATOM 3084 O O . SER D 1 168 ? -78.356 17.154 10.705 1.00 128.33 913 SER D O 1
ATOM 3087 N N . SER D 1 169 ? -79.730 15.412 11.081 1.00 138.57 914 SER D N 1
ATOM 3088 C CA . SER D 1 169 ? -79.254 14.674 9.915 1.00 129.53 914 SER D CA 1
ATOM 3089 C C . SER D 1 169 ? -79.567 15.403 8.614 1.00 120.43 914 SER D C 1
ATOM 3090 O O . SER D 1 169 ? -78.844 15.240 7.626 1.00 108.72 914 SER D O 1
ATOM 3093 N N . MET D 1 170 ? -80.632 16.204 8.589 1.00 130.19 915 MET D N 1
ATOM 3094 C CA . MET D 1 170 ? -81.022 16.901 7.362 1.00 124.94 915 MET D CA 1
ATOM 3095 C C . MET D 1 170 ? -80.185 18.154 7.136 1.00 116.33 915 MET D C 1
ATOM 3096 O O . MET D 1 170 ? -79.367 18.219 6.214 1.00 116.92 915 MET D O 1
ATOM 3101 N N . GLU D 1 171 ? -80.433 19.171 7.959 1.00 120.15 916 GLU D N 1
ATOM 3102 C CA . GLU D 1 171 ? -79.790 20.479 7.936 1.00 111.24 916 GLU D CA 1
ATOM 3103 C C . GLU D 1 171 ? -78.284 20.405 7.711 1.00 110.48 916 GLU D C 1
ATOM 3104 O O . GLU D 1 171 ? -77.723 21.229 6.980 1.00 110.01 916 GLU D O 1
ATOM 3110 N N . LEU D 1 172 ? -77.620 19.426 8.333 1.00 109.40 917 LEU D N 1
ATOM 3111 C CA . LEU D 1 172 ? -76.185 19.260 8.123 1.00 94.42 917 LEU D CA 1
ATOM 3112 C C . LEU D 1 172 ? -75.864 18.916 6.675 1.00 100.09 917 LEU D C 1
ATOM 3113 O O . LEU D 1 172 ? -74.779 19.250 6.186 1.00 104.29 917 LEU D O 1
ATOM 3118 N N . VAL D 1 173 ? -76.786 18.256 5.972 1.00 102.03 918 VAL D N 1
ATOM 3119 C CA . VAL D 1 173 ? -76.576 18.001 4.552 1.00 96.21 918 VAL D CA 1
ATOM 3120 C C . VAL D 1 173 ? -76.969 19.210 3.710 1.00 103.78 918 VAL D C 1
ATOM 3121 O O . VAL D 1 173 ? -76.458 19.379 2.594 1.00 104.66 918 VAL D O 1
ATOM 3125 N N . GLY D 1 174 ? -77.840 20.073 4.228 1.00 109.44 919 GLY D N 1
ATOM 3126 C CA . GLY D 1 174 ? -78.253 21.262 3.509 1.00 107.20 919 GLY D CA 1
ATOM 3127 C C . GLY D 1 174 ? -77.174 22.321 3.430 1.00 95.35 919 GLY D C 1
ATOM 3128 O O . GLY D 1 174 ? -76.833 22.786 2.338 1.00 97.58 919 GLY D O 1
ATOM 3129 N N . ARG D 1 175 ? -76.629 22.712 4.586 1.00 92.82 920 ARG D N 1
ATOM 3130 C CA . ARG D 1 175 ? -75.584 23.729 4.606 1.00 93.54 920 ARG D CA 1
ATOM 3131 C C . ARG D 1 175 ? -74.379 23.309 3.775 1.00 99.35 920 ARG D C 1
ATOM 3132 O O . ARG D 1 175 ? -73.749 24.155 3.131 1.00 108.50 920 ARG D O 1
ATOM 3140 N N . ILE D 1 176 ? -74.054 22.012 3.767 1.00 100.65 921 ILE D N 1
ATOM 3141 C CA . ILE D 1 176 ? -72.917 21.518 2.990 1.00 97.20 921 ILE D CA 1
ATOM 3142 C C . ILE D 1 176 ? -73.051 21.929 1.528 1.00 99.42 921 ILE D C 1
ATOM 3143 O O . ILE D 1 176 ? -72.099 22.423 0.912 1.00 96.30 921 ILE D O 1
ATOM 3148 N N . GLU D 1 177 ? -74.246 21.749 0.960 1.00 106.13 922 GLU D N 1
ATOM 3149 C CA . GLU D 1 177 ? -74.468 22.070 -0.447 1.00 108.42 922 GLU D CA 1
ATOM 3150 C C . GLU D 1 177 ? -74.274 23.556 -0.710 1.00 104.00 922 GLU D C 1
ATOM 3151 O O . GLU D 1 177 ? -73.555 23.948 -1.636 1.00 108.79 922 GLU D O 1
ATOM 3157 N N . ASN D 1 178 ? -74.927 24.401 0.092 1.00 100.50 923 ASN D N 1
ATOM 3158 C CA . ASN D 1 178 ? -74.760 25.842 -0.053 1.00 100.66 923 ASN D CA 1
ATOM 3159 C C . ASN D 1 178 ? -73.323 26.265 0.228 1.00 100.90 923 ASN D C 1
ATOM 3160 O O . ASN D 1 178 ? -72.847 27.255 -0.337 1.00 111.35 923 ASN D O 1
ATOM 3165 N N . LEU D 1 179 ? -72.616 25.527 1.089 1.00 101.55 924 LEU D N 1
ATOM 3166 C CA . LEU D 1 179 ? -71.231 25.871 1.394 1.00 96.50 924 LEU D CA 1
ATOM 3167 C C . LEU D 1 179 ? -70.337 25.652 0.179 1.00 104.34 924 LEU D C 1
ATOM 3168 O O . LEU D 1 179 ? -69.381 26.404 -0.047 1.00 108.31 924 LEU D O 1
ATOM 3173 N N . ASN D 1 180 ? -70.634 24.620 -0.616 1.00 109.15 925 ASN D N 1
ATOM 3174 C CA . ASN D 1 180 ? -69.938 24.429 -1.884 1.00 111.06 925 ASN D CA 1
ATOM 3175 C C . ASN D 1 180 ? -70.222 25.585 -2.832 1.00 110.53 925 ASN D C 1
ATOM 3176 O O . ASN D 1 180 ? -69.314 26.096 -3.497 1.00 118.89 925 ASN D O 1
ATOM 3181 N N . LYS D 1 181 ? -71.492 25.995 -2.920 1.00 106.04 926 LYS D N 1
ATOM 3182 C CA . LYS D 1 181 ? -71.838 27.223 -3.628 1.00 108.76 926 LYS D CA 1
ATOM 3183 C C . LYS D 1 181 ? -70.986 28.377 -3.135 1.00 116.15 926 LYS D C 1
ATOM 3184 O O . LYS D 1 181 ? -70.505 29.193 -3.930 1.00 128.10 926 LYS D O 1
ATOM 3190 N N . LEU D 1 182 ? -70.773 28.449 -1.819 1.00 112.68 927 LEU D N 1
ATOM 3191 C CA . LEU D 1 182 ? -69.975 29.532 -1.261 1.00 113.43 927 LEU D CA 1
ATOM 3192 C C . LEU D 1 182 ? -68.506 29.397 -1.635 1.00 120.96 927 LEU D C 1
ATOM 3193 O O . LEU D 1 182 ? -67.801 30.406 -1.727 1.00 126.84 927 LEU D O 1
ATOM 3198 N N . ILE D 1 183 ? -68.026 28.172 -1.854 1.00 122.75 928 ILE D N 1
ATOM 3199 C CA . ILE D 1 183 ? -66.698 28.002 -2.434 1.00 122.25 928 ILE D CA 1
ATOM 3200 C C . ILE D 1 183 ? -66.702 28.446 -3.892 1.00 131.49 928 ILE D C 1
ATOM 3201 O O . ILE D 1 183 ? -65.776 29.121 -4.354 1.00 141.03 928 ILE D O 1
ATOM 3206 N N . ASP D 1 184 ? -67.751 28.089 -4.633 1.00 129.20 929 ASP D N 1
ATOM 3207 C CA . ASP D 1 184 ? -67.867 28.508 -6.027 1.00 133.96 929 ASP D CA 1
ATOM 3208 C C . ASP D 1 184 ? -67.945 30.025 -6.139 1.00 140.67 929 ASP D C 1
ATOM 3209 O O . ASP D 1 184 ? -67.076 30.663 -6.745 1.00 150.61 929 ASP D O 1
ATOM 3214 N N . GLU D 1 185 ? -68.985 30.625 -5.551 1.00 137.91 930 GLU D N 1
ATOM 3215 C CA . GLU D 1 185 ? -69.180 32.064 -5.679 1.00 141.30 930 GLU D CA 1
ATOM 3216 C C . GLU D 1 185 ? -68.060 32.867 -5.031 1.00 150.07 930 GLU D C 1
ATOM 3217 O O . GLU D 1 185 ? -67.991 34.081 -5.246 1.00 158.90 930 GLU D O 1
ATOM 3223 N N . ARG D 1 186 ? -67.190 32.230 -4.243 1.00 148.76 931 ARG D N 1
ATOM 3224 C CA . ARG D 1 186 ? -65.947 32.881 -3.848 1.00 151.04 931 ARG D CA 1
ATOM 3225 C C . ARG D 1 186 ? -64.912 32.795 -4.959 1.00 159.27 931 ARG D C 1
ATOM 3226 O O . ARG D 1 186 ? -64.276 33.798 -5.299 1.00 171.27 931 ARG D O 1
ATOM 3234 N N . ASP D 1 187 ? -64.743 31.605 -5.539 1.00 160.77 932 ASP D N 1
ATOM 3235 C CA . ASP D 1 187 ? -63.719 31.396 -6.553 1.00 166.77 932 ASP D CA 1
ATOM 3236 C C . ASP D 1 187 ? -64.021 32.126 -7.852 1.00 172.11 932 ASP D C 1
ATOM 3237 O O . ASP D 1 187 ? -63.126 32.255 -8.693 1.00 172.44 932 ASP D O 1
ATOM 3242 N N . SER D 1 188 ? -65.254 32.598 -8.042 1.00 172.26 933 SER D N 1
ATOM 3243 C CA . SER D 1 188 ? -65.536 33.459 -9.183 1.00 177.68 933 SER D CA 1
ATOM 3244 C C . SER D 1 188 ? -64.776 34.774 -9.063 1.00 187.91 933 SER D C 1
ATOM 3245 O O . SER D 1 188 ? -64.147 35.231 -10.024 1.00 195.96 933 SER D O 1
ATOM 3248 N N . GLU D 1 189 ? -64.806 35.388 -7.876 1.00 184.69 934 GLU D N 1
ATOM 3249 C CA . GLU D 1 189 ? -64.087 36.639 -7.666 1.00 189.72 934 GLU D CA 1
ATOM 3250 C C . GLU D 1 189 ? -62.576 36.451 -7.664 1.00 198.10 934 GLU D C 1
ATOM 3251 O O . GLU D 1 189 ? -61.846 3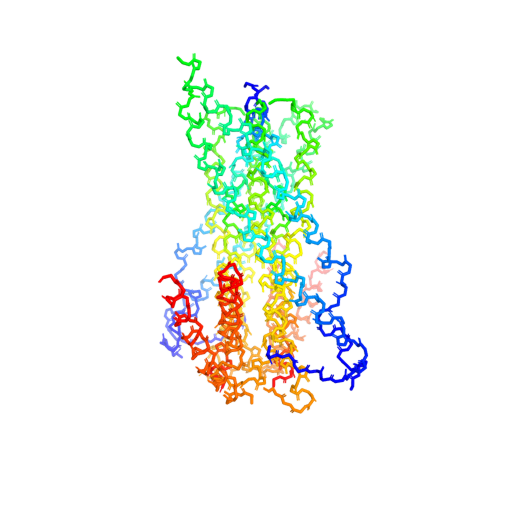7.416 -7.917 1.00 205.53 934 GLU D O 1
ATOM 3257 N N . ILE D 1 190 ? -62.090 35.240 -7.383 1.00 197.94 935 ILE D N 1
ATOM 3258 C CA . ILE D 1 190 ? -60.647 35.018 -7.356 1.00 200.17 935 ILE D CA 1
ATOM 3259 C C . ILE D 1 190 ? -60.069 35.137 -8.759 1.00 204.55 935 ILE D C 1
ATOM 3260 O O . ILE D 1 190 ? -59.007 35.739 -8.961 1.00 210.22 935 ILE D O 1
ATOM 3265 N N . GLU D 1 191 ? -60.765 34.583 -9.754 1.00 201.46 936 GLU D N 1
ATOM 3266 C CA . GLU D 1 191 ? -60.377 34.781 -11.143 1.00 205.11 936 GLU D CA 1
ATOM 3267 C C . GLU D 1 191 ? -60.826 36.136 -11.675 1.00 209.93 936 GLU D C 1
ATOM 3268 O O . GLU D 1 191 ? -60.304 36.588 -12.698 1.00 215.32 936 GLU D O 1
ATOM 3274 N N . MET D 1 192 ? -61.788 36.783 -11.010 1.00 208.48 937 MET D N 1
ATOM 3275 C CA . MET D 1 192 ? -62.214 38.122 -11.411 1.00 214.18 937 MET D CA 1
ATOM 3276 C C . MET D 1 192 ? -61.048 39.101 -11.348 1.00 215.99 937 MET D C 1
ATOM 3277 O O . MET D 1 192 ? -60.641 39.672 -12.367 1.00 219.51 937 MET D O 1
ATOM 3282 N N . LEU D 1 193 ? -60.485 39.292 -10.150 1.00 217.67 938 LEU D N 1
ATOM 3283 C CA . LEU D 1 193 ? -59.449 40.303 -9.965 1.00 220.68 938 LEU D CA 1
ATOM 3284 C C . LEU D 1 193 ? -58.220 40.005 -10.814 1.00 217.88 938 LEU D C 1
ATOM 3285 O O . LEU D 1 193 ? -57.611 40.921 -11.380 1.00 220.35 938 LEU D O 1
ATOM 3290 N N . LYS D 1 194 ? -57.843 38.737 -10.920 1.00 222.46 939 LYS D N 1
ATOM 3291 C CA . LYS D 1 194 ? -56.622 38.375 -11.625 1.00 218.75 939 LYS D CA 1
ATOM 3292 C C . LYS D 1 194 ? -56.901 37.296 -12.667 1.00 215.56 939 LYS D C 1
ATOM 3293 O O . LYS D 1 194 ? -57.717 37.492 -13.569 1.00 215.72 939 LYS D O 1
ATOM 3299 N N . GLN E 1 58 ? -70.169 28.874 11.612 1.00 162.04 803 GLN E N 1
ATOM 3300 C CA . GLN E 1 58 ? -71.584 28.823 11.254 1.00 160.91 803 GLN E CA 1
ATOM 3301 C C . GLN E 1 58 ? -72.345 27.699 11.983 1.00 160.62 803 GLN E C 1
ATOM 3302 O O . GLN E 1 58 ? -73.492 27.900 12.383 1.00 156.93 803 GLN E O 1
ATOM 3308 N N . PRO E 1 59 ? -71.728 26.506 12.155 1.00 158.27 804 PRO E N 1
ATOM 3309 C CA . PRO E 1 59 ? -72.345 25.529 13.087 1.00 152.97 804 PRO E CA 1
ATOM 3310 C C . PRO E 1 59 ? -71.850 25.707 14.513 1.00 155.65 804 PRO E C 1
ATOM 3311 O O . PRO E 1 59 ? -71.061 24.911 15.048 1.00 149.10 804 PRO E O 1
ATOM 3315 N N . LYS E 1 60 ? -72.309 26.774 15.168 1.00 153.41 805 LYS E N 1
ATOM 3316 C CA . LYS E 1 60 ? -71.913 27.044 16.545 1.00 144.55 805 LYS E CA 1
ATOM 3317 C C . LYS E 1 60 ? -73.138 27.286 17.418 1.00 146.32 805 LYS E C 1
ATOM 3318 O O . LYS E 1 60 ? -73.309 26.635 18.452 1.00 144.54 805 LYS E O 1
ATOM 3320 N N . MET E 1 61 ? -73.994 28.216 16.986 1.00 152.88 806 MET E N 1
ATOM 3321 C CA . MET E 1 61 ? -75.224 28.606 17.669 1.00 148.75 806 MET E CA 1
ATOM 3322 C C . MET E 1 61 ? -74.864 29.097 19.072 1.00 144.77 806 MET E C 1
ATOM 3323 O O . MET E 1 61 ? -74.075 30.041 19.199 1.00 146.08 806 MET E O 1
ATOM 3328 N N . ILE E 1 62 ? -75.391 28.451 20.117 1.00 141.74 807 ILE E N 1
ATOM 3329 C CA . ILE E 1 62 ? -75.269 28.898 21.504 1.00 137.50 807 ILE E CA 1
ATOM 3330 C C . ILE E 1 62 ? -75.471 30.408 21.568 1.00 140.92 807 ILE E C 1
ATOM 3331 O O . ILE E 1 62 ? -74.519 31.163 21.799 1.00 139.27 807 ILE E O 1
ATOM 3336 N N . THR E 1 63 ? -76.712 30.859 21.370 1.00 145.85 808 THR E N 1
ATOM 3337 C CA . THR E 1 63 ? -76.954 32.264 21.055 1.00 147.20 808 THR E CA 1
ATOM 3338 C C . THR E 1 63 ? -76.753 33.176 22.266 1.00 144.93 808 THR E C 1
ATOM 3339 O O . THR E 1 63 ? -76.046 34.186 22.171 1.00 143.23 808 THR E O 1
ATOM 3343 N N . ILE E 1 64 ? -77.359 32.851 23.410 1.00 143.01 809 ILE E N 1
ATOM 3344 C CA . ILE E 1 64 ? -77.166 33.667 24.606 1.00 143.09 809 ILE E CA 1
ATOM 3345 C C . ILE E 1 64 ? -76.350 32.861 25.611 1.00 146.39 809 ILE E C 1
ATOM 3346 O O . ILE E 1 64 ? -75.128 33.030 25.702 1.00 146.77 809 ILE E O 1
ATOM 3351 N N . SER E 1 65 ? -77.016 31.972 26.357 1.00 146.97 810 SER E N 1
ATOM 3352 C CA . SER E 1 65 ? -76.378 31.120 27.356 1.00 151.27 810 SER E CA 1
ATOM 3353 C C . SER E 1 65 ? -75.456 31.900 28.295 1.00 146.73 810 SER E C 1
ATOM 3354 O O . SER E 1 65 ? -74.459 31.355 28.775 1.00 143.98 810 SER E O 1
ATOM 3357 N N . GLY E 1 66 ? -75.775 33.165 28.567 1.00 140.61 811 GLY E N 1
ATOM 3358 C CA . GLY E 1 66 ? -74.934 33.956 29.447 1.00 130.01 811 GLY E CA 1
ATOM 3359 C C . GLY E 1 66 ? -73.697 34.483 28.738 1.00 126.77 811 GLY E C 1
ATOM 3360 O O . GLY E 1 66 ? -73.719 34.816 27.547 1.00 119.22 811 GLY E O 1
ATOM 3361 N N . GLU E 1 67 ? -72.591 34.559 29.477 1.00 130.15 812 GLU E N 1
ATOM 3362 C CA . GLU E 1 67 ? -71.352 35.115 28.949 1.00 124.88 812 GLU E CA 1
ATOM 3363 C C . GLU E 1 67 ? -70.329 34.051 28.580 1.00 125.48 812 GLU E C 1
ATOM 3364 O O . GLU E 1 67 ? -69.239 34.401 28.123 1.00 121.29 812 GLU E O 1
ATOM 3370 N N . GLN E 1 68 ? -70.653 32.767 28.749 1.00 128.30 813 GLN E N 1
ATOM 3371 C CA . GLN E 1 68 ? -69.719 31.722 28.346 1.00 121.79 813 GLN E CA 1
ATOM 3372 C C . GLN E 1 68 ? -69.479 31.730 26.843 1.00 117.84 813 GLN E C 1
ATOM 3373 O O . GLN E 1 68 ? -68.476 31.174 26.383 1.00 115.55 813 GLN E O 1
ATOM 3379 N N . LEU E 1 69 ? -70.386 32.334 26.069 1.00 114.43 814 LEU E N 1
ATOM 3380 C CA . LEU E 1 69 ? -70.226 32.346 24.620 1.00 105.09 814 LEU E CA 1
ATOM 3381 C C . LEU E 1 69 ? -68.960 33.079 24.204 1.00 107.96 814 LEU E C 1
ATOM 3382 O O . LEU E 1 69 ? -68.336 32.714 23.201 1.00 108.52 814 LEU E O 1
ATOM 3387 N N . ASN E 1 70 ? -68.568 34.114 24.953 1.00 112.54 815 ASN E N 1
ATOM 3388 C CA . ASN E 1 70 ? -67.268 34.738 24.733 1.00 110.07 815 ASN E CA 1
ATOM 3389 C C . ASN E 1 70 ? -66.164 33.692 24.708 1.00 107.75 815 ASN E C 1
ATOM 3390 O O . ASN E 1 70 ? -65.336 33.673 23.794 1.00 104.57 815 ASN E O 1
ATOM 3395 N N . LEU E 1 71 ? -66.163 32.785 25.688 1.00 109.72 816 LEU E N 1
ATOM 3396 C CA . LEU E 1 71 ? -65.136 31.751 25.765 1.00 111.19 816 LEU E CA 1
ATOM 3397 C C . LEU E 1 71 ? -65.085 30.864 24.528 1.00 103.01 816 LEU E C 1
ATOM 3398 O O . LEU E 1 71 ? -64.171 31.003 23.709 1.00 102.09 816 LEU E O 1
ATOM 3403 N N . ILE E 1 72 ? -66.054 29.955 24.385 1.00 97.19 817 ILE E N 1
ATOM 3404 C CA . ILE E 1 72 ? -66.014 28.914 23.359 1.00 94.49 817 ILE E CA 1
ATOM 3405 C C . ILE E 1 72 ? -65.734 29.524 21.990 1.00 93.34 817 ILE E C 1
ATOM 3406 O O . ILE E 1 72 ? -65.129 28.878 21.127 1.00 86.93 817 ILE E O 1
ATOM 3411 N N . THR E 1 73 ? -66.131 30.783 21.795 1.00 93.16 818 THR E N 1
ATOM 3412 C CA . THR E 1 73 ? -65.784 31.484 20.564 1.00 91.65 818 THR E CA 1
ATOM 3413 C C . THR E 1 73 ? -64.290 31.802 20.519 1.00 99.04 818 THR E C 1
ATOM 3414 O O . THR E 1 73 ? -63.603 31.453 19.551 1.00 108.59 818 THR E O 1
ATOM 3418 N N . GLU E 1 74 ? -63.766 32.452 21.568 1.00 98.33 819 GLU E N 1
ATOM 3419 C CA . GLU E 1 74 ? -62.358 32.845 21.648 1.00 100.21 819 GLU E CA 1
ATOM 3420 C C . GLU E 1 74 ? -61.419 31.712 21.258 1.00 98.24 819 GLU E C 1
ATOM 3421 O O . GLU E 1 74 ? -60.394 31.934 20.606 1.00 95.15 819 GLU E O 1
ATOM 3427 N N . ASN E 1 75 ? -61.773 30.494 21.661 1.00 96.54 820 ASN E N 1
ATOM 3428 C CA . ASN E 1 75 ? -60.866 29.359 21.551 1.00 94.21 820 ASN E CA 1
ATOM 3429 C C . ASN E 1 75 ? -60.927 28.748 20.160 1.00 96.36 820 ASN E C 1
ATOM 3430 O O . ASN E 1 75 ? -59.888 28.456 19.556 1.00 101.08 820 ASN E O 1
ATOM 3435 N N . LYS E 1 76 ? -62.145 28.567 19.638 1.00 88.40 821 LYS E N 1
ATOM 3436 C CA . LYS E 1 76 ? -62.348 28.278 18.226 1.00 92.17 821 LYS E CA 1
ATOM 3437 C C . LYS E 1 76 ? -61.648 29.307 17.346 1.00 98.14 821 LYS E C 1
ATOM 3438 O O . LYS E 1 76 ? -61.411 29.048 16.160 1.00 103.37 821 LYS E O 1
ATOM 3444 N N . GLU E 1 77 ? -61.304 30.465 17.911 1.00 93.21 822 GLU E N 1
ATOM 3445 C CA . GLU E 1 77 ? -60.514 31.489 17.248 1.00 92.39 822 GLU E CA 1
ATOM 3446 C C . GLU E 1 77 ? -59.040 31.429 17.631 1.00 97.98 822 GLU E C 1
ATOM 3447 O O . GLU E 1 77 ? -58.253 32.240 17.136 1.00 102.52 822 GLU E O 1
ATOM 3453 N N . LEU E 1 78 ? -58.657 30.502 18.508 1.00 95.18 823 LEU E N 1
ATOM 3454 C CA . LEU E 1 78 ? -57.262 30.179 18.788 1.00 92.87 823 LEU E CA 1
ATOM 3455 C C . LEU E 1 78 ? -56.848 28.837 18.212 1.00 88.57 823 LEU E C 1
ATOM 3456 O O . LEU E 1 78 ? -55.724 28.694 17.722 1.00 83.95 823 LEU E O 1
ATOM 3461 N N . MET E 1 79 ? -57.739 27.847 18.270 1.00 90.73 824 MET E N 1
ATOM 3462 C CA . MET E 1 79 ? -57.433 26.532 17.722 1.00 91.88 824 MET E CA 1
ATOM 3463 C C . MET E 1 79 ? -57.196 26.605 16.219 1.00 95.23 824 MET E C 1
ATOM 3464 O O . MET E 1 79 ? -56.205 26.069 15.713 1.00 93.97 824 MET E O 1
ATOM 3469 N N . ASN E 1 80 ? -58.092 27.275 15.488 1.00 93.17 825 ASN E N 1
ATOM 3470 C CA . ASN E 1 80 ? -57.826 27.559 14.081 1.00 89.70 825 ASN E CA 1
ATOM 3471 C C . ASN E 1 80 ? -56.504 28.293 13.927 1.00 91.90 825 ASN E C 1
ATOM 3472 O O . ASN E 1 80 ? -55.680 27.948 13.073 1.00 95.78 825 ASN E O 1
ATOM 3477 N N . GLU E 1 81 ? -56.280 29.304 14.768 1.00 90.55 826 GLU E N 1
ATOM 3478 C CA . GLU E 1 81 ? -55.011 30.017 14.765 1.00 89.57 826 GLU E CA 1
ATOM 3479 C C . GLU E 1 81 ? -53.848 29.097 15.125 1.00 91.50 826 GLU E C 1
ATOM 3480 O O . GLU E 1 81 ? -52.702 29.380 14.752 1.00 90.80 826 GLU E O 1
ATOM 3486 N N . LEU E 1 82 ? -54.119 27.984 15.810 1.00 88.56 827 LEU E N 1
ATOM 3487 C CA . LEU E 1 82 ? -53.049 27.049 16.136 1.00 85.45 827 LEU E CA 1
ATOM 3488 C C . LEU E 1 82 ? -52.745 26.119 14.964 1.00 84.71 827 LEU E C 1
ATOM 3489 O O . LEU E 1 82 ? -51.576 25.908 14.622 1.00 87.16 827 LEU E O 1
ATOM 3494 N N . THR E 1 83 ? -53.778 25.542 14.344 1.00 83.78 828 THR E N 1
ATOM 3495 C CA . THR E 1 83 ? -53.534 24.713 13.167 1.00 83.16 828 THR E CA 1
ATOM 3496 C C . THR E 1 83 ? -52.933 25.530 12.030 1.00 87.87 828 THR E C 1
ATOM 3497 O O . THR E 1 83 ? -52.162 24.995 11.226 1.00 89.35 828 THR E O 1
ATOM 3501 N N . LEU E 1 84 ? -53.255 26.827 11.959 1.00 87.69 829 LEU E N 1
ATOM 3502 C CA . LEU E 1 84 ? -52.633 27.700 10.967 1.00 89.55 829 LEU E CA 1
ATOM 3503 C C . LEU E 1 84 ? -51.159 27.963 11.261 1.00 89.75 829 LEU E C 1
ATOM 3504 O O . LEU E 1 84 ? -50.409 28.279 10.333 1.00 87.04 829 LEU E O 1
ATOM 3509 N N . VAL E 1 85 ? -50.726 27.849 12.519 1.00 89.79 830 VAL E N 1
ATOM 3510 C CA . VAL E 1 85 ? -49.314 28.016 12.851 1.00 89.15 830 VAL E CA 1
ATOM 3511 C C . VAL E 1 85 ? -48.598 26.673 12.976 1.00 88.80 830 VAL E C 1
ATOM 3512 O O . VAL E 1 85 ? -47.361 26.633 12.892 1.00 91.08 830 VAL E O 1
ATOM 3516 N N . SER E 1 86 ? -49.332 25.579 13.176 1.00 88.78 831 SER E N 1
ATOM 3517 C CA . SER E 1 86 ? -48.739 24.258 13.015 1.00 87.70 831 SER E CA 1
ATOM 3518 C C . SER E 1 86 ? -48.493 23.960 11.541 1.00 87.90 831 SER E C 1
ATOM 3519 O O . SER E 1 86 ? -47.439 23.429 11.170 1.00 88.21 831 SER E O 1
ATOM 3522 N N . THR E 1 87 ? -49.459 24.307 10.684 1.00 85.59 832 THR E N 1
ATOM 3523 C CA . THR E 1 87 ? -49.256 24.199 9.242 1.00 86.08 832 THR E CA 1
ATOM 3524 C C . THR E 1 87 ? -48.041 25.005 8.799 1.00 86.15 832 THR E C 1
ATOM 3525 O O . THR E 1 87 ? -47.297 24.583 7.906 1.00 87.40 832 THR E O 1
ATOM 3529 N N . GLU E 1 88 ? -47.822 26.167 9.419 1.00 91.32 833 GLU E N 1
ATOM 3530 C CA . GLU E 1 88 ? -46.645 26.977 9.112 1.00 92.91 833 GLU E CA 1
ATOM 3531 C C . GLU E 1 88 ? -45.362 26.253 9.501 1.00 88.77 833 GLU E C 1
ATOM 3532 O O . GLU E 1 88 ? -44.460 26.072 8.675 1.00 90.73 833 GLU E O 1
ATOM 3538 N N . LEU E 1 89 ? -45.260 25.848 10.769 1.00 82.44 834 LEU E N 1
ATOM 3539 C CA . LEU E 1 89 ? -44.030 25.238 11.262 1.00 78.90 834 LEU E CA 1
ATOM 3540 C C . LEU E 1 89 ? -43.607 24.052 10.405 1.00 88.84 834 LEU E C 1
ATOM 3541 O O . LEU E 1 89 ? -42.413 23.858 10.146 1.00 92.38 834 LEU E O 1
ATOM 3546 N N . ALA E 1 90 ? -44.577 23.259 9.940 1.00 85.80 835 ALA E N 1
ATOM 3547 C CA . ALA E 1 90 ? -44.267 22.077 9.141 1.00 78.98 835 ALA E CA 1
ATOM 3548 C C . ALA E 1 90 ? -43.536 22.443 7.859 1.00 87.42 835 ALA E C 1
ATOM 3549 O O . ALA E 1 90 ? -42.619 21.732 7.432 1.00 91.74 835 ALA E O 1
ATOM 3551 N N . GLU E 1 91 ? -43.932 23.548 7.229 1.00 84.86 836 GLU E N 1
ATOM 3552 C CA . GLU E 1 91 ? -43.372 23.905 5.933 1.00 94.14 836 GLU E CA 1
ATOM 3553 C C . GLU E 1 91 ? -41.902 24.291 6.045 1.00 96.85 836 GLU E C 1
ATOM 3554 O O . GLU E 1 91 ? -41.104 23.969 5.158 1.00 99.19 836 GLU E O 1
ATOM 3560 N N . SER E 1 92 ? -41.525 24.981 7.125 1.00 93.03 837 SER E N 1
ATOM 3561 C CA . SER E 1 92 ? -40.134 25.392 7.282 1.00 96.59 837 SER E CA 1
ATOM 3562 C C . SER E 1 92 ? -39.218 24.198 7.531 1.00 101.82 837 SER E C 1
ATOM 3563 O O . SER E 1 92 ? -38.083 24.184 7.040 1.00 106.98 837 SER E O 1
ATOM 3566 N N . ILE E 1 93 ? -39.684 23.196 8.284 1.00 95.65 838 ILE E N 1
ATOM 3567 C CA . ILE E 1 93 ? -38.924 21.955 8.420 1.00 94.36 838 ILE E CA 1
ATOM 3568 C C . ILE E 1 93 ? -38.760 21.288 7.062 1.00 98.35 838 ILE E C 1
ATOM 3569 O O . ILE E 1 93 ? -37.678 20.798 6.715 1.00 102.97 838 ILE E O 1
ATOM 3574 N N . LYS E 1 94 ? -39.837 21.256 6.275 1.00 95.77 839 LYS E N 1
ATOM 3575 C CA . LYS E 1 94 ? -39.759 20.754 4.909 1.00 98.15 839 LYS E CA 1
ATOM 3576 C C . LYS E 1 94 ? -38.800 21.596 4.075 1.00 104.37 839 LYS E C 1
ATOM 3577 O O . LYS E 1 94 ? -38.036 21.061 3.263 1.00 107.22 839 LYS E O 1
ATOM 3583 N N . ARG E 1 95 ? -38.818 22.918 4.270 1.00 107.69 840 ARG E N 1
ATOM 3584 C CA . ARG E 1 95 ? -37.838 23.795 3.640 1.00 106.06 840 ARG E CA 1
ATOM 3585 C C . ARG E 1 95 ? -36.461 23.691 4.281 1.00 98.33 840 ARG E C 1
ATOM 3586 O O . ARG E 1 95 ? -35.505 24.260 3.744 1.00 105.45 840 ARG E O 1
ATOM 3594 N N . GLU E 1 96 ? -36.340 22.992 5.407 1.00 93.12 841 GLU E N 1
ATOM 3595 C CA . GLU E 1 96 ? -35.078 22.861 6.124 1.00 97.99 841 GLU E CA 1
ATOM 3596 C C . GLU E 1 96 ? -34.397 21.524 5.860 1.00 107.09 841 GLU E C 1
ATOM 3597 O O . GLU E 1 96 ? -33.197 21.486 5.572 1.00 106.44 841 GLU E O 1
ATOM 3603 N N . THR E 1 97 ? -35.140 20.418 5.964 1.00 108.05 842 THR E N 1
ATOM 3604 C CA . THR E 1 97 ? -34.577 19.123 5.598 1.00 104.94 842 THR E CA 1
ATOM 3605 C C . THR E 1 97 ? -34.244 19.084 4.113 1.00 105.21 842 THR E C 1
ATOM 3606 O O . THR E 1 97 ? -33.283 18.426 3.703 1.00 110.21 842 THR E O 1
ATOM 3610 N N . GLU E 1 98 ? -35.028 19.784 3.290 1.00 100.41 843 GLU E N 1
ATOM 3611 C CA . GLU E 1 98 ? -34.643 20.011 1.902 1.00 106.00 843 GLU E CA 1
ATOM 3612 C C . GLU E 1 98 ? -33.228 20.567 1.823 1.00 110.08 843 GLU E C 1
ATOM 3613 O O . GLU E 1 98 ? -32.372 20.042 1.102 1.00 111.41 843 GLU E O 1
ATOM 3619 N N . LEU E 1 99 ? -32.966 21.634 2.583 1.00 109.70 844 LEU E N 1
ATOM 3620 C CA . LEU E 1 99 ? -31.626 22.208 2.621 1.00 111.70 844 LEU E CA 1
ATOM 3621 C C . LEU E 1 99 ? -30.624 21.218 3.194 1.00 116.39 844 LEU E C 1
ATOM 3622 O O . LEU E 1 99 ? -29.492 21.120 2.709 1.00 118.99 844 LEU E O 1
ATOM 3627 N N . GLU E 1 100 ? -31.026 20.468 4.221 1.00 109.43 845 GLU E N 1
ATOM 3628 C CA . GLU E 1 100 ? -30.117 19.524 4.855 1.00 108.36 845 GLU E CA 1
ATOM 3629 C C . GLU E 1 100 ? -29.614 18.471 3.874 1.00 118.73 845 GLU E C 1
ATOM 3630 O O . GLU E 1 100 ? -28.560 17.871 4.111 1.00 120.90 845 GLU E O 1
ATOM 3636 N N . GLU E 1 101 ? -30.333 18.247 2.769 1.00 121.50 846 GLU E N 1
ATOM 3637 C CA . GLU E 1 101 ? -29.862 17.301 1.764 1.00 123.23 846 GLU E CA 1
ATOM 3638 C C . GLU E 1 101 ? -28.734 17.897 0.934 1.00 124.66 846 GLU E C 1
ATOM 3639 O O . GLU E 1 101 ? -27.779 17.194 0.586 1.00 130.19 846 GLU E O 1
ATOM 3645 N N . ARG E 1 102 ? -28.832 19.186 0.593 1.00 119.06 847 ARG E N 1
ATOM 3646 C CA . ARG E 1 102 ? -27.736 19.840 -0.112 1.00 114.53 847 ARG E CA 1
ATOM 3647 C C . ARG E 1 102 ? -26.532 20.045 0.797 1.00 125.31 847 ARG E C 1
ATOM 3648 O O . ARG E 1 102 ? -25.394 20.066 0.318 1.00 126.91 847 ARG E O 1
ATOM 3656 N N . ILE E 1 103 ? -26.759 20.209 2.101 1.00 128.35 848 ILE E N 1
ATOM 3657 C CA . ILE E 1 103 ? -25.647 20.244 3.049 1.00 132.93 848 ILE E CA 1
ATOM 3658 C C . ILE E 1 103 ? -24.925 18.904 3.052 1.00 137.34 848 ILE E C 1
ATOM 3659 O O . ILE E 1 103 ? -23.691 18.841 2.999 1.00 143.19 848 ILE E O 1
ATOM 3664 N N . ARG E 1 104 ? -25.691 17.813 3.110 1.00 131.60 849 ARG E N 1
ATOM 3665 C CA . ARG E 1 104 ? -25.182 16.453 2.976 1.00 127.47 849 ARG E CA 1
ATOM 3666 C C . ARG E 1 104 ? -24.268 16.300 1.766 1.00 138.44 849 ARG E C 1
ATOM 3667 O O . ARG E 1 104 ? -23.248 15.609 1.834 1.00 144.07 849 ARG E O 1
ATOM 3675 N N . LEU E 1 105 ? -24.626 16.947 0.653 1.00 136.35 850 LEU E N 1
ATOM 3676 C CA . LEU E 1 105 ? -23.816 16.873 -0.559 1.00 139.19 850 LEU E CA 1
ATOM 3677 C C . LEU E 1 105 ? -22.413 17.432 -0.355 1.00 156.49 850 LEU E C 1
ATOM 3678 O O . LEU E 1 105 ? -21.518 17.144 -1.158 1.00 170.67 850 LEU E O 1
ATOM 3683 N N . TYR E 1 106 ? -22.201 18.220 0.696 1.00 154.60 851 TYR E N 1
ATOM 3684 C CA . TYR E 1 106 ? -20.896 18.810 0.988 1.00 165.51 851 TYR E CA 1
ATOM 3685 C C . TYR E 1 106 ? -20.235 17.985 2.089 1.00 176.76 851 TYR E C 1
ATOM 3686 O O . TYR E 1 106 ? -20.340 18.301 3.275 1.00 179.04 851 TYR E O 1
ATOM 3695 N N . GLU E 1 107 ? -19.545 16.920 1.685 1.00 158.40 852 GLU E N 1
ATOM 3696 C CA . GLU E 1 107 ? -18.837 16.054 2.624 1.00 159.52 852 GLU E CA 1
ATOM 3697 C C . GLU E 1 107 ? -17.532 15.536 2.024 1.00 155.40 852 GLU E C 1
ATOM 3698 O O . GLU E 1 107 ? -17.009 16.096 1.061 1.00 153.63 852 GLU E O 1
ATOM 3704 N N . PHE E 1 123 ? -21.081 17.720 18.780 1.00 198.38 868 PHE E N 1
ATOM 3705 C CA . PHE E 1 123 ? -20.588 18.909 19.468 1.00 200.66 868 PHE E CA 1
ATOM 3706 C C . PHE E 1 123 ? -20.408 18.667 20.974 1.00 180.27 868 PHE E C 1
ATOM 3707 O O . PHE E 1 123 ? -20.058 17.574 21.387 1.00 176.55 868 PHE E O 1
ATOM 3715 N N . SER E 1 124 ? -20.633 19.699 21.781 1.00 169.56 869 SER E N 1
ATOM 3716 C CA . SER E 1 124 ? -20.490 19.621 23.228 1.00 157.53 869 SER E CA 1
ATOM 3717 C C . SER E 1 124 ? -21.474 18.613 23.807 1.00 148.08 869 SER E C 1
ATOM 3718 O O . SER E 1 124 ? -22.629 18.956 24.074 1.00 147.64 869 SER E O 1
ATOM 3721 N N . ASP E 1 125 ? -21.016 17.374 24.009 1.00 147.94 870 ASP E N 1
ATOM 3722 C CA . ASP E 1 125 ? -21.903 16.284 24.412 1.00 138.31 870 ASP E CA 1
ATOM 3723 C C . ASP E 1 125 ? -22.665 16.623 25.690 1.00 130.86 870 ASP E C 1
ATOM 3724 O O . ASP E 1 125 ? -23.900 16.589 25.721 1.00 129.04 870 ASP E O 1
ATOM 3729 N N . PHE E 1 126 ? -21.936 16.951 26.761 1.00 133.54 871 PHE E N 1
ATOM 3730 C CA . PHE E 1 126 ? -22.573 17.274 28.035 1.00 132.27 871 PHE E CA 1
ATOM 3731 C C . PHE E 1 126 ? -23.505 18.475 27.905 1.00 127.40 871 PHE E C 1
ATOM 3732 O O . PHE E 1 126 ? -24.588 18.498 28.502 1.00 118.70 871 PHE E O 1
ATOM 3740 N N . GLU E 1 127 ? -23.101 19.485 27.129 1.00 134.36 872 GLU E N 1
ATOM 3741 C CA . GLU E 1 127 ? -23.962 20.641 26.896 1.00 130.14 872 GLU E CA 1
ATOM 3742 C C . GLU E 1 127 ? -25.167 20.261 26.045 1.00 119.30 872 GLU E C 1
ATOM 3743 O O . GLU E 1 127 ? -26.304 20.641 26.350 1.00 113.61 872 GLU E O 1
ATOM 3749 N N . LYS E 1 128 ? -24.927 19.514 24.965 1.00 120.75 873 LYS E N 1
ATOM 3750 C CA . LYS E 1 128 ? -25.942 19.061 24.019 1.00 118.51 873 LYS E CA 1
ATOM 3751 C C . LYS E 1 128 ? -27.159 18.464 24.712 1.00 113.30 873 LYS E C 1
ATOM 3752 O O . LYS E 1 128 ? -28.296 18.686 24.284 1.00 113.31 873 LYS E O 1
ATOM 3758 N N . GLU E 1 129 ? -26.922 17.699 25.780 1.00 111.94 874 GLU E N 1
ATOM 3759 C CA . GLU E 1 129 ? -28.011 17.027 26.484 1.00 106.40 874 GLU E CA 1
ATOM 3760 C C . GLU E 1 129 ? -29.035 18.023 27.011 1.00 106.95 874 GLU E C 1
ATOM 3761 O O . GLU E 1 129 ? -30.246 17.813 26.878 1.00 100.27 874 GLU E O 1
ATOM 3767 N N . LEU E 1 130 ? -28.564 19.112 27.625 1.00 112.96 875 LEU E N 1
ATOM 3768 C CA . LEU E 1 130 ? -29.474 20.076 28.234 1.00 117.67 875 LEU E CA 1
ATOM 3769 C C . LEU E 1 130 ? -30.492 20.594 27.226 1.00 116.33 875 LEU E C 1
ATOM 3770 O O . LEU E 1 130 ? -31.681 20.720 27.542 1.00 113.33 875 LEU E O 1
ATOM 3775 N N . ARG E 1 131 ? -30.049 20.879 26.000 1.00 116.07 876 ARG E N 1
ATOM 3776 C CA . ARG E 1 131 ? -30.947 21.384 24.969 1.00 113.38 876 ARG E CA 1
ATOM 3777 C C . ARG E 1 131 ? -31.753 20.287 24.284 1.00 115.33 876 ARG E C 1
ATOM 3778 O O . ARG E 1 131 ? -32.665 20.606 23.513 1.00 114.87 876 ARG E O 1
ATOM 3786 N N . LYS E 1 132 ? -31.453 19.014 24.541 1.00 115.30 877 LYS E N 1
ATOM 3787 C CA . LYS E 1 132 ? -32.215 17.912 23.964 1.00 106.35 877 LYS E CA 1
ATOM 3788 C C . LYS E 1 132 ? -33.156 17.263 24.970 1.00 102.01 877 LYS E C 1
ATOM 3789 O O . LYS E 1 132 ? -34.329 17.036 24.659 1.00 100.16 877 LYS E O 1
ATOM 3795 N N . LYS E 1 133 ? -32.655 16.946 26.169 1.00 103.90 878 LYS E N 1
ATOM 3796 C CA . LYS E 1 133 ? -33.514 16.438 27.234 1.00 97.19 878 LYS E CA 1
ATOM 3797 C C . LYS E 1 133 ? -34.691 17.369 27.480 1.00 96.37 878 LYS E C 1
ATOM 3798 O O . LYS E 1 133 ? -35.790 16.912 27.812 1.00 88.74 878 LYS E O 1
ATOM 3804 N N . SER E 1 134 ? -34.477 18.676 27.314 1.00 105.87 879 SER E N 1
ATOM 3805 C CA . SER E 1 134 ? -35.553 19.645 27.480 1.00 111.04 879 SER E CA 1
ATOM 3806 C C . SER E 1 134 ? -36.612 19.486 26.393 1.00 104.85 879 SER E C 1
ATOM 3807 O O . SER E 1 134 ? -37.811 19.445 26.687 1.00 102.59 879 SER E O 1
ATOM 3810 N N . SER E 1 135 ? -36.190 19.393 25.128 1.00 105.18 880 SER E N 1
ATOM 3811 C CA . SER E 1 135 ? -37.148 19.256 24.035 1.00 102.10 880 SER E CA 1
ATOM 3812 C C . SER E 1 135 ? -37.836 17.899 24.037 1.00 99.23 880 SER E C 1
ATOM 3813 O O . SER E 1 135 ? -38.934 17.774 23.484 1.00 100.04 880 SER E O 1
ATOM 3816 N N . LYS E 1 136 ? -37.217 16.877 24.631 1.00 97.49 881 LYS E N 1
ATOM 3817 C CA . LYS E 1 136 ? -37.889 15.596 24.791 1.00 94.07 881 LYS E CA 1
ATOM 3818 C C . LYS E 1 136 ? -38.900 15.629 25.928 1.00 95.76 881 LYS E C 1
ATOM 3819 O O . LYS E 1 136 ? -39.819 14.803 25.947 1.00 93.23 881 LYS E O 1
ATOM 3825 N N . ILE E 1 137 ? -38.763 16.577 26.861 1.00 100.34 882 ILE E N 1
ATOM 3826 C CA . ILE E 1 137 ? -39.621 16.579 28.043 1.00 98.57 882 ILE E CA 1
ATOM 3827 C C . ILE E 1 137 ? -41.054 16.942 27.678 1.00 95.19 882 ILE E C 1
ATOM 3828 O O . ILE E 1 137 ? -42.001 16.449 28.304 1.00 98.24 882 ILE E O 1
ATOM 3833 N N . VAL E 1 138 ? -41.251 17.797 26.670 1.00 92.34 883 VAL E N 1
ATOM 3834 C CA . VAL E 1 138 ? -42.609 18.034 26.200 1.00 96.19 883 VAL E CA 1
ATOM 3835 C C . VAL E 1 138 ? -43.127 16.812 25.465 1.00 96.22 883 VAL E C 1
ATOM 3836 O O . VAL E 1 138 ? -44.312 16.487 25.558 1.00 96.82 883 VAL E O 1
ATOM 3840 N N . GLN E 1 139 ? -42.252 16.101 24.752 1.00 94.72 884 GLN E N 1
ATOM 3841 C CA . GLN E 1 139 ? -42.692 14.940 23.989 1.00 92.23 884 GLN E CA 1
ATOM 3842 C C . GLN E 1 139 ? -43.366 13.911 24.893 1.00 96.67 884 GLN E C 1
ATOM 3843 O O . GLN E 1 139 ? -44.484 13.466 24.607 1.00 99.51 884 GLN E O 1
ATOM 3849 N N . LEU E 1 140 ? -42.712 13.539 26.002 1.00 95.10 885 LEU E N 1
ATOM 3850 C CA . LEU E 1 140 ? -43.353 12.660 26.977 1.00 91.56 885 LEU E CA 1
ATOM 3851 C C . LEU E 1 140 ? -44.694 13.226 27.425 1.00 95.98 885 LEU E C 1
ATOM 3852 O O . LEU E 1 140 ? -45.677 12.487 27.548 1.00 96.49 885 LEU E O 1
ATOM 3857 N N . ILE E 1 141 ? -44.751 14.539 27.672 1.00 92.87 886 ILE E N 1
ATOM 3858 C CA . ILE E 1 141 ? -46.026 15.196 27.950 1.00 94.22 886 ILE E CA 1
ATOM 3859 C C . ILE E 1 141 ? -46.986 15.001 26.783 1.00 96.54 886 ILE E C 1
ATOM 3860 O O . ILE E 1 141 ? -48.158 14.659 26.971 1.00 104.11 886 ILE E O 1
ATOM 3865 N N . GLN E 1 142 ? -46.490 15.201 25.560 1.00 92.73 887 GLN E N 1
ATOM 3866 C CA . GLN E 1 142 ? -47.352 15.238 24.380 1.00 93.24 887 GLN E CA 1
ATOM 3867 C C . GLN E 1 142 ? -48.021 13.894 24.103 1.00 98.66 887 GLN E C 1
ATOM 3868 O O . GLN E 1 142 ? -49.238 13.834 23.894 1.00 96.78 887 GLN E O 1
ATOM 3874 N N . GLN E 1 143 ? -47.245 12.807 24.052 1.00 100.21 888 GLN E N 1
ATOM 3875 C CA . GLN E 1 143 ? -47.850 11.499 23.806 1.00 95.79 888 GLN E CA 1
ATOM 3876 C C . GLN E 1 143 ? -48.737 11.069 24.971 1.00 98.91 888 GLN E C 1
ATOM 3877 O O . GLN E 1 143 ? -49.791 10.459 24.758 1.00 102.00 888 GLN E O 1
ATOM 3883 N N . LEU E 1 144 ? -48.347 11.393 26.207 1.00 97.79 889 LEU E N 1
ATOM 3884 C CA . LEU E 1 144 ? -49.282 11.253 27.321 1.00 98.10 889 LEU E CA 1
ATOM 3885 C C . LEU E 1 144 ? -50.517 12.120 27.099 1.00 98.57 889 LEU E C 1
ATOM 3886 O O . LEU E 1 144 ? -51.637 11.727 27.445 1.00 97.96 889 LEU E O 1
ATOM 3891 N N . ASN E 1 145 ? -50.326 13.303 26.510 1.00 98.20 890 ASN E N 1
ATOM 3892 C CA . ASN E 1 145 ? -51.441 14.195 26.208 1.00 94.46 890 ASN E CA 1
ATOM 3893 C C . ASN E 1 145 ? -52.236 13.689 25.010 1.00 96.27 890 ASN E C 1
ATOM 3894 O O . ASN E 1 145 ? -53.468 13.599 25.062 1.00 98.09 890 ASN E O 1
ATOM 3899 N N . ASP E 1 146 ? -51.542 13.378 23.911 1.00 96.06 891 ASP E N 1
ATOM 3900 C CA . ASP E 1 146 ? -52.205 12.903 22.698 1.00 94.42 891 ASP E CA 1
ATOM 3901 C C . ASP E 1 146 ? -53.112 11.719 22.996 1.00 92.54 891 ASP E C 1
ATOM 3902 O O . ASP E 1 146 ? -54.264 11.674 22.549 1.00 95.34 891 ASP E O 1
ATOM 3907 N N . GLU E 1 147 ? -52.608 10.751 23.763 1.00 92.71 892 GLU E N 1
ATOM 3908 C CA . GLU E 1 147 ? -53.391 9.556 24.051 1.00 94.78 892 GLU E CA 1
ATOM 3909 C C . GLU E 1 147 ? -54.603 9.878 24.917 1.00 99.64 892 GLU E C 1
ATOM 3910 O O . GLU E 1 147 ? -55.607 9.158 24.868 1.00 99.20 892 GLU E O 1
ATOM 3916 N N . ARG E 1 148 ? -54.534 10.959 25.698 1.00 102.28 893 ARG E N 1
ATOM 3917 C CA . ARG E 1 148 ? -55.639 11.319 26.579 1.00 97.76 893 ARG E CA 1
ATOM 3918 C C . ARG E 1 148 ? -56.828 11.852 25.792 1.00 94.08 893 ARG E C 1
ATOM 3919 O O . ARG E 1 148 ? -57.973 11.462 26.049 1.00 96.50 893 ARG E O 1
ATOM 3927 N N . LEU E 1 149 ? -56.582 12.758 24.847 1.00 90.01 894 LEU E N 1
ATOM 3928 C CA . LEU E 1 149 ? -57.649 13.241 23.984 1.00 90.48 894 LEU E CA 1
ATOM 3929 C C . LEU E 1 149 ? -58.028 12.227 22.917 1.00 92.49 894 LEU E C 1
ATOM 3930 O O . LEU E 1 149 ? -59.096 12.361 22.311 1.00 95.44 894 LEU E O 1
ATOM 3935 N N . LYS E 1 150 ? -57.179 11.223 22.672 1.00 93.99 895 LYS E N 1
ATOM 3936 C CA . LYS E 1 150 ? -57.576 10.102 21.830 1.00 93.43 895 LYS E CA 1
ATOM 3937 C C . LYS E 1 150 ? -58.542 9.172 22.552 1.00 94.79 895 LYS E C 1
ATOM 3938 O O . LYS E 1 150 ? -59.214 8.365 21.902 1.00 90.14 895 LYS E O 1
ATOM 3944 N N . ARG E 1 151 ? -58.619 9.267 23.880 1.00 98.39 896 ARG E N 1
ATOM 3945 C CA . ARG E 1 151 ? -59.612 8.521 24.643 1.00 98.93 896 ARG E CA 1
ATOM 3946 C C . ARG E 1 151 ? -60.973 9.204 24.592 1.00 97.97 896 ARG E C 1
ATOM 3947 O O . ARG E 1 151 ? -61.984 8.567 24.279 1.00 101.79 896 ARG E O 1
ATOM 3955 N N . PHE E 1 152 ? -61.012 10.508 24.881 1.00 93.99 897 PHE E N 1
ATOM 3956 C CA . PHE E 1 152 ? -62.286 11.212 24.960 1.00 94.66 897 PHE E CA 1
ATOM 3957 C C . PHE E 1 152 ? -62.971 11.320 23.600 1.00 98.02 897 PHE E C 1
ATOM 3958 O O . PHE E 1 152 ? -64.197 11.459 23.544 1.00 103.25 897 PHE E O 1
ATOM 3966 N N . ILE E 1 153 ? -62.214 11.277 22.500 1.00 91.19 898 ILE E N 1
ATOM 3967 C CA . ILE E 1 153 ? -62.839 11.323 21.177 1.00 91.01 898 ILE E CA 1
ATOM 3968 C C . ILE E 1 153 ? -63.594 10.030 20.900 1.00 100.59 898 ILE E C 1
ATOM 3969 O O . ILE E 1 153 ? -64.784 10.043 20.566 1.00 104.42 898 ILE E O 1
ATOM 3974 N N . ALA E 1 154 ? -62.913 8.892 21.045 1.00 98.35 899 ALA E N 1
ATOM 3975 C CA . ALA E 1 154 ? -63.476 7.611 20.644 1.00 94.13 899 ALA E CA 1
ATOM 3976 C C . ALA E 1 154 ? -64.530 7.091 21.610 1.00 95.70 899 ALA E C 1
ATOM 3977 O O . ALA E 1 154 ? -65.044 5.990 21.388 1.00 98.33 899 ALA E O 1
ATOM 3979 N N . GLU E 1 155 ? -64.844 7.824 22.676 1.00 93.59 900 GLU E N 1
ATOM 3980 C CA . GLU E 1 155 ? -65.959 7.501 23.557 1.00 97.71 900 GLU E CA 1
ATOM 3981 C C . GLU E 1 155 ? -67.094 8.507 23.445 1.00 105.67 900 GLU E C 1
ATOM 3982 O O . GLU E 1 155 ? -68.261 8.116 23.468 1.00 105.56 900 GLU E O 1
ATOM 3988 N N . GLU E 1 156 ? -66.782 9.800 23.314 1.00 105.57 901 GLU E N 1
ATOM 3989 C CA . GLU E 1 156 ? -67.811 10.783 22.999 1.00 101.97 901 GLU E CA 1
ATOM 3990 C C . GLU E 1 156 ? -68.341 10.606 21.583 1.00 101.54 901 GLU E C 1
ATOM 3991 O O . GLU E 1 156 ? -69.427 11.106 21.269 1.00 105.57 901 GLU E O 1
ATOM 3997 N N . GLN E 1 157 ? -67.592 9.910 20.725 1.00 95.81 902 GLN E N 1
ATOM 3998 C CA . GLN E 1 157 ? -68.125 9.477 19.438 1.00 104.97 902 GLN E CA 1
ATOM 3999 C C . GLN E 1 157 ? -69.259 8.477 19.633 1.00 116.88 902 GLN E C 1
ATOM 4000 O O . GLN E 1 157 ? -70.328 8.602 19.023 1.00 118.78 902 GLN E O 1
ATOM 4006 N N . LEU E 1 158 ? -69.038 7.475 20.491 1.00 114.61 903 LEU E N 1
ATOM 4007 C CA . LEU E 1 158 ? -70.032 6.424 20.684 1.00 111.03 903 LEU E CA 1
ATOM 4008 C C . LEU E 1 158 ? -71.300 6.965 21.334 1.00 106.79 903 LEU E C 1
ATOM 4009 O O . LEU E 1 158 ? -72.411 6.598 20.934 1.00 115.20 903 LEU E O 1
ATOM 4014 N N . LEU E 1 159 ? -71.156 7.834 22.341 1.00 103.15 904 LEU E N 1
ATOM 4015 C CA . LEU E 1 159 ? -72.324 8.422 22.993 1.00 113.04 904 LEU E CA 1
ATOM 4016 C C . LEU E 1 159 ? -73.228 9.129 21.987 1.00 116.32 904 LEU E C 1
ATOM 4017 O O . LEU E 1 159 ? -74.448 9.192 22.180 1.00 119.71 904 LEU E O 1
ATOM 4022 N N . LEU E 1 160 ? -72.650 9.654 20.906 1.00 108.92 905 LEU E N 1
ATOM 4023 C CA . LEU E 1 160 ? -73.397 10.260 19.811 1.00 108.10 905 LEU E CA 1
ATOM 4024 C C . LEU E 1 160 ? -73.727 9.258 18.712 1.00 114.04 905 LEU E C 1
ATOM 4025 O O . LEU E 1 160 ? -74.767 9.390 18.061 1.00 122.13 905 LEU E O 1
ATOM 4030 N N . GLN E 1 161 ? -72.876 8.249 18.503 1.00 112.50 906 GLN E N 1
ATOM 4031 C CA . GLN E 1 161 ? -73.168 7.220 17.506 1.00 115.71 906 GLN E CA 1
ATOM 4032 C C . GLN E 1 161 ? -74.373 6.386 17.924 1.00 116.80 906 GLN E C 1
ATOM 4033 O O . GLN E 1 161 ? -75.286 6.144 17.126 1.00 122.58 906 GLN E O 1
ATOM 4039 N N . GLU E 1 162 ? -74.368 5.910 19.171 1.00 114.09 907 GLU E N 1
ATOM 4040 C CA . GLU E 1 162 ? -75.555 5.398 19.844 1.00 114.02 907 GLU E CA 1
ATOM 4041 C C . GLU E 1 162 ? -76.780 6.218 19.469 1.00 119.04 907 GLU E C 1
ATOM 4042 O O . GLU E 1 162 ? -77.722 5.713 18.849 1.00 120.79 907 GLU E O 1
ATOM 4048 N N . ASN E 1 163 ? -76.756 7.497 19.845 1.00 118.62 908 ASN E N 1
ATOM 4049 C CA . ASN E 1 163 ? -77.807 8.425 19.447 1.00 119.60 908 ASN E CA 1
ATOM 4050 C C . ASN E 1 163 ? -77.928 8.521 17.931 1.00 123.58 908 ASN E C 1
ATOM 4051 O O . ASN E 1 163 ? -79.037 8.624 17.394 1.00 119.96 908 ASN E O 1
ATOM 4056 N N . GLY E 1 164 ? -76.795 8.480 17.225 1.00 128.95 909 GLY E N 1
ATOM 4057 C CA . GLY E 1 164 ? -76.804 8.796 15.804 1.00 130.55 909 GLY E CA 1
ATOM 4058 C C . GLY E 1 164 ? -77.647 7.838 14.987 1.00 140.40 909 GLY E C 1
ATOM 4059 O O . GLY E 1 164 ? -78.443 8.260 14.144 1.00 155.44 909 GLY E O 1
ATOM 4060 N N . THR E 1 165 ? -77.492 6.537 15.236 1.00 134.26 910 THR E N 1
ATOM 4061 C CA . THR E 1 165 ? -78.157 5.499 14.455 1.00 145.97 910 THR E CA 1
ATOM 4062 C C . THR E 1 165 ? -77.937 5.698 12.958 1.00 176.00 910 THR E C 1
ATOM 4063 O O . THR E 1 165 ? -78.779 6.289 12.273 1.00 181.02 910 THR E O 1
ATOM 4067 N N . LYS E 1 166 ? -76.789 5.210 12.452 1.00 159.68 911 LYS E N 1
ATOM 4068 C CA . LYS E 1 166 ? -76.389 5.011 11.053 1.00 154.37 911 LYS E CA 1
ATOM 4069 C C . LYS E 1 166 ? -76.561 6.277 10.190 1.00 148.53 911 LYS E C 1
ATOM 4070 O O . LYS E 1 166 ? -76.884 7.340 10.739 1.00 142.64 911 LYS E O 1
ATOM 4076 N N . PRO E 1 167 ? -76.381 6.216 8.816 1.00 147.56 912 PRO E N 1
ATOM 4077 C CA . PRO E 1 167 ? -75.799 7.354 8.079 1.00 138.69 912 PRO E CA 1
ATOM 4078 C C . PRO E 1 167 ? -75.192 8.505 8.871 1.00 134.74 912 PRO E C 1
ATOM 4079 O O . PRO E 1 167 ? -75.795 9.578 8.974 1.00 133.98 912 PRO E O 1
ATOM 4083 N N . SER E 1 168 ? -73.991 8.276 9.410 1.00 131.76 913 SER E N 1
ATOM 4084 C CA . SER E 1 168 ? -73.046 9.304 9.849 1.00 120.91 913 SER E CA 1
ATOM 4085 C C . SER E 1 168 ? -73.681 10.583 10.383 1.00 101.99 913 SER E C 1
ATOM 4086 O O . SER E 1 168 ? -73.853 11.552 9.636 1.00 95.84 913 SER E O 1
ATOM 4089 N N . SER E 1 169 ? -74.021 10.608 11.673 1.00 106.39 914 SER E N 1
ATOM 4090 C CA . SER E 1 169 ? -74.559 11.831 12.255 1.00 110.93 914 SER E CA 1
ATOM 4091 C C . SER E 1 169 ? -73.459 12.826 12.600 1.00 107.88 914 SER E C 1
ATOM 4092 O O . SER E 1 169 ? -73.754 13.998 12.862 1.00 100.93 914 SER E O 1
ATOM 4095 N N . MET E 1 170 ? -72.200 12.388 12.594 1.00 109.78 915 MET E N 1
ATOM 4096 C CA . MET E 1 170 ? -71.060 13.223 12.953 1.00 109.07 915 MET E CA 1
ATOM 4097 C C . MET E 1 170 ? -70.224 13.622 11.741 1.00 98.27 915 MET E C 1
ATOM 4098 O O . MET E 1 170 ? -69.837 14.788 11.612 1.00 87.81 915 MET E O 1
ATOM 4103 N N . GLU E 1 171 ? -69.943 12.663 10.850 1.00 100.72 916 GLU E N 1
ATOM 4104 C CA . GLU E 1 171 ? -69.115 12.917 9.672 1.00 95.26 916 GLU E CA 1
ATOM 4105 C C . GLU E 1 171 ? -69.592 14.134 8.888 1.00 90.80 916 GLU E C 1
ATOM 4106 O O . GLU E 1 171 ? -68.783 14.850 8.286 1.00 96.05 916 GLU E O 1
ATOM 4112 N N . LEU E 1 172 ? -70.903 14.384 8.887 1.00 91.94 917 LEU E N 1
ATOM 4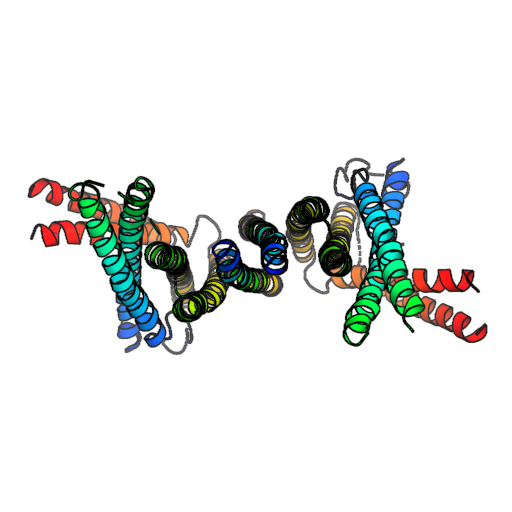113 C CA . LEU E 1 172 ? -71.447 15.536 8.177 1.00 88.65 917 LEU E CA 1
ATOM 4114 C C . LEU E 1 172 ? -70.748 16.821 8.599 1.00 91.59 917 LEU E C 1
ATOM 4115 O O . LEU E 1 172 ? -70.302 17.607 7.756 1.00 93.67 917 LEU E O 1
ATOM 4120 N N . VAL E 1 173 ? -70.633 17.042 9.911 1.00 90.29 918 VAL E N 1
ATOM 4121 C CA . VAL E 1 173 ? -69.919 18.212 10.413 1.00 90.65 918 VAL E CA 1
ATOM 4122 C C . VAL E 1 173 ? -68.438 18.133 10.063 1.00 95.43 918 VAL E C 1
ATOM 4123 O O . VAL E 1 173 ? -67.783 19.163 9.861 1.00 90.83 918 VAL E O 1
ATOM 4127 N N . GLY E 1 174 ? -67.888 16.919 9.974 1.00 100.70 919 GLY E N 1
ATOM 4128 C CA . GLY E 1 174 ? -66.486 16.773 9.622 1.00 94.74 919 GLY E CA 1
ATOM 4129 C C . GLY E 1 174 ? -66.182 17.202 8.206 1.00 93.43 919 GLY E C 1
ATOM 4130 O O . GLY E 1 174 ? -65.099 17.728 7.933 1.00 98.01 919 GLY E O 1
ATOM 4131 N N . ARG E 1 175 ? -67.122 16.989 7.290 1.00 89.57 920 ARG E N 1
ATOM 4132 C CA . ARG E 1 175 ? -66.974 17.519 5.946 1.00 94.91 920 ARG E CA 1
ATOM 4133 C C . ARG E 1 175 ? -67.325 18.997 5.884 1.00 97.46 920 ARG E C 1
ATOM 4134 O O . ARG E 1 175 ? -66.929 19.678 4.932 1.00 101.31 920 ARG E O 1
ATOM 4142 N N . ILE E 1 176 ? -68.048 19.506 6.883 1.00 97.22 921 ILE E N 1
ATOM 4143 C CA . ILE E 1 176 ? -68.349 20.933 6.943 1.00 102.55 921 ILE E CA 1
ATOM 4144 C C . ILE E 1 176 ? -67.083 21.729 7.233 1.00 104.24 921 ILE E C 1
ATOM 4145 O O . ILE E 1 176 ? -66.721 22.649 6.490 1.00 107.06 921 ILE E O 1
ATOM 4150 N N . GLU E 1 177 ? -66.393 21.387 8.324 1.00 101.92 922 GLU E N 1
ATOM 4151 C CA . GLU E 1 177 ? -65.290 22.223 8.783 1.00 101.55 922 GLU E CA 1
ATOM 4152 C C . GLU E 1 177 ? -64.132 22.213 7.800 1.00 103.28 922 GLU E C 1
ATOM 4153 O O . GLU E 1 177 ? -63.355 23.172 7.747 1.00 108.74 922 GLU E O 1
ATOM 4159 N N . ASN E 1 178 ? -63.991 21.138 7.025 1.00 98.00 923 ASN E N 1
ATOM 4160 C CA . ASN E 1 178 ? -63.096 21.176 5.877 1.00 105.34 923 ASN E CA 1
ATOM 4161 C C . ASN E 1 178 ? -63.498 22.292 4.922 1.00 112.86 923 ASN E C 1
ATOM 4162 O O . ASN E 1 178 ? -62.651 23.051 4.439 1.00 119.24 923 ASN E O 1
ATOM 4167 N N . LEU E 1 179 ? -64.801 22.410 4.651 1.00 112.10 924 LEU E N 1
ATOM 4168 C CA . LEU E 1 179 ? -65.285 23.423 3.718 1.00 109.88 924 LEU E CA 1
ATOM 4169 C C . LEU E 1 179 ? -65.158 24.822 4.308 1.00 106.65 924 LEU E C 1
ATOM 4170 O O . LEU E 1 179 ? -64.636 25.735 3.658 1.00 112.95 924 LEU E O 1
ATOM 4175 N N . ASN E 1 180 ? -65.631 25.010 5.543 1.00 103.77 925 ASN E N 1
ATOM 4176 C CA . ASN E 1 180 ? -65.541 26.310 6.196 1.00 103.26 925 ASN E CA 1
ATOM 4177 C C . ASN E 1 180 ? -64.102 26.757 6.413 1.00 114.32 925 ASN E C 1
ATOM 4178 O O . ASN E 1 180 ? -63.875 27.934 6.715 1.00 122.99 925 ASN E O 1
ATOM 4183 N N . LYS E 1 181 ? -63.133 25.853 6.273 1.00 112.09 926 LYS E N 1
ATOM 4184 C CA . LYS E 1 181 ? -61.727 26.219 6.339 1.00 110.26 926 LYS E CA 1
ATOM 4185 C C . LYS E 1 181 ? -61.164 26.606 4.979 1.00 116.27 926 LYS E C 1
ATOM 4186 O O . LYS E 1 181 ? -60.128 27.279 4.920 1.00 128.57 926 LYS E O 1
ATOM 4192 N N . LEU E 1 182 ? -61.824 26.200 3.890 1.00 116.73 927 LEU E N 1
ATOM 4193 C CA . LEU E 1 182 ? -61.469 26.693 2.564 1.00 124.19 927 LEU E CA 1
ATOM 4194 C C . LEU E 1 182 ? -62.095 28.055 2.295 1.00 136.09 927 LEU E C 1
ATOM 4195 O O . LEU E 1 182 ? -61.476 28.908 1.648 1.00 149.05 927 LEU E O 1
ATOM 4200 N N . ILE E 1 183 ? -63.327 28.263 2.764 1.00 133.21 928 ILE E N 1
ATOM 4201 C CA . ILE E 1 183 ? -64.011 29.547 2.654 1.00 130.59 928 ILE E CA 1
ATOM 4202 C C . ILE E 1 183 ? -63.092 30.629 3.196 1.00 146.97 928 ILE E C 1
ATOM 4203 O O . ILE E 1 183 ? -62.745 31.579 2.487 1.00 161.49 928 ILE E O 1
ATOM 4208 N N . ASP E 1 184 ? -62.671 30.468 4.451 1.00 142.53 929 ASP E N 1
ATOM 4209 C CA . ASP E 1 184 ? -61.778 31.440 5.068 1.00 152.66 929 ASP E CA 1
ATOM 4210 C C . ASP E 1 184 ? -60.467 31.544 4.300 1.00 165.09 929 ASP E C 1
ATOM 4211 O O . ASP E 1 184 ? -59.894 32.633 4.176 1.00 177.33 929 ASP E O 1
ATOM 4216 N N . GLU E 1 185 ? -59.977 30.417 3.777 1.00 158.93 930 GLU E N 1
ATOM 4217 C CA . GLU E 1 185 ? -58.797 30.449 2.922 1.00 162.74 930 GLU E CA 1
ATOM 4218 C C . GLU E 1 185 ? -59.046 31.290 1.678 1.00 174.91 930 GLU E C 1
ATOM 4219 O O . GLU E 1 185 ? -58.176 32.056 1.250 1.00 185.25 930 GLU E O 1
ATOM 4225 N N . ARG E 1 186 ? -60.233 31.163 1.084 1.00 168.42 931 ARG E N 1
ATOM 4226 C CA . ARG E 1 186 ? -60.574 32.009 -0.053 1.00 175.78 931 ARG E CA 1
ATOM 4227 C C . ARG E 1 186 ? -60.816 33.447 0.386 1.00 194.79 931 ARG E C 1
ATOM 4228 O O . ARG E 1 186 ? -60.525 34.387 -0.364 1.00 214.93 931 ARG E O 1
ATOM 4236 N N . ASP E 1 187 ? -61.357 33.639 1.593 1.00 188.22 932 ASP E N 1
ATOM 4237 C CA . ASP E 1 187 ? -61.448 34.984 2.153 1.00 205.49 932 ASP E CA 1
ATOM 4238 C C . ASP E 1 187 ? -60.079 35.643 2.214 1.00 224.46 932 ASP E C 1
ATOM 4239 O O . ASP E 1 187 ? -59.937 36.827 1.891 1.00 241.66 932 ASP E O 1
ATOM 4244 N N . SER E 1 188 ? -59.056 34.885 2.614 1.00 216.73 933 SER E N 1
ATOM 4245 C CA . SER E 1 188 ? -57.706 35.433 2.687 1.00 230.94 933 SER E CA 1
ATOM 4246 C C . SER E 1 188 ? -57.221 35.866 1.311 1.00 251.22 933 SER E C 1
ATOM 4247 O O . SER E 1 188 ? -56.606 36.928 1.162 1.00 266.85 933 SER E O 1
ATOM 4250 N N . GLU E 1 189 ? -57.488 35.047 0.291 1.00 238.32 934 GLU E N 1
ATOM 4251 C CA . GLU E 1 189 ? -57.134 35.410 -1.076 1.00 248.59 934 GLU E CA 1
ATOM 4252 C C . GLU E 1 189 ? -57.769 36.741 -1.459 1.00 265.68 934 GLU E C 1
ATOM 4253 O O . GLU E 1 189 ? -57.072 37.687 -1.836 1.00 284.09 934 GLU E O 1
ATOM 4259 N N . ILE E 1 190 ? -59.096 36.840 -1.334 1.00 256.69 935 ILE E N 1
ATOM 4260 C CA . ILE E 1 190 ? -59.777 38.112 -1.576 1.00 268.41 935 ILE E CA 1
ATOM 4261 C C . ILE E 1 190 ? -59.204 39.204 -0.681 1.00 280.21 935 ILE E C 1
ATOM 4262 O O . ILE E 1 190 ? -59.013 40.347 -1.115 1.00 295.63 935 ILE E O 1
ATOM 4267 N N . GLU E 1 191 ? -58.894 38.864 0.573 1.00 278.23 936 GLU E N 1
ATOM 4268 C CA . GLU E 1 191 ? -58.400 39.873 1.505 1.00 292.56 936 GLU E CA 1
ATOM 4269 C C . GLU E 1 191 ? -57.030 40.386 1.077 1.00 319.04 936 GLU E C 1
ATOM 4270 O O . GLU E 1 191 ? -56.801 41.600 1.025 1.00 338.03 936 GLU E O 1
ATOM 4276 N N . MET E 1 192 ? -56.102 39.474 0.773 1.00 310.42 937 MET E N 1
ATOM 4277 C CA . MET E 1 192 ? -54.856 39.888 0.136 1.00 327.57 937 MET E CA 1
ATOM 4278 C C . MET E 1 192 ? -55.136 40.594 -1.184 1.00 344.95 937 MET E C 1
ATOM 4279 O O . MET E 1 192 ? -54.524 41.624 -1.492 1.00 366.66 937 MET E O 1
ATOM 4284 N N . LEU E 1 193 ? -56.075 40.061 -1.969 1.00 334.92 938 LEU E N 1
ATOM 4285 C CA . LEU E 1 193 ? -56.487 40.695 -3.214 1.00 347.33 938 LEU E CA 1
ATOM 4286 C C . LEU E 1 193 ? -57.251 41.992 -2.984 1.00 362.07 938 LEU E C 1
ATOM 4287 O O . LEU E 1 193 ? -57.561 42.679 -3.962 1.00 369.98 938 LEU E O 1
ATOM 4292 N N . LYS E 1 194 ? -57.568 42.313 -1.728 1.00 312.29 939 LYS E N 1
ATOM 4293 C CA . LYS E 1 194 ? -58.171 43.578 -1.279 1.00 299.35 939 LYS E CA 1
ATOM 4294 C C . LYS E 1 194 ? -58.829 44.431 -2.362 1.00 283.66 939 LYS E C 1
ATOM 4295 O O . LYS E 1 194 ? -58.182 45.288 -2.962 1.00 274.57 939 LYS E O 1
ATOM 4301 N N . TYR F 2 49 ? -15.476 5.517 18.818 1.00 128.63 49 TYR F N 1
ATOM 4302 C CA . TYR F 2 49 ? -15.088 6.899 18.563 1.00 131.71 49 TYR F CA 1
ATOM 4303 C C . TYR F 2 49 ? -15.713 7.819 19.606 1.00 134.56 49 TYR F C 1
ATOM 4304 O O . TYR F 2 49 ? -15.627 7.578 20.809 1.00 130.25 49 TYR F O 1
ATOM 4313 N N . ASP F 2 50 ? -16.338 8.888 19.110 1.00 139.47 50 ASP F N 1
ATOM 4314 C CA . ASP F 2 50 ? -17.250 9.710 19.894 1.00 144.79 50 ASP F CA 1
ATOM 4315 C C . ASP F 2 50 ? -18.595 9.924 19.216 1.00 146.30 50 ASP F C 1
ATOM 4316 O O . ASP F 2 50 ? -19.557 10.292 19.900 1.00 147.78 50 ASP F O 1
ATOM 4321 N N . GLU F 2 51 ? -18.690 9.718 17.899 1.00 142.59 51 GLU F N 1
ATOM 4322 C CA . GLU F 2 51 ? -19.992 9.623 17.250 1.00 143.85 51 GLU F CA 1
ATOM 4323 C C . GLU F 2 51 ? -20.743 8.391 17.736 1.00 139.22 51 GLU F C 1
ATOM 4324 O O . GLU F 2 51 ? -21.973 8.410 17.864 1.00 141.67 51 GLU F O 1
ATOM 4330 N N . ILE F 2 52 ? -20.013 7.304 18.001 1.00 134.53 52 ILE F N 1
ATOM 4331 C CA . ILE F 2 52 ? -20.611 6.127 18.619 1.00 132.07 52 ILE F CA 1
ATOM 4332 C C . ILE F 2 52 ? -21.158 6.485 19.994 1.00 131.13 52 ILE F C 1
ATOM 4333 O O . ILE F 2 52 ? -22.170 5.929 20.439 1.00 129.13 52 ILE F O 1
ATOM 4338 N N . PHE F 2 53 ? -20.515 7.438 20.674 1.00 133.31 53 PHE F N 1
ATOM 4339 C CA . PHE F 2 53 ? -21.011 7.910 21.962 1.00 135.49 53 PHE F CA 1
ATOM 4340 C C . PHE F 2 53 ? -22.263 8.765 21.800 1.00 142.27 53 PHE F C 1
ATOM 4341 O O . PHE F 2 53 ? -23.174 8.703 22.632 1.00 149.06 53 PHE F O 1
ATOM 4349 N N . THR F 2 54 ? -22.321 9.585 20.747 1.00 149.58 54 THR F N 1
ATOM 4350 C CA . THR F 2 54 ? -23.510 10.402 20.527 1.00 148.56 54 THR F CA 1
ATOM 4351 C C . THR F 2 54 ? -24.724 9.532 20.233 1.00 145.41 54 THR F C 1
ATOM 4352 O O . THR F 2 54 ? -25.834 9.836 20.686 1.00 145.67 54 THR F O 1
ATOM 4356 N N . GLU F 2 55 ? -24.532 8.446 19.478 1.00 133.91 55 GLU F N 1
ATOM 4357 C CA . GLU F 2 55 ? -25.615 7.496 19.248 1.00 125.44 55 GLU F CA 1
ATOM 4358 C C . GLU F 2 55 ? -26.205 7.012 20.565 1.00 124.45 55 GLU F C 1
ATOM 4359 O O . GLU F 2 55 ? -27.425 6.861 20.690 1.00 126.29 55 GLU F O 1
ATOM 4365 N N . ASN F 2 56 ? -25.350 6.764 21.560 1.00 131.04 56 ASN F N 1
ATOM 4366 C CA . ASN F 2 56 ? -25.838 6.463 22.901 1.00 129.34 56 ASN F CA 1
ATOM 4367 C C . ASN F 2 56 ? -26.695 7.601 23.436 1.00 128.36 56 ASN F C 1
ATOM 4368 O O . ASN F 2 56 ? -27.800 7.379 23.941 1.00 126.35 56 ASN F O 1
ATOM 4373 N N . ILE F 2 57 ? -26.207 8.836 23.314 1.00 128.82 57 ILE F N 1
ATOM 4374 C CA . ILE F 2 57 ? -26.826 9.950 24.013 1.00 128.07 57 ILE F CA 1
ATOM 4375 C C . ILE F 2 57 ? -28.183 10.297 23.410 1.00 116.61 57 ILE F C 1
ATOM 4376 O O . ILE F 2 57 ? -28.991 10.982 24.052 1.00 107.26 57 ILE F O 1
ATOM 4381 N N . LYS F 2 58 ? -28.462 9.820 22.196 1.00 117.19 58 LYS F N 1
ATOM 4382 C CA . LYS F 2 58 ? -29.741 10.020 21.527 1.00 115.51 58 LYS F CA 1
ATOM 4383 C C . LYS F 2 58 ? -30.639 8.791 21.591 1.00 112.77 58 LYS F C 1
ATOM 4384 O O . LYS F 2 58 ? -31.862 8.931 21.691 1.00 114.88 58 LYS F O 1
ATOM 4390 N N . LEU F 2 59 ? -30.063 7.586 21.527 1.00 109.73 59 LEU F N 1
ATOM 4391 C CA . LEU F 2 59 ? -30.865 6.371 21.644 1.00 101.58 59 LEU F CA 1
ATOM 4392 C C . LEU F 2 59 ? -31.467 6.243 23.035 1.00 101.41 59 LEU F C 1
ATOM 4393 O O . LEU F 2 59 ? -32.622 5.828 23.184 1.00 105.08 59 LEU F O 1
ATOM 4398 N N . LYS F 2 60 ? -30.690 6.582 24.068 1.00 100.39 60 LYS F N 1
ATOM 4399 C CA . LYS F 2 60 ? -31.199 6.537 25.435 1.00 103.95 60 LYS F CA 1
ATOM 4400 C C . LYS F 2 60 ? -32.416 7.436 25.607 1.00 106.38 60 LYS F C 1
ATOM 4401 O O . LYS F 2 60 ? -33.284 7.155 26.441 1.00 108.61 60 LYS F O 1
ATOM 4407 N N . LEU F 2 61 ? -32.501 8.515 24.826 1.00 107.71 61 LEU F N 1
ATOM 4408 C CA . LEU F 2 61 ? -33.700 9.345 24.835 1.00 102.02 61 LEU F CA 1
ATOM 4409 C C . LEU F 2 61 ? -34.785 8.754 23.947 1.00 97.46 61 LEU F C 1
ATOM 4410 O O . LEU F 2 61 ? -35.943 8.651 24.361 1.00 98.04 61 LEU F O 1
ATOM 4415 N N . GLN F 2 62 ? -34.425 8.364 22.720 1.00 97.05 62 GLN F N 1
ATOM 4416 C CA . GLN F 2 62 ? -35.410 7.819 21.791 1.00 97.90 62 GLN F CA 1
ATOM 4417 C C . GLN F 2 62 ? -36.110 6.595 22.372 1.00 102.93 62 GLN F C 1
ATOM 4418 O O . GLN F 2 62 ? -37.304 6.390 22.131 1.00 98.88 62 GLN F O 1
ATOM 4424 N N . VAL F 2 63 ? -35.390 5.783 23.149 1.00 104.65 63 VAL F N 1
ATOM 4425 C CA . VAL F 2 63 ? -36.017 4.660 23.843 1.00 95.34 63 VAL F CA 1
ATOM 4426 C C . VAL F 2 63 ? -37.009 5.170 24.882 1.00 98.98 63 VAL F C 1
ATOM 4427 O O . VAL F 2 63 ? -38.132 4.664 24.998 1.00 102.80 63 VAL F O 1
ATOM 4431 N N . GLN F 2 64 ? -36.611 6.197 25.639 1.00 98.94 64 GLN F N 1
ATOM 4432 C CA . GLN F 2 64 ? -37.438 6.699 26.734 1.00 93.88 64 GLN F CA 1
ATOM 4433 C C . GLN F 2 64 ? -38.766 7.249 26.223 1.00 99.63 64 GLN F C 1
ATOM 4434 O O . GLN F 2 64 ? -39.818 7.022 26.831 1.00 100.80 64 GLN F O 1
ATOM 4440 N N . GLU F 2 65 ? -38.735 7.990 25.109 1.00 102.96 65 GLU F N 1
ATOM 4441 C CA . GLU F 2 65 ? -39.976 8.502 24.534 1.00 98.37 65 GLU F CA 1
ATOM 4442 C C . GLU F 2 65 ? -40.869 7.363 24.068 1.00 100.88 65 GLU F C 1
ATOM 4443 O O . GLU F 2 65 ? -42.094 7.415 24.232 1.00 104.81 65 GLU F O 1
ATOM 4449 N N . TYR F 2 66 ? -40.274 6.324 23.480 1.00 96.48 66 TYR F N 1
ATOM 4450 C CA . TYR F 2 66 ? -41.062 5.176 23.055 1.00 96.91 66 TYR F CA 1
ATOM 4451 C C . TYR F 2 66 ? -41.603 4.414 24.257 1.00 94.99 66 TYR F C 1
ATOM 4452 O O . TYR F 2 66 ? -42.652 3.767 24.161 1.00 92.51 66 TYR F O 1
ATOM 4461 N N . GLU F 2 67 ? -40.905 4.488 25.393 1.00 93.36 67 GLU F N 1
ATOM 4462 C CA . GLU F 2 67 ? -41.362 3.812 26.602 1.00 94.21 67 GLU F CA 1
ATOM 4463 C C . GLU F 2 67 ? -42.690 4.383 27.085 1.00 103.05 67 GLU F C 1
ATOM 4464 O O . GLU F 2 67 ? -43.613 3.634 27.426 1.00 109.92 67 GLU F O 1
ATOM 4470 N N . THR F 2 68 ? -42.808 5.714 27.122 1.00 99.17 68 THR F N 1
ATOM 4471 C CA . THR F 2 68 ? -44.027 6.333 27.629 1.00 97.47 68 THR F CA 1
ATOM 4472 C C . THR F 2 68 ? -45.136 6.382 26.587 1.00 98.65 68 THR F C 1
ATOM 4473 O O . THR F 2 68 ? -46.301 6.561 26.956 1.00 104.10 68 THR F O 1
ATOM 4477 N N . GLU F 2 69 ? -44.803 6.252 25.301 1.00 93.82 69 GLU F N 1
ATOM 4478 C CA . GLU F 2 69 ? -45.844 6.033 24.302 1.00 94.21 69 GLU F CA 1
ATOM 4479 C C . GLU F 2 69 ? -46.508 4.679 24.502 1.00 94.40 69 GLU F C 1
ATOM 4480 O O . GLU F 2 69 ? -47.726 4.545 24.338 1.00 97.30 69 GLU F O 1
ATOM 4486 N N . ILE F 2 70 ? -45.720 3.665 24.864 1.00 95.83 70 ILE F N 1
ATOM 4487 C CA . ILE F 2 70 ? -46.252 2.316 25.020 1.00 92.87 70 ILE F CA 1
ATOM 4488 C C . ILE F 2 70 ? -47.181 2.247 26.225 1.00 91.71 70 ILE F C 1
ATOM 4489 O O . ILE F 2 70 ? -48.306 1.742 26.132 1.00 96.30 70 ILE F O 1
ATOM 4494 N N . GLU F 2 71 ? -46.725 2.754 27.374 1.00 91.10 71 GLU F N 1
ATOM 4495 C CA . GLU F 2 71 ? -47.588 2.809 28.548 1.00 96.05 71 GLU F CA 1
ATOM 4496 C C . GLU F 2 71 ? -48.828 3.652 28.280 1.00 101.42 71 GLU F C 1
ATOM 4497 O O . GLU F 2 71 ? -49.936 3.284 28.688 1.00 105.57 71 GLU F O 1
ATOM 4503 N N . SER F 2 72 ? -48.662 4.786 27.592 1.00 99.24 72 SER F N 1
ATOM 4504 C CA . SER F 2 72 ? -49.813 5.608 27.231 1.00 97.71 72 SER F CA 1
ATOM 4505 C C . SER F 2 72 ? -50.771 4.844 26.328 1.00 99.96 72 SER F C 1
ATOM 4506 O O . SER F 2 72 ? -51.993 4.992 26.439 1.00 105.70 72 SER F O 1
ATOM 4509 N N . LEU F 2 73 ? -50.232 4.016 25.431 1.00 98.07 73 LEU F N 1
ATOM 4510 C CA . LEU F 2 73 ? -51.075 3.316 24.470 1.00 94.35 73 LEU F CA 1
ATOM 4511 C C . LEU F 2 73 ? -51.918 2.248 25.150 1.00 93.18 73 LEU F C 1
ATOM 4512 O O . LEU F 2 73 ? -53.081 2.040 24.788 1.00 95.91 73 LEU F O 1
ATOM 4517 N N . GLU F 2 74 ? -51.347 1.549 26.130 1.00 92.82 74 GLU F N 1
ATOM 4518 C CA . GLU F 2 74 ? -52.156 0.633 26.921 1.00 96.10 74 GLU F CA 1
ATOM 4519 C C . GLU F 2 74 ? -53.133 1.387 27.811 1.00 98.37 74 GLU F C 1
ATOM 4520 O O . GLU F 2 74 ? -54.227 0.885 28.094 1.00 106.74 74 GLU F O 1
ATOM 4526 N N . LYS F 2 75 ? -52.770 2.598 28.242 1.00 100.85 75 LYS F N 1
ATOM 4527 C CA . LYS F 2 75 ? -53.653 3.389 29.090 1.00 105.79 75 LYS F CA 1
ATOM 4528 C C . LYS F 2 75 ? -54.898 3.867 28.351 1.00 100.48 75 LYS F C 1
ATOM 4529 O O . LYS F 2 75 ? -55.849 4.315 29.000 1.00 107.09 75 LYS F O 1
ATOM 4535 N N . VAL F 2 76 ? -54.917 3.787 27.017 1.00 96.86 76 VAL F N 1
ATOM 4536 C CA . VAL F 2 76 ? -56.138 4.016 26.251 1.00 98.69 76 VAL F CA 1
ATOM 4537 C C . VAL F 2 76 ? -56.800 2.709 25.846 1.00 106.76 76 VAL F C 1
ATOM 4538 O O . VAL F 2 76 ? -57.927 2.730 25.328 1.00 116.58 76 VAL F O 1
ATOM 4542 N N . ILE F 2 77 ? -56.132 1.577 26.046 1.00 103.90 77 ILE F N 1
ATOM 4543 C CA . ILE F 2 77 ? -56.748 0.273 25.827 1.00 102.93 77 ILE F CA 1
ATOM 4544 C C . ILE F 2 77 ? -57.490 -0.197 27.070 1.00 105.39 77 ILE F C 1
ATOM 4545 O O . ILE F 2 77 ? -58.644 -0.629 26.993 1.00 111.13 77 ILE F O 1
ATOM 4550 N N . ASP F 2 78 ? -56.846 -0.104 28.236 1.00 103.27 78 ASP F N 1
ATOM 4551 C CA . ASP F 2 78 ? -57.444 -0.558 29.486 1.00 109.93 78 ASP F CA 1
ATOM 4552 C C . ASP F 2 78 ? -58.536 0.373 29.998 1.00 120.31 78 ASP F C 1
ATOM 4553 O O . ASP F 2 78 ? -59.085 0.117 31.075 1.00 130.80 78 ASP F O 1
ATOM 4558 N N . MET F 2 79 ? -58.855 1.440 29.265 1.00 118.08 79 MET F N 1
ATOM 4559 C CA . MET F 2 79 ? -60.001 2.294 29.552 1.00 122.24 79 MET F CA 1
ATOM 4560 C C . MET F 2 79 ? -61.176 2.023 28.622 1.00 124.83 79 MET F C 1
ATOM 4561 O O . MET F 2 79 ? -62.218 2.674 28.752 1.00 126.37 79 MET F O 1
ATOM 4566 N N . LEU F 2 80 ? -61.031 1.084 27.685 1.00 122.66 80 LEU F N 1
ATOM 4567 C CA . LEU F 2 80 ? -62.100 0.711 26.766 1.00 126.97 80 LEU F CA 1
ATOM 4568 C C . LEU F 2 80 ? -62.960 -0.427 27.303 1.00 136.98 80 LEU F C 1
ATOM 4569 O O . LEU F 2 80 ? -64.179 -0.413 27.112 1.00 138.21 80 LEU F O 1
ATOM 4574 N N . GLN F 2 81 ? -62.356 -1.411 27.976 1.00 138.43 81 GLN F N 1
ATOM 4575 C CA . GLN F 2 81 ? -63.142 -2.406 28.701 1.00 140.87 81 GLN F CA 1
ATOM 4576 C C . GLN F 2 81 ? -64.030 -1.756 29.749 1.00 146.76 81 GLN F C 1
ATOM 4577 O O . GLN F 2 81 ? -65.039 -2.345 30.157 1.00 146.12 81 GLN F O 1
ATOM 4583 N N . LYS F 2 82 ? -63.668 -0.559 30.197 1.00 142.33 82 LYS F N 1
ATOM 4584 C CA . LYS F 2 82 ? -64.518 0.215 31.082 1.00 138.52 82 LYS F CA 1
ATOM 4585 C C . LYS F 2 82 ? -65.462 1.121 30.306 1.00 137.69 82 LYS F C 1
ATOM 4586 O O . LYS F 2 82 ? -66.483 1.555 30.854 1.00 139.88 82 LYS F O 1
ATOM 4592 N N . ASN F 2 83 ? -65.133 1.415 29.046 1.00 135.09 83 ASN F N 1
ATOM 4593 C CA . ASN F 2 83 ? -66.088 2.029 28.132 1.00 139.50 83 ASN F CA 1
ATOM 4594 C C . ASN F 2 83 ? -66.993 0.981 27.498 1.00 142.65 83 ASN F C 1
ATOM 4595 O O . ASN F 2 83 ? -68.192 1.220 27.316 1.00 151.92 83 ASN F O 1
ATOM 4600 N N . ARG F 2 84 ? -66.433 -0.184 27.158 1.00 131.26 84 ARG F N 1
ATOM 4601 C CA . ARG F 2 84 ? -67.216 -1.243 26.529 1.00 134.36 84 ARG F CA 1
ATOM 4602 C C . ARG F 2 84 ? -68.395 -1.663 27.395 1.00 143.41 84 ARG F C 1
ATOM 4603 O O . ARG F 2 84 ? -69.469 -1.976 26.869 1.00 148.61 84 ARG F O 1
ATOM 4611 N N . GLU F 2 85 ? -68.227 -1.654 28.717 1.00 145.01 85 GLU F N 1
ATOM 4612 C CA . GLU F 2 85 ? -69.334 -2.030 29.587 1.00 152.67 85 GLU F CA 1
ATOM 4613 C C . GLU F 2 85 ? -70.347 -0.901 29.727 1.00 158.46 85 GLU F C 1
ATOM 4614 O O . GLU F 2 85 ? -71.555 -1.144 29.657 1.00 163.39 85 GLU F O 1
ATOM 4620 N N . ALA F 2 86 ? -69.874 0.338 29.909 1.00 159.20 86 ALA F N 1
ATOM 4621 C CA . ALA F 2 86 ? -70.780 1.464 30.124 1.00 160.25 86 ALA F CA 1
ATOM 4622 C C . ALA F 2 86 ? -71.746 1.646 28.962 1.00 165.52 86 ALA F C 1
ATOM 4623 O O . ALA F 2 86 ? -72.869 2.126 29.160 1.00 166.48 86 ALA F O 1
ATOM 4625 N N . SER F 2 87 ? -71.333 1.277 27.749 1.00 164.91 87 SER F N 1
ATOM 4626 C CA . SER F 2 87 ? -72.241 1.329 26.610 1.00 164.81 87 SER F CA 1
ATOM 4627 C C . SER F 2 87 ? -73.287 0.225 26.701 1.00 173.92 87 SER F C 1
ATOM 4628 O O . SER F 2 87 ? -74.487 0.499 26.815 1.00 181.94 87 SER F O 1
ATOM 4631 N N . LEU F 2 88 ? -72.846 -1.037 26.671 1.00 167.41 88 LEU F N 1
ATOM 4632 C CA . LEU F 2 88 ? -73.765 -2.163 26.802 1.00 169.99 88 LEU F CA 1
ATOM 4633 C C . LEU F 2 88 ? -74.506 -2.164 28.136 1.00 171.89 88 LEU F C 1
ATOM 4634 O O . LEU F 2 88 ? -75.477 -2.913 28.287 1.00 174.31 88 LEU F O 1
ATOM 4639 N N . GLU F 2 89 ? -74.072 -1.348 29.101 1.00 172.71 89 GLU F N 1
ATOM 4640 C CA . GLU F 2 89 ? -74.872 -1.110 30.299 1.00 173.54 89 GLU F CA 1
ATOM 4641 C C . GLU F 2 89 ? -76.043 -0.182 29.992 1.00 175.97 89 GLU F C 1
ATOM 4642 O O . GLU F 2 89 ? -77.144 -0.361 30.527 1.00 175.90 89 GLU F O 1
ATOM 4648 N N . VAL F 2 90 ? -75.831 0.791 29.106 1.00 181.31 90 VAL F N 1
ATOM 4649 C CA . VAL F 2 90 ? -76.839 1.778 28.745 1.00 184.90 90 VAL F CA 1
ATOM 4650 C C . VAL F 2 90 ? -77.331 1.588 27.311 1.00 184.12 90 VAL F C 1
ATOM 4651 O O . VAL F 2 90 ? -78.122 2.399 26.816 1.00 188.36 90 VAL F O 1
ATOM 4655 N N . VAL F 2 91 ? -76.899 0.524 26.632 1.00 181.81 91 VAL F N 1
ATOM 4656 C CA . VAL F 2 91 ? -77.422 0.212 25.299 1.00 186.02 91 VAL F CA 1
ATOM 4657 C C . VAL F 2 91 ? -78.876 -0.229 25.410 1.00 194.73 91 VAL F C 1
ATOM 4658 O O . VAL F 2 91 ? -79.787 0.498 25.012 1.00 198.05 91 VAL F O 1
#

GO terms:
  GO:0061163 endoplasmic reticulum polarization (P, IDA)
  GO:0005737 cytoplasm (C, HDA)
  GO:0005935 cellular bud neck (C, IPI)
  GO:0005515 protein binding (F, IPI)

Radius of gyration: 30.4 Å; Cα contacts (8 Å, |Δi|>4): 400; chains: 6; bounding box: 69×82×68 Å

B-factor: mean 122.32, std 42.52, range [30.0, 383.6]

Solvent-accessible surface area: 34887 Å² total; per-residue (Å²): 129,78,78,67,64,46,106,138,60,77,33,57,147,38,178,83,17,91,67,5,19,65,82,2,54,70,33,43,66,55,0,97,134,20,25,48,70,6,56,100,82,28,168,156,162,170,62,62,34,124,8,14,9,29,25,4,72,18,3,61,43,16,6,98,12,7,48,58,10,6,95,6,36,27,113,5,40,34,0,9,38,27,48,48,41,100,158,67,149,106,27,79,51,164,92,28,72,33,109,31,119,98,10,65,147,75,23,89,78,57,39,33,77,36,113,129,113,208,146,59,34,102,55,107,111,3,38,145,31,47,107,61,43,67,87,0,40,99,15,14,60,72,0,27,66,28,0,58,108,2,25,98,13,4,128,132,2,16,112,36,26,107,148,20,122,175,162,130,54,56,156,59,21,45,86,136,5,91,75,20,0,84,57,4,29,87,8,20,44,59,9,14,96,30,78,33,82,15,22,60,27,18,8,68,22,33,60,103,44,98,180,100,38,21,45,111,28,17,7,185,7,30,86,30,12,73,95,16,91,89,70,46,65,72,48,140,155,118,196,95,94,35,67,37,61,3,19,42,20,115,14,35,25,68,10,29,79,16,34,27,99,1,1,99,63,9,20,67,88,26,72,122,46,18,12,39,14,76,134,114,133,130,94,80,67,40,136,128,29,35,16,75,118,22,173,72,16,107,91,16,27,75,62,0,49,76,29,44,66,61,4,81,142,13,34,56,77,6,98,102,66,26,182,89,88,126,86,110,122,67,81,36,142,20,31,60,23,41,6,87,22,6,76,42,11,19,86,14,5,54,72,6,1,86,14,16,23,102,1,32,34,2,9,27,20,40,37,25,61,152,80,119,90,18,59,60,159,108,14,76,35,133,32,118,84,5,59,125,54,26,83,98,65,42,48,68,46,127,124,97,199,138,59,38,107,30,106,130,26,42,149,48,54,94,77,30,41,84,1,39,118,45,14,59,97,1,18,116,17,0,66,89,2,26,75,6,6,136,135,2,30,102,21,30,86,126,20,141,121,60,185,119,40,34,162,59,17,49,113,123,3,80,69,20,4,100,45,5,33,88,12,18,77,46,12,11,151,40,72,87,76,11,33,43,20,31,19,68,5,40,81,62,18,94,162,95,44,18,29,77,24,13,14,153,3,46,104,28,14,76,66,9,84,85,43,44,58,61,47,105,158,51,207,196,90,101,30,66,27,58,7,16,64,23,98,5,70,13,71,21,37,84,24,37,27,112,2,14,55,120,9,43,69,68,38,119,147,22,31,76,57,18,55,128,95,124

Organism: Saccharomyces cerevisiae (strain ATCC 204508 / S288c) (NCBI:txid559292)

Nearest PDB structures (foldseek):
  6lp3-assembly1_B  TM=1.008E+00  e=5.677E-17  Saccharomyces cerevisiae S288C
  6lp3-assembly1_A  TM=1.009E+00  e=3.298E-16  Saccharomyces cerevisiae S288C

Sequence (566 aa):
ITISGEQLNLITENKELMNELTLVSTELAESIKRETELEERIRLYESVSFSDFEKELRKKSSKIVQLIQQLNDERLKRFIAEEQLLLQENGSSMELVGRIENLNKLIDERDSEIEMLKQPKMITISGEQLNLITENKELMNELTLVSTELAESIKRETELEERIRLYFSDFEKELRKKSSKIVQLIQQLNDERLKRFIAEEQLLLQENGTKPSSMELVGRIENLNKLIDERDSEIEMLYDEIFTENIKLKLQVQEYETEIESLEKVIDMLQKNREASLEVVTISGEQLNLITENKELMNELTLVSTELAESIKRETELEERIRLYETNNSVSFSDFEKELRKKSSKIVQLIQQLNDERLKRFIAEEQLLLQENGSSMELVGRIENLNKLIDERDSEIEMLKQPKMITISGEQLNLITENKELMNELTLVSTELAESIKRETELEERIRLYEFSDFEKELRKKSSKIVQLIQQLNDERLKRFIAEEQLLLQENGTKPSSMELVGRIENLNKLIDERDSEIEMLKYDEIFTENIKLKLQVQEYETEIESLEKVIDMLQKNREASLEVV

Foldseek 3Di:
DPPPLCPPPDPDDCVVVVVVVVVLVVLVVCPVVLVVVVVVVVVVVCVVVVVSVVVVVVVCVVVVVVVVVVVVVVVSVVPVQQVSVVVPPHDDVVVVVVVVVVVVVVVVVVVVVVVPVD/DPDDDDPPDCVCVVPVVVVVCVLCVVVVVVVVVVVVVVVVVVVVVCVVPDDPVCVVVVVVVVVVVVVVVVVVVPVVVVVVVVVVVVQCVVPPDPDPVVVVVVVVVVVVVVVVVVVVVVVD/DVVVVVCVPVVVVVVVVVVVVVVVVVVCVVVPV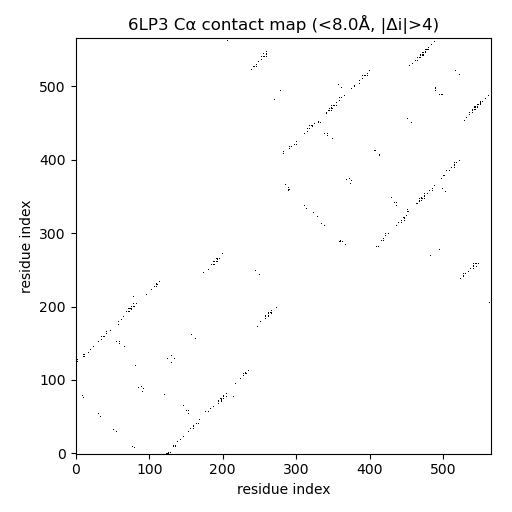VVVVVVVVVD/DPCVCVCLDPDDVVVVVVVVVVVVVVVVVVVVLVVVVVVVVVCCVPVVVVVVVSVVVVVVVVVVVVVVVVVVVVSVVVNVVSVQVVVVVPPGDDVPVVVVVVVVVVVVVVVVVVVVVVVD/DPPPPPPVDPCVVPVVVVVVVVLVVVVVVVVVVVVVVVVVVVVVVVVVPDDDVVVVCVVVVVVCVVVVVVVVVVVVVVVVVVVVVVVVCVVVPDPCPPVVVVVVVVVVSVVVVVVVVVVVVD/DCVVVVCVVVVVVVVVVVVVVVVVVVVVVVCVVVVVVVVVVVD

Secondary structure (DSSP, 8-state):
--TTTSSS-SS--TTTHHHHHHHHHHHHHHHHHHHHHHHHHHHTT--HHHHHHHHSHHHHHHHHHHHHHHHHHHHHHHHHHHHHHTTSS---HHHHHHHHHHHHHHHHHHHHHHHHH-/-----S--GGGHHHHHHHHHHHHHHHHHHHHHHHHHHHHHHHHHHHHT---HHHHTTTTHHHHHHHHHHHHHHHHHHHHHHHHHHHHHHTT-SS-HHHHHHHHHHHHHHHHHHHHHHHH-/--HHHHHHHHHHHHHHHHHHHHHHHHHHHHHHHHHHHHHHHH-/--TTTTT-S---HHHHHHHHHHHHHHHHHHHHHHHHHHHHHHHHTT---HHHHHHHTTTTHHHHHHHHHHHHHHHHHHHHHHHHHHHHHSS---TTHHHHHHHHHHHHHHHHHHHHHHH-/-------STTHHHHHHHHHHHHHHHHHHHHHHHHHHHHHHHHHHHHHT----HHHHHHHHHHHHHHHHHHHHHHHHHHHHHHHHHHHHHHHH-SS-TTHHHHHHHHHHHHHHHHHHHHHHT-/--HHHHHHHHHHHHHHHHHHHHHHHHHTTTTTHHHHHHHHHH-